Protein AF-A0A955SQ54-F1 (afdb_monomer)

Solvent-accessible surface area (backbone atoms only — not comparable to full-atom values): 40105 Å² total; per-residue (Å²): 136,94,88,86,85,86,85,84,84,86,86,87,79,88,87,87,84,85,76,65,75,77,61,56,76,76,70,68,73,84,78,74,77,77,73,83,74,51,79,52,93,62,84,81,74,81,68,43,78,51,55,84,71,37,69,51,77,53,60,45,44,98,84,47,48,31,39,69,84,64,20,27,38,50,52,34,41,27,83,41,86,48,40,40,40,33,41,37,41,40,44,97,66,48,59,57,26,47,38,38,24,51,84,86,40,81,74,52,76,45,72,83,86,50,90,58,39,66,52,74,47,74,69,39,69,60,42,62,33,38,39,34,55,31,32,72,50,81,49,60,39,56,36,36,43,36,32,43,42,85,76,75,79,63,86,58,83,62,39,73,79,73,83,85,58,75,46,75,66,24,55,47,57,56,65,69,51,81,82,61,89,78,86,83,76,48,89,78,77,79,87,58,75,76,92,79,73,88,80,75,77,48,70,61,60,59,48,53,52,52,52,48,46,41,54,50,34,42,51,47,57,55,48,46,62,33,66,79,56,44,55,65,51,69,84,57,89,44,70,75,55,43,66,75,37,44,58,76,67,32,59,64,49,54,57,48,35,74,53,33,74,69,27,45,67,54,55,51,58,64,54,73,51,88,81,53,68,84,42,30,67,38,49,32,54,49,27,46,36,48,37,75,45,62,57,63,84,52,30,66,55,51,44,56,35,41,69,60,44,74,44,48,68,38,95,46,47,63,49,29,48,44,31,43,51,41,37,44,66,74,62,90,84,72,66,84,85,76,59,77,71,55,72,65,56,52,51,49,52,44,50,56,53,31,73,84,70,64,89,78,85,88,69,89,53,81,76,31,55,58,35,61,25,30,38,37,41,28,26,32,35,91,87,69,46,80,48,74,48,76,43,67,32,34,34,44,65,65,38,59,67,54,50,42,68,68,45,83,50,68,69,61,27,51,52,49,51,50,51,54,48,48,36,49,49,52,44,38,73,60,29,62,88,54,73,44,41,70,43,90,86,55,57,64,28,67,23,33,23,24,28,15,49,30,48,42,54,30,51,40,50,48,24,59,75,72,70,45,80,54,46,69,67,64,12,30,46,54,31,38,59,50,54,53,49,18,44,46,34,38,36,78,51,59,68,63,68,54,34,50,50,22,41,39,33,33,25,33,78,89,71,44,32,85,41,32,29,25,31,77,42,55,56,86,54,34,32,38,32,39,39,35,56,63,40,19,43,45,20,40,30,76,47,58,28,85,50,70,68,81,73,78,49,44,60,66,41,47,68,66,57,68,45,82,88,61,83,84,56,62,57,41,83,45,38,24,29,44,38,68,89,28,54,76,48,72,43,66,44,41,82,78,35,81,77,53,66,79,45,95,73,33,36,54,40,44,78,64,31,63,80,63,55,62,39,76,57,49,66,43,67,36,30,32,41,37,73,46,65,76,24,55,42,32,39,37,23,49,71,82,49,75,44,82,44,64,27,57,88,20,30,37,67,51,75,50,76,56,57,60,40,81,33,46,35,37,40,38,37,54,35,58,54,43,42,42,20,27,40,74,49,67,36,33,20,72,33,75,88,73,87,82,84,83,85,86,82,83,84,85,86,124

Mean predicted aligned error: 16.6 Å

Nearest PDB structures (foldseek):
  2o8o-assembly1_A  TM=8.053E-01  e=1.380E-04  Hathewaya histolytica
  5iku-assembly1_A  TM=7.896E-01  e=4.447E-04  Hathewaya histolytica
  1t0p-assembly1_B  TM=7.487E-01  e=4.790E-02  Homo sapiens
  2yn3-assembly2_B  TM=4.108E-01  e=2.507E-03  Salmonella enterica subsp. enterica serovar Typhimurium str. LT2
  1ug9-assembly1_A  TM=1.542E-01  e=6.773E-05  Arthrobacter globiformis

pLDDT: mean 79.83, std 19.32, range [24.56, 98.38]

Sequence (702 aa):
MALSFFYDCLQRREASILPLLLLLSIIMGEAHSKSLPQALSAVPKEDFTIGVGECANDSLEPSDETLNDDTYFDRYRLDWPGGDLTVTLDSPVFDEYLIILIDEEQTDVDDSATEPESITLTNVRPGAVFLFANSYDIETGSYQICVEGANAGGQIKGDLNGDGIVNPKDLLALVEDQRKPNPSIDLTDDGNIDGMEPIRLSQDWYRESEIDIAGRSMEIVGTLKDVTVQQRLENENFPLLMRSAIREYYPEVDELISFGSPALDSILQQFQVPPEYLDDIPLLILAYALEEIGDQSAAPVLADWLEANMFAELDWSRDFVTHTLKVLTGQTDLNIETFQYDIEQKFDTIAQARVGIGSIAKAGTQEGEDCERRLLITGINSDGQQETVAVSYSVRGRDIDEIISAATDPAKKQKLEQIKQGWESGDEDVYGNSDYVPIAGAQVSRRSNCAGLVIEKIFQSLAARNGIPLTIPPGQSDATSLRSLALRFGSMVPIGEIDEFTVVSHDHDEGQSSHVEAPIQSTDSSAVIWSKDNYGKIRAHTVDKNAAASGQFTPAINQYNTRGWWPGSNVTTRFYRFDPNRIVDIKLDSSRCPCNPSAPDAIPVQITQPSNSETEERVISMSGTVGDNSVTSAVVSVNGVPQSIAVSGGMFSTKVVLSSGDNTIGVTVESPDGRRGCTEKTIRSNTLKTTISVTLTWNLNF

Radius of gyration: 33.21 Å; Cα contacts (8 Å, |Δi|>4): 1279; chains: 1; bounding box: 90×78×91 Å

Secondary structure (DSSP, 8-state):
--S--SSSSSS-------SSTTSSTTSS--------PPPP-SPPPPPEE--TT-EEEEEE-TTSEE-TTS-EEEEEEEEE-SEEEEEEEE-SSS-EEEEEEETTEEEEEE--S-SSEEEEEEEEPSEEEEEEEEESSS--EEEEEEEEETT-SS--TT-SSSSSS--HHHHHHHHH-TT-S-----TT-SS-----------HHHHHHHHHHHHHHHHHHHHHHT-HHHHTTTTT---HHHHHHHHHHH-HHHHHHHHT-GGGHHHHHGGGGS---GGGHHHHHHHHHHHHHH--GGGHHHHHHHHHHHTTSS-TTHHHHHHHHHHHHH-SSSS-TTT----HHHHHHHHHHHHHTT---PPP-----S-EEEEEEEEEE-TTS-EEEEEEEEEEPS--HHHHHHH---HHHHHHHHHHHHHHHHHHHHHHTTSS-EEPTTPPP-SS--HHHHHHHHHHHHHHHHHT------S-B--HHHHHHHHHHTEEE--GGG--TTEEEEEE-TTS-EEEEEEEEEE-SSEEEEEE--SSS--EEEEEETTS-STTTTHHHHHHHHT-TTS-SPPPEEEEEEE-GGGEEEEEEE-TTSPP-TTSTTPPPEEEEE--SSEES-SEEEEEEEES-TT--EEEEEETTEEEEEEEETTEEEEEEEPPSEEEEEEEEEE-TTS-EEEEEEEEEE----PPPP---------

Foldseek 3Di:
DPDDPDPPDPPDDDDDDPPPVVVVVVPPDPPPPPPDWDWDDDDADDAAEDEAQDKDKDKFDLPATATPQRWHKHKYKYQALWFKKKKKKADPWAQWKKWKDFPNHTDDIFNPSDPTTMDIDGGGHGGIMMMITTGPHNDMTMMMMGMYGPQPDDDQQQCCPPNSDNDVVSVVVVVVPPPDDDDQDDPPSPPDRPPDDPPCPPVVVVVVVLVVLCVLLLVLLVVQLDLVLLLLCLQPQDLLVCLVCLCVSRVSLVVLLVSAPSSLVSLLVLLVDADDQSCQRSLLSSLSSLLSSLDLVSLVSLLVSCLQDCQPLYSCSLSSLLSNLSSLPSDDDQPPPRSDDDPVRSVVSSVVSCVVPPDDDRDDHDRAQFAWWWKWFWFQFPVRDTDIDTFIKTAHQDWLVVVLVPDPDPVVNVSSVVVQVSQAVVVCVLPVPHQFAFDVPWGFTQRAAQVQVLCQQQVVVLCVVQVNLAHADRTYGALLRVLVVLVGQFNWDALQPDDQQKWWFFDWPVSGTPGIWGFNGDDNFKTWIWGDHNGGGTTIHMDTSPDHPPPSCVSVQVSVVPPPPPPDTRTDITMRGGDSVRTDHIATGSVRDDADQPRPQAWEKDWPPPPDQEDQDQKDKTKIFTNDQQWQWKWKDKQRRTDIFTDHRRMTMDIDGDDAAKIKIKIKTAGSHGHIYMDIGIHHHPHDPDDDDDDDDDDPPD

Structure (mmCIF, N/CA/C/O backbone):
data_AF-A0A955SQ54-F1
#
_entry.id   AF-A0A955SQ54-F1
#
loop_
_atom_site.group_PDB
_atom_site.id
_atom_site.type_symbol
_atom_site.label_atom_id
_atom_site.label_alt_id
_atom_site.label_comp_id
_atom_site.label_asym_id
_atom_site.label_entity_id
_atom_site.label_seq_id
_atom_site.pdbx_PDB_ins_code
_atom_site.Cartn_x
_atom_site.Cartn_y
_atom_site.Cartn_z
_atom_site.occupancy
_atom_site.B_iso_or_equiv
_atom_site.auth_seq_id
_atom_site.auth_comp_id
_atom_site.auth_asym_id
_atom_site.auth_atom_id
_atom_site.pdbx_PDB_model_num
ATOM 1 N N . MET A 1 1 ? 36.566 15.904 -43.772 1.00 42.34 1 MET A N 1
ATOM 2 C CA . MET A 1 1 ? 37.553 14.873 -44.163 1.00 42.34 1 MET A CA 1
ATOM 3 C C . MET A 1 1 ? 38.369 14.599 -42.906 1.00 42.34 1 MET A C 1
ATOM 5 O O . MET A 1 1 ? 38.913 15.557 -42.382 1.00 42.34 1 MET A O 1
ATOM 9 N N . ALA A 1 2 ? 38.328 13.359 -42.399 1.00 31.33 2 ALA A N 1
ATOM 10 C CA . ALA A 1 2 ? 38.717 12.918 -41.044 1.00 31.33 2 ALA A CA 1
ATOM 11 C C . ALA A 1 2 ? 37.743 13.294 -39.898 1.00 31.33 2 ALA A C 1
ATOM 13 O O . ALA A 1 2 ? 37.970 14.256 -39.181 1.00 31.33 2 ALA A O 1
ATOM 14 N N . LEU A 1 3 ? 36.640 12.535 -39.792 1.00 29.31 3 LEU A N 1
ATOM 15 C CA . LEU A 1 3 ? 36.006 11.980 -38.571 1.00 29.31 3 LEU A CA 1
ATOM 16 C C . LEU A 1 3 ? 34.629 11.406 -38.981 1.00 29.31 3 LEU A C 1
ATOM 18 O O . LEU A 1 3 ? 33.605 12.070 -38.887 1.00 29.31 3 LEU A O 1
ATOM 22 N N . SER A 1 4 ? 34.627 10.207 -39.574 1.00 29.72 4 SER A N 1
ATOM 23 C CA . SER A 1 4 ? 33.419 9.430 -39.928 1.00 29.72 4 SER A CA 1
ATOM 24 C C . SER A 1 4 ? 33.838 8.010 -40.343 1.00 29.72 4 SER A C 1
ATOM 26 O O . SER A 1 4 ? 33.649 7.603 -41.482 1.00 29.72 4 SER A O 1
ATOM 28 N N . PHE A 1 5 ? 34.550 7.284 -39.472 1.00 29.20 5 PHE A N 1
ATOM 29 C CA . PHE A 1 5 ? 35.101 5.969 -39.850 1.00 29.20 5 PHE A CA 1
ATOM 30 C C . PHE A 1 5 ? 35.154 4.918 -38.733 1.00 29.20 5 PHE A C 1
ATOM 32 O O . PHE A 1 5 ? 35.934 3.979 -38.830 1.00 29.20 5 PHE A O 1
ATOM 39 N N . PHE A 1 6 ? 34.324 5.029 -37.690 1.00 28.31 6 PHE A N 1
ATOM 40 C CA . PHE A 1 6 ? 34.313 4.024 -36.612 1.00 28.31 6 PHE A CA 1
ATOM 41 C C . PHE A 1 6 ? 32.938 3.476 -36.210 1.00 28.31 6 PHE A C 1
ATOM 43 O O . PHE A 1 6 ? 32.835 2.816 -35.186 1.00 28.31 6 PHE A O 1
ATOM 50 N N . TYR A 1 7 ? 31.902 3.665 -37.034 1.00 27.98 7 TYR A N 1
ATOM 51 C CA . TYR A 1 7 ? 30.561 3.122 -36.754 1.00 27.98 7 TYR A CA 1
ATOM 52 C C . TYR A 1 7 ? 30.023 2.139 -37.808 1.00 27.98 7 TYR A C 1
ATOM 54 O O . TYR A 1 7 ? 28.861 1.764 -37.752 1.00 27.98 7 TYR A O 1
ATOM 62 N N . ASP A 1 8 ? 30.864 1.679 -38.743 1.00 27.08 8 ASP A N 1
ATOM 63 C CA . ASP A 1 8 ? 30.408 0.918 -39.921 1.00 27.08 8 ASP A CA 1
ATOM 64 C C . ASP A 1 8 ? 31.145 -0.424 -40.128 1.00 27.08 8 ASP A C 1
ATOM 66 O O . ASP A 1 8 ? 31.387 -0.854 -41.253 1.00 27.08 8 ASP A O 1
ATOM 70 N N . CYS A 1 9 ? 31.547 -1.102 -39.039 1.00 24.56 9 CYS A N 1
ATOM 71 C CA . CYS A 1 9 ? 32.245 -2.400 -39.129 1.00 24.56 9 CYS A CA 1
ATOM 72 C C . CYS A 1 9 ? 31.699 -3.521 -38.220 1.00 24.56 9 CYS A C 1
ATOM 74 O O . CYS A 1 9 ? 32.341 -4.559 -38.087 1.00 24.56 9 CYS A O 1
ATOM 76 N N . LEU A 1 10 ? 30.509 -3.365 -37.626 1.00 27.73 10 LEU A N 1
ATOM 77 C CA . LEU A 1 10 ? 29.887 -4.414 -36.793 1.00 27.73 10 LEU A CA 1
ATOM 78 C C . LEU A 1 10 ? 28.419 -4.713 -37.145 1.00 27.73 10 LEU A C 1
ATOM 80 O O . LEU A 1 10 ? 27.672 -5.256 -36.341 1.00 27.73 10 LEU A O 1
ATOM 84 N N . GLN A 1 11 ? 28.018 -4.449 -38.391 1.00 33.84 11 GLN A N 1
ATOM 85 C CA . GLN A 1 11 ? 26.823 -5.049 -38.987 1.00 33.84 11 GLN A CA 1
ATOM 86 C C . GLN A 1 11 ? 27.132 -5.555 -40.395 1.00 33.84 11 GLN A C 1
ATOM 88 O O . GLN A 1 11 ? 26.978 -4.824 -41.369 1.00 33.84 11 GLN A O 1
ATOM 93 N N . ARG A 1 12 ? 27.589 -6.812 -40.484 1.00 31.56 12 ARG A N 1
ATOM 94 C CA . ARG A 1 12 ? 27.334 -7.786 -41.572 1.00 31.56 12 ARG A CA 1
ATOM 95 C C . ARG A 1 12 ? 28.382 -8.897 -41.537 1.00 31.56 12 ARG A C 1
ATOM 97 O O . ARG A 1 12 ? 29.429 -8.786 -42.169 1.00 31.56 12 ARG A O 1
ATOM 104 N N . ARG A 1 13 ? 28.045 -10.004 -40.875 1.00 28.05 13 ARG A N 1
ATOM 105 C CA . ARG A 1 13 ? 28.286 -11.369 -41.373 1.00 28.05 13 ARG A CA 1
ATOM 106 C C . ARG A 1 13 ? 27.528 -12.358 -40.496 1.00 28.05 13 ARG A C 1
ATOM 108 O O . ARG A 1 13 ? 27.951 -12.683 -39.395 1.00 28.05 13 ARG A O 1
ATOM 115 N N . GLU A 1 14 ? 26.400 -12.817 -41.019 1.00 36.84 14 GLU A N 1
ATOM 116 C CA . GLU A 1 14 ? 25.830 -14.098 -40.629 1.00 36.84 14 GLU A CA 1
ATOM 117 C C . GLU A 1 14 ? 26.763 -15.247 -41.038 1.00 36.84 14 GLU A C 1
ATOM 119 O O . GLU A 1 14 ? 27.507 -15.145 -42.019 1.00 36.84 14 GLU A O 1
ATOM 124 N N . ALA A 1 15 ? 26.585 -16.353 -40.312 1.00 34.59 15 ALA A N 1
ATOM 125 C CA . ALA A 1 15 ? 26.880 -17.743 -40.647 1.00 34.59 15 ALA A CA 1
ATOM 126 C C . ALA A 1 15 ? 28.056 -18.392 -39.893 1.00 34.59 15 ALA A C 1
ATOM 128 O O . ALA A 1 15 ? 29.226 -18.204 -40.216 1.00 34.59 15 ALA A O 1
ATOM 129 N N . SER A 1 16 ? 27.663 -19.331 -39.021 1.00 37.94 16 SER A N 1
ATOM 130 C CA . SER A 1 16 ? 28.401 -20.539 -38.610 1.00 37.94 16 SER A CA 1
ATOM 131 C C . SER A 1 16 ? 29.291 -20.464 -37.365 1.00 37.94 16 SER A C 1
ATOM 133 O O . SER A 1 16 ? 30.486 -20.705 -37.470 1.00 37.94 16 SER A O 1
ATOM 135 N N . ILE A 1 17 ? 28.701 -20.287 -36.174 1.00 34.66 17 ILE A N 1
ATOM 136 C CA . ILE A 1 17 ? 29.229 -20.861 -34.915 1.00 34.66 17 ILE A CA 1
ATOM 137 C C . ILE A 1 17 ? 28.039 -21.285 -34.034 1.00 34.66 17 ILE A C 1
ATOM 139 O O . ILE A 1 17 ? 27.651 -20.590 -33.105 1.00 34.66 17 ILE A O 1
ATOM 143 N N . LEU A 1 18 ? 27.412 -22.417 -34.367 1.00 34.53 18 LEU A N 1
ATOM 144 C CA . LEU A 1 18 ? 26.297 -22.998 -33.604 1.00 34.53 18 LEU A CA 1
ATOM 145 C C . LEU A 1 18 ? 26.521 -24.494 -33.273 1.00 34.53 18 LEU A C 1
ATOM 147 O O . LEU A 1 18 ? 25.625 -25.309 -33.481 1.00 34.53 18 LEU A O 1
ATOM 151 N N . PRO A 1 19 ? 27.738 -24.891 -32.835 1.00 31.91 19 PRO A N 1
ATOM 152 C CA . PRO A 1 19 ? 27.803 -25.981 -31.853 1.00 31.91 19 PRO A CA 1
ATOM 153 C C . PRO A 1 19 ? 28.849 -25.804 -30.730 1.00 31.91 19 PRO A C 1
ATOM 155 O O . PRO A 1 19 ? 29.086 -26.751 -29.991 1.00 31.91 19 PRO A O 1
ATOM 158 N N . LEU A 1 20 ? 29.476 -24.629 -30.561 1.00 30.56 20 LEU A N 1
ATOM 159 C CA . LEU A 1 20 ? 30.514 -24.425 -29.524 1.00 30.56 20 LEU A CA 1
ATOM 160 C C . LEU A 1 20 ? 30.027 -23.665 -28.273 1.00 30.56 20 LEU A C 1
ATOM 162 O O . LEU A 1 20 ? 30.657 -23.738 -27.225 1.00 30.56 20 LEU A O 1
ATOM 166 N N . LEU A 1 21 ? 28.878 -22.987 -28.355 1.00 33.66 21 LEU A N 1
ATOM 167 C CA . LEU A 1 21 ? 28.279 -22.234 -27.241 1.00 33.66 21 LEU A CA 1
ATOM 168 C C . LEU A 1 21 ? 27.372 -23.081 -26.331 1.00 33.66 21 LEU A C 1
ATOM 170 O O . LEU A 1 21 ? 27.006 -22.622 -25.256 1.00 33.66 21 LEU A O 1
ATOM 174 N N . LEU A 1 22 ? 27.076 -24.329 -26.718 1.00 33.78 22 LEU A N 1
ATOM 175 C CA . LEU A 1 22 ? 26.350 -25.296 -25.882 1.00 33.78 22 LEU A CA 1
ATOM 176 C C . LEU A 1 22 ? 27.281 -26.160 -25.003 1.00 33.78 22 LEU A C 1
ATOM 178 O O . LEU A 1 22 ? 26.798 -26.944 -24.197 1.00 33.78 22 LEU A O 1
ATOM 182 N N . LEU A 1 23 ? 28.608 -26.044 -25.174 1.00 29.89 23 LEU A N 1
ATOM 183 C CA . LEU A 1 23 ? 29.604 -26.765 -24.367 1.00 29.89 23 LEU A CA 1
ATOM 184 C C . LEU A 1 23 ? 30.256 -25.889 -23.283 1.00 29.89 23 LEU A C 1
ATOM 186 O O . LEU A 1 23 ? 30.837 -26.431 -22.350 1.00 29.89 23 LEU A O 1
ATOM 190 N N . LEU A 1 24 ? 30.151 -24.556 -23.378 1.00 28.84 24 LEU A N 1
ATOM 191 C CA . LEU A 1 24 ? 30.661 -23.641 -22.345 1.00 28.84 24 LEU A CA 1
ATOM 192 C C . LEU A 1 24 ? 29.667 -23.414 -21.193 1.00 28.84 24 LEU A C 1
ATOM 194 O O . LEU A 1 24 ? 30.083 -23.044 -20.104 1.00 28.84 24 LEU A O 1
ATOM 198 N N . SER A 1 25 ? 28.379 -23.697 -21.401 1.00 31.27 25 SER A N 1
ATOM 199 C CA . SER A 1 25 ? 27.330 -23.627 -20.369 1.00 31.27 25 SER A CA 1
ATOM 200 C C . SER A 1 25 ? 27.317 -24.841 -19.427 1.00 31.27 25 SER A C 1
ATOM 202 O O . SER A 1 25 ? 26.531 -24.873 -18.492 1.00 31.27 25 SER A O 1
ATOM 204 N N . ILE A 1 26 ? 28.180 -25.837 -19.666 1.00 32.47 26 ILE A N 1
ATOM 205 C CA . ILE A 1 26 ? 28.307 -27.057 -18.847 1.00 32.47 26 ILE A CA 1
ATOM 206 C C . ILE A 1 26 ? 29.597 -27.024 -17.988 1.00 32.47 26 ILE A C 1
ATOM 208 O O . ILE A 1 26 ? 29.830 -27.927 -17.196 1.00 32.47 26 ILE A O 1
ATOM 212 N N . ILE A 1 27 ? 30.448 -25.991 -18.114 1.00 35.69 27 ILE A N 1
ATOM 213 C CA . ILE A 1 27 ? 31.769 -25.922 -17.439 1.00 35.69 27 ILE A CA 1
ATOM 214 C C . ILE A 1 27 ? 31.954 -24.640 -16.592 1.00 35.69 27 ILE A C 1
ATOM 216 O O . ILE A 1 27 ? 33.012 -24.435 -16.007 1.00 35.69 27 ILE A O 1
ATOM 220 N N . MET A 1 28 ? 30.937 -23.785 -16.443 1.00 31.44 28 MET A N 1
ATOM 221 C CA . MET A 1 28 ? 30.993 -22.685 -15.466 1.00 31.44 28 MET A CA 1
ATOM 222 C C . MET A 1 28 ? 30.254 -23.070 -14.183 1.00 31.44 28 MET A C 1
ATOM 224 O O . MET A 1 28 ? 29.029 -23.091 -14.150 1.00 31.44 28 MET A O 1
ATOM 228 N N . GLY A 1 29 ? 31.083 -23.427 -13.196 1.00 31.27 29 GLY A N 1
ATOM 229 C CA . GLY A 1 29 ? 30.859 -23.668 -11.770 1.00 31.27 29 GLY A CA 1
ATOM 230 C C . GLY A 1 29 ? 29.450 -23.505 -11.214 1.00 31.27 29 GLY A C 1
ATOM 231 O O . GLY A 1 29 ? 28.951 -22.395 -11.061 1.00 31.27 29 GLY A O 1
ATOM 232 N N . GLU A 1 30 ? 28.891 -24.626 -10.765 1.00 32.81 30 GLU A N 1
ATOM 233 C CA . GLU A 1 30 ? 28.059 -24.634 -9.568 1.00 32.81 30 GLU A CA 1
ATOM 234 C C . GLU A 1 30 ? 28.937 -24.168 -8.394 1.00 32.81 30 GLU A C 1
ATOM 236 O O . GLU A 1 30 ? 29.681 -24.961 -7.823 1.00 32.81 30 GLU A O 1
ATOM 241 N N . ALA A 1 31 ? 28.874 -22.886 -8.033 1.00 33.47 31 ALA A N 1
ATOM 242 C CA . ALA A 1 31 ? 29.204 -22.488 -6.671 1.00 33.47 31 ALA A CA 1
ATOM 243 C C . ALA A 1 31 ? 28.126 -23.120 -5.778 1.00 33.47 31 ALA A C 1
ATOM 245 O O . ALA A 1 31 ? 27.004 -22.622 -5.685 1.00 33.47 31 ALA A O 1
ATOM 246 N N . HIS A 1 32 ? 28.418 -24.299 -5.229 1.00 35.12 32 HIS A N 1
ATOM 247 C CA . HIS A 1 32 ? 27.626 -24.871 -4.152 1.00 35.12 32 HIS A CA 1
ATOM 248 C C . HIS A 1 32 ? 27.759 -23.922 -2.961 1.00 35.12 32 HIS A C 1
ATOM 250 O O . HIS A 1 32 ? 28.744 -23.990 -2.236 1.00 35.12 32 HIS A O 1
ATOM 256 N N . SER A 1 33 ? 26.784 -23.037 -2.741 1.00 39.03 33 SER A N 1
ATOM 257 C CA . SER A 1 33 ? 26.632 -22.431 -1.420 1.00 39.03 33 SER A CA 1
ATOM 258 C C . SER A 1 33 ? 26.314 -23.581 -0.458 1.00 39.03 33 SER A C 1
ATOM 260 O O . SER A 1 33 ? 25.200 -24.121 -0.498 1.00 39.03 33 SER A O 1
ATOM 262 N N . LYS A 1 34 ? 27.294 -24.030 0.336 1.00 49.56 34 LYS A N 1
ATOM 263 C CA . LYS A 1 34 ? 27.052 -25.004 1.408 1.00 49.56 34 LYS A CA 1
ATOM 264 C C . LYS A 1 34 ? 25.940 -24.430 2.300 1.00 49.56 34 LYS A C 1
ATOM 266 O O . LYS A 1 34 ? 25.998 -23.282 2.730 1.00 49.56 34 LYS A O 1
ATOM 271 N N . SER A 1 35 ? 24.872 -25.198 2.503 1.00 46.59 35 SER A N 1
ATOM 272 C CA . SER A 1 35 ? 23.771 -24.814 3.392 1.00 46.59 35 SER A CA 1
ATOM 273 C C . SER A 1 35 ? 24.269 -24.683 4.833 1.00 46.59 35 SER A C 1
ATOM 275 O O . SER A 1 35 ? 25.090 -25.502 5.239 1.00 46.59 35 SER A O 1
ATOM 277 N N . LEU A 1 36 ? 23.715 -23.722 5.585 1.00 47.84 36 LEU A N 1
ATOM 278 C CA . LEU A 1 36 ? 23.996 -23.427 7.001 1.00 47.84 36 LEU A CA 1
ATOM 279 C C . LEU A 1 36 ? 24.456 -24.659 7.812 1.00 47.84 36 LEU A C 1
ATOM 281 O O . LEU A 1 36 ? 23.676 -25.613 7.967 1.00 47.84 36 LEU A O 1
ATOM 285 N N . PRO A 1 37 ? 25.687 -24.658 8.349 1.00 52.53 37 PRO A N 1
ATOM 286 C CA . PRO A 1 37 ? 26.140 -25.730 9.213 1.00 52.53 37 PRO A CA 1
ATOM 287 C C . PRO A 1 37 ? 25.398 -25.655 10.556 1.00 52.53 37 PRO A C 1
ATOM 289 O O . PRO A 1 37 ? 25.418 -24.648 11.253 1.00 52.53 37 PRO A O 1
ATOM 292 N N . GLN A 1 38 ? 24.710 -26.733 10.927 1.00 57.00 38 GLN A N 1
ATOM 293 C CA . GLN A 1 38 ? 24.229 -26.969 12.289 1.00 57.00 38 GLN A CA 1
ATOM 294 C C . GLN A 1 38 ? 25.216 -27.931 12.954 1.00 57.00 38 GLN A C 1
ATOM 296 O O . GLN A 1 38 ? 25.696 -28.860 12.309 1.00 57.00 38 GLN A O 1
ATOM 301 N N . ALA A 1 39 ? 25.537 -27.719 14.229 1.00 55.12 39 ALA A N 1
ATOM 302 C CA . ALA A 1 39 ? 26.410 -28.634 14.959 1.00 55.12 39 ALA A CA 1
ATOM 303 C C . ALA A 1 39 ? 25.720 -30.002 15.133 1.00 55.12 39 ALA A C 1
ATOM 305 O O . ALA A 1 39 ? 24.596 -30.079 15.646 1.00 55.12 39 ALA A O 1
ATOM 306 N N . LEU A 1 40 ? 26.382 -31.091 14.725 1.00 46.38 40 LEU A N 1
ATOM 307 C CA . LEU A 1 40 ? 25.901 -32.450 14.977 1.00 46.38 40 LEU A CA 1
ATOM 308 C C . LEU A 1 40 ? 26.361 -32.925 16.362 1.00 46.38 40 LEU A C 1
ATOM 310 O O . LEU A 1 40 ? 27.493 -32.727 16.784 1.00 46.38 40 LEU A O 1
ATOM 314 N N . SER A 1 41 ? 25.432 -33.549 17.088 1.00 45.66 41 SER A N 1
ATOM 315 C CA . SER A 1 41 ? 25.511 -33.884 18.516 1.00 45.66 41 SER A CA 1
ATOM 316 C C . SER A 1 41 ? 26.708 -34.778 18.903 1.00 45.66 41 SER A C 1
ATOM 318 O O . SER A 1 41 ? 26.582 -36.002 18.992 1.00 45.66 41 SER A O 1
ATOM 320 N N . ALA A 1 42 ? 27.839 -34.149 19.231 1.00 51.09 42 ALA A N 1
ATOM 321 C CA . ALA A 1 42 ? 28.869 -34.668 20.131 1.00 51.09 42 ALA A CA 1
ATOM 322 C C . ALA A 1 42 ? 28.698 -34.059 21.542 1.00 51.09 42 ALA A C 1
ATOM 324 O O . ALA A 1 42 ? 27.862 -33.182 21.761 1.00 51.09 42 ALA A O 1
ATOM 325 N N . VAL A 1 43 ? 29.422 -34.575 22.543 1.00 53.81 43 VAL A N 1
ATOM 326 C CA . VAL A 1 43 ? 29.474 -33.941 23.874 1.00 53.81 43 VAL A CA 1
ATOM 327 C C . VAL A 1 43 ? 30.227 -32.622 23.704 1.00 53.81 43 VAL A C 1
ATOM 329 O O . VAL A 1 43 ? 31.383 -32.703 23.295 1.00 53.81 43 VAL A O 1
ATOM 332 N N . PRO A 1 44 ? 29.621 -31.457 24.002 1.00 60.09 44 PRO A N 1
ATOM 333 C CA . PRO A 1 44 ? 30.262 -30.184 23.720 1.00 60.09 44 PRO A CA 1
ATOM 334 C C . PRO A 1 44 ? 31.571 -30.068 24.502 1.00 60.09 44 PRO A C 1
ATOM 336 O O . PRO A 1 44 ? 31.594 -30.282 25.723 1.00 60.09 44 PRO A O 1
ATOM 339 N N . LYS A 1 45 ? 32.657 -29.775 23.787 1.00 75.75 45 LYS A N 1
ATOM 340 C CA . LYS A 1 45 ? 33.933 -29.354 24.370 1.00 75.75 45 LYS A CA 1
ATOM 341 C C . LYS A 1 45 ? 33.684 -27.964 24.978 1.00 75.75 45 LYS A C 1
ATOM 343 O O . LYS A 1 45 ? 32.874 -27.197 24.465 1.00 75.75 45 LYS A O 1
ATOM 348 N N . GLU A 1 46 ? 34.269 -27.666 26.141 1.00 82.88 46 GLU A N 1
ATOM 349 C CA . GLU A 1 46 ? 34.106 -26.325 26.725 1.00 82.88 46 GLU A CA 1
ATOM 350 C C . GLU A 1 46 ? 34.691 -25.274 25.773 1.00 82.88 46 GLU A C 1
ATOM 352 O O . GLU A 1 46 ? 35.776 -25.485 25.232 1.00 82.88 46 GLU A O 1
ATOM 357 N N . ASP A 1 47 ? 33.982 -24.156 25.599 1.00 86.38 47 ASP A N 1
ATOM 358 C CA . ASP A 1 47 ? 34.424 -23.055 24.741 1.00 86.38 47 ASP A CA 1
ATOM 359 C C . ASP A 1 47 ? 35.782 -22.530 25.187 1.00 86.38 47 ASP A C 1
ATOM 361 O O . ASP A 1 47 ? 35.989 -22.196 26.362 1.00 86.38 47 ASP A O 1
ATOM 365 N N . PHE A 1 48 ? 36.689 -22.368 24.230 1.00 92.69 48 PHE A N 1
ATOM 366 C CA . PHE A 1 48 ? 37.905 -21.610 24.469 1.00 92.69 48 PHE A CA 1
ATOM 367 C C . PHE A 1 48 ? 37.545 -20.137 24.651 1.00 92.69 48 PHE A C 1
ATOM 369 O O . PHE A 1 48 ? 36.620 -19.636 24.026 1.00 92.69 48 PHE A O 1
ATOM 376 N N . THR A 1 49 ? 38.256 -19.411 25.509 1.00 93.56 49 THR A N 1
ATOM 377 C CA . THR A 1 49 ? 38.083 -17.954 25.635 1.00 93.56 49 THR A CA 1
ATOM 378 C C . THR A 1 49 ? 39.265 -17.256 24.979 1.00 93.56 49 THR A C 1
ATOM 380 O O . THR A 1 49 ? 40.404 -17.651 25.228 1.00 93.56 49 THR A O 1
ATOM 383 N N . ILE A 1 50 ? 39.001 -16.228 24.171 1.00 95.50 50 ILE A N 1
ATOM 384 C CA . ILE A 1 50 ? 40.024 -15.383 23.541 1.00 95.50 50 ILE A CA 1
ATOM 385 C C . ILE A 1 50 ? 39.704 -13.906 23.790 1.00 95.50 50 ILE A C 1
ATOM 387 O O . ILE A 1 50 ? 38.544 -13.499 23.725 1.00 95.50 50 ILE A O 1
ATOM 391 N N . GLY A 1 51 ? 40.714 -13.113 24.147 1.00 93.88 51 GLY A N 1
ATOM 392 C CA . GLY A 1 51 ? 40.594 -11.673 24.363 1.00 93.88 51 GLY A CA 1
ATOM 393 C C . GLY A 1 51 ? 40.885 -10.845 23.110 1.00 93.88 51 GLY A C 1
ATOM 394 O O . GLY A 1 51 ? 41.524 -11.302 22.164 1.00 93.88 51 GLY A O 1
ATOM 395 N N . VAL A 1 52 ? 40.452 -9.581 23.116 1.00 91.06 52 VAL A N 1
ATOM 396 C CA . VAL A 1 52 ? 40.800 -8.628 22.052 1.00 91.06 52 VAL A CA 1
ATOM 397 C C . VAL A 1 52 ? 42.308 -8.362 22.052 1.00 91.06 52 VAL A C 1
ATOM 399 O O . VAL A 1 52 ? 42.879 -8.036 23.093 1.00 91.06 52 VAL A O 1
ATOM 402 N N . GLY A 1 53 ? 42.944 -8.462 20.885 1.00 91.94 53 GLY A N 1
ATOM 403 C CA . GLY A 1 53 ? 44.392 -8.323 20.722 1.00 91.94 53 GLY A CA 1
ATOM 404 C C . GLY A 1 53 ? 45.184 -9.591 21.062 1.00 91.94 53 GLY A C 1
ATOM 405 O O . GLY A 1 53 ? 46.414 -9.539 21.101 1.00 91.94 53 GLY A O 1
ATOM 406 N N . GLU A 1 54 ? 44.513 -10.713 21.343 1.00 94.69 54 GLU A N 1
ATOM 407 C CA . GLU A 1 54 ? 45.156 -11.996 21.623 1.00 94.69 54 GLU A CA 1
ATOM 408 C C . GLU A 1 54 ? 45.198 -12.899 20.383 1.00 94.69 54 GLU A C 1
ATOM 410 O O . GLU A 1 54 ? 44.351 -12.819 19.493 1.00 94.69 54 GLU A O 1
ATOM 415 N N . CYS A 1 55 ? 46.185 -13.797 20.366 1.00 96.12 55 CYS A N 1
ATOM 416 C CA . CYS A 1 55 ? 46.244 -14.923 19.442 1.00 96.12 55 CYS A CA 1
ATOM 417 C C . CYS A 1 55 ? 46.295 -16.236 20.231 1.00 96.12 55 CYS A C 1
ATOM 419 O O . CYS A 1 55 ? 47.102 -16.370 21.160 1.00 96.12 55 CYS A O 1
ATOM 421 N N . ALA A 1 56 ? 45.494 -17.220 19.833 1.00 96.62 56 ALA A N 1
ATOM 422 C CA . ALA A 1 56 ? 45.548 -18.588 20.335 1.00 96.62 56 ALA A CA 1
ATOM 423 C C . ALA A 1 56 ? 46.242 -19.499 19.312 1.00 96.62 56 ALA A C 1
ATOM 425 O O . ALA A 1 56 ? 46.103 -19.308 18.109 1.00 96.62 56 ALA A O 1
ATOM 426 N N . ASN A 1 57 ? 47.021 -20.471 19.794 1.00 96.75 57 ASN A N 1
ATOM 427 C CA . ASN A 1 57 ? 47.632 -21.510 18.960 1.00 96.75 57 ASN A CA 1
ATOM 428 C C . ASN A 1 57 ? 47.060 -22.851 19.412 1.00 96.75 57 ASN A C 1
ATOM 430 O O . ASN A 1 57 ? 47.252 -23.210 20.578 1.00 96.75 57 ASN A O 1
ATOM 434 N N . ASP A 1 58 ? 46.400 -23.567 18.511 1.00 97.50 58 ASP A N 1
ATOM 435 C CA . ASP A 1 58 ? 45.715 -24.825 18.817 1.00 97.50 58 ASP A CA 1
ATOM 436 C C . ASP A 1 58 ? 45.821 -25.814 17.646 1.00 97.50 58 ASP A C 1
ATOM 438 O O . ASP A 1 58 ? 46.621 -25.605 16.727 1.00 97.50 58 ASP A O 1
ATOM 442 N N . SER A 1 59 ? 45.095 -26.930 17.698 1.00 96.88 59 SER A N 1
ATOM 443 C CA . SER A 1 59 ? 45.051 -27.916 16.620 1.00 96.88 59 SER A CA 1
ATOM 444 C C . SER A 1 59 ? 43.669 -28.525 16.473 1.00 96.88 59 SER A C 1
ATOM 446 O O . SER A 1 59 ? 43.136 -29.041 17.446 1.00 96.88 59 SER A O 1
ATOM 448 N N . LEU A 1 60 ? 43.187 -28.608 15.231 1.00 97.31 60 LEU A N 1
ATOM 449 C CA . LEU A 1 60 ? 42.054 -29.462 14.893 1.00 97.31 60 LEU A CA 1
ATOM 450 C C . LEU A 1 60 ? 42.483 -30.924 15.032 1.00 97.31 60 LEU A C 1
ATOM 452 O O . LEU A 1 60 ? 43.479 -31.349 14.437 1.00 97.31 60 LEU A O 1
ATOM 456 N N . GLU A 1 61 ? 41.748 -31.692 15.822 1.00 95.62 61 GLU A N 1
ATOM 457 C CA . GLU A 1 61 ? 41.945 -33.106 16.107 1.00 95.62 61 GLU A CA 1
ATOM 458 C C . GLU A 1 61 ? 40.699 -33.917 15.707 1.00 95.62 61 GLU A C 1
ATOM 460 O O . GLU A 1 61 ? 39.573 -33.436 15.808 1.00 95.62 61 GLU A O 1
ATOM 465 N N . PRO A 1 62 ? 40.834 -35.213 15.358 1.00 94.56 62 PRO A N 1
ATOM 466 C CA . PRO A 1 62 ? 39.677 -36.055 15.029 1.00 94.56 62 PRO A CA 1
ATOM 467 C C . PRO A 1 62 ? 38.647 -36.236 16.159 1.00 94.56 62 PRO A C 1
ATOM 469 O O . PRO A 1 62 ? 37.617 -36.879 15.951 1.00 94.56 62 PRO A O 1
ATOM 472 N N . SER A 1 63 ? 38.977 -35.798 17.377 1.00 92.38 63 SER A N 1
ATOM 473 C CA . SER A 1 63 ? 38.093 -35.816 18.545 1.00 92.38 63 SER A CA 1
ATOM 474 C C . SER A 1 63 ? 37.295 -34.531 18.743 1.00 92.38 63 SER A C 1
ATOM 476 O O . SER A 1 63 ? 36.481 -34.501 19.669 1.00 92.38 63 SER A O 1
ATOM 478 N N . ASP A 1 64 ? 37.532 -33.504 17.929 1.00 94.31 64 ASP A N 1
ATOM 479 C CA . ASP A 1 64 ? 36.808 -32.241 18.013 1.00 94.31 64 ASP A CA 1
ATOM 480 C C . ASP A 1 64 ? 35.383 -32.363 17.472 1.00 94.31 64 ASP A C 1
ATOM 482 O O . ASP A 1 64 ? 34.972 -33.387 16.910 1.00 94.31 64 ASP A O 1
ATOM 486 N N . GLU A 1 65 ? 34.593 -31.323 17.720 1.00 93.00 65 GLU A N 1
ATOM 487 C CA . GLU A 1 65 ? 33.224 -31.255 17.232 1.00 93.00 65 GLU A CA 1
ATOM 488 C C . GLU A 1 65 ? 33.206 -31.151 15.708 1.00 93.00 65 GLU A C 1
ATOM 490 O O . GLU A 1 65 ? 34.163 -30.694 15.086 1.00 93.00 65 GLU A O 1
ATOM 495 N N . THR A 1 66 ? 32.113 -31.616 15.101 1.00 94.00 66 THR A N 1
ATOM 496 C CA . THR A 1 66 ? 31.960 -31.616 13.643 1.00 94.00 66 THR A CA 1
ATOM 497 C C . THR A 1 66 ? 30.752 -30.801 13.210 1.00 94.00 66 THR A C 1
ATOM 499 O O . THR A 1 66 ? 29.704 -30.809 13.870 1.00 94.00 66 THR A O 1
ATOM 502 N N . LEU A 1 67 ? 30.902 -30.080 12.100 1.00 90.31 67 LEU A N 1
ATOM 503 C CA . LEU A 1 67 ? 29.785 -29.439 11.410 1.00 90.31 67 LEU A CA 1
ATOM 504 C C . LEU A 1 67 ? 28.948 -30.491 10.653 1.00 90.31 67 LEU A C 1
ATOM 506 O O . LEU A 1 67 ? 29.274 -31.677 10.611 1.00 90.31 67 LEU A O 1
ATOM 510 N N . ASN A 1 68 ? 27.838 -30.064 10.045 1.00 88.69 68 ASN A N 1
ATOM 511 C CA . ASN A 1 68 ? 26.949 -30.938 9.263 1.00 88.69 68 ASN A CA 1
ATOM 512 C C . ASN A 1 68 ? 27.624 -31.629 8.063 1.00 88.69 68 ASN A C 1
ATOM 514 O O . ASN A 1 68 ? 27.066 -32.586 7.525 1.00 88.69 68 ASN A O 1
ATOM 518 N N . ASP A 1 69 ? 28.760 -31.113 7.604 1.00 88.50 69 ASP A N 1
ATOM 519 C CA . ASP A 1 69 ? 29.570 -31.650 6.511 1.00 88.50 69 ASP A CA 1
ATOM 520 C C . ASP A 1 69 ? 30.781 -32.462 7.001 1.00 88.50 69 ASP A C 1
ATOM 522 O 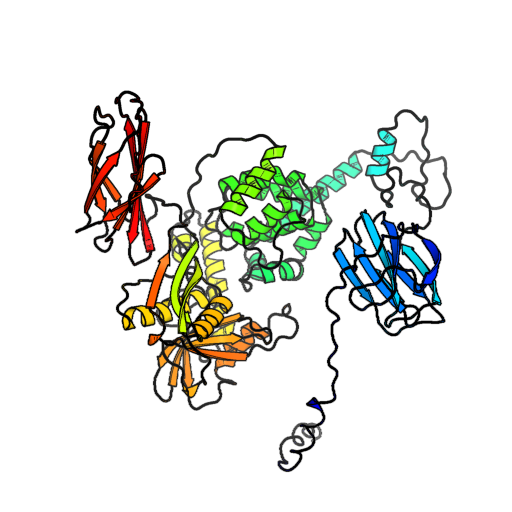O . ASP A 1 69 ? 31.676 -32.760 6.214 1.00 88.50 69 ASP A O 1
ATOM 526 N N . ASP A 1 70 ? 30.768 -32.876 8.273 1.00 94.00 70 ASP A N 1
ATOM 527 C CA . ASP A 1 70 ? 31.769 -33.719 8.935 1.00 94.00 70 ASP A CA 1
ATOM 528 C C . ASP A 1 70 ? 33.163 -33.070 9.120 1.00 94.00 70 ASP A C 1
ATOM 530 O O . ASP A 1 70 ? 34.092 -33.757 9.555 1.00 94.00 70 ASP A O 1
ATOM 534 N N . THR A 1 71 ? 33.339 -31.770 8.843 1.00 95.19 71 THR A N 1
ATOM 535 C CA . THR A 1 71 ? 34.606 -31.058 9.111 1.00 95.19 71 THR A CA 1
ATOM 536 C C . THR A 1 71 ? 34.773 -30.765 10.603 1.00 95.19 71 THR A C 1
ATOM 538 O O . THR A 1 71 ? 33.786 -30.521 11.301 1.00 95.19 71 THR A O 1
ATOM 541 N N . TYR A 1 72 ? 36.012 -30.801 11.102 1.00 95.00 72 TYR A N 1
ATOM 542 C CA . TYR A 1 72 ? 36.335 -30.581 12.517 1.00 95.00 72 TYR A CA 1
ATOM 543 C C . TYR A 1 72 ? 36.470 -29.094 12.837 1.00 95.00 72 TYR A C 1
ATOM 545 O O . TYR A 1 72 ? 37.168 -28.388 12.115 1.00 95.00 72 TYR A O 1
ATOM 553 N N . PHE A 1 73 ? 35.895 -28.639 13.952 1.00 96.56 73 PHE A N 1
ATOM 554 C CA . PHE A 1 73 ? 36.050 -27.257 14.401 1.00 96.56 73 PHE A CA 1
ATOM 555 C C . PHE A 1 73 ? 36.339 -27.137 15.901 1.00 96.56 73 PHE A C 1
ATOM 557 O O . PHE A 1 73 ? 35.854 -27.924 16.717 1.00 96.56 73 PHE A O 1
ATOM 564 N N . ASP A 1 74 ? 37.051 -26.072 16.261 1.00 97.19 74 ASP A N 1
ATOM 565 C CA . ASP A 1 74 ? 37.116 -25.552 17.627 1.00 97.19 74 ASP A CA 1
ATOM 566 C C . ASP A 1 74 ? 36.313 -24.250 17.731 1.00 97.19 74 ASP A C 1
ATOM 568 O O . ASP A 1 74 ? 36.289 -23.433 16.806 1.00 97.19 74 ASP A O 1
ATOM 572 N N . ARG A 1 75 ? 35.670 -24.035 18.885 1.00 96.25 75 ARG A N 1
ATOM 573 C CA . ARG A 1 75 ? 34.857 -22.845 19.162 1.00 96.25 75 ARG A CA 1
ATOM 574 C C . ARG A 1 75 ? 35.518 -21.941 20.199 1.00 96.25 75 ARG A C 1
ATOM 576 O O . ARG A 1 75 ? 35.751 -22.355 21.336 1.00 96.25 75 ARG A O 1
ATOM 583 N N . TYR A 1 76 ? 35.737 -20.684 19.828 1.00 97.12 76 TYR A N 1
ATOM 584 C CA . TYR A 1 76 ? 36.206 -19.623 20.714 1.00 97.12 76 TYR A CA 1
ATOM 585 C C . TYR A 1 76 ? 35.072 -18.662 21.044 1.00 97.12 76 TYR A C 1
ATOM 587 O O . TYR A 1 76 ? 34.350 -18.207 20.163 1.00 97.12 76 TYR A O 1
ATOM 595 N N . ARG A 1 77 ? 34.954 -18.303 22.317 1.00 95.81 77 ARG A N 1
ATOM 596 C CA . ARG A 1 77 ? 34.116 -17.221 22.807 1.00 95.81 77 ARG A CA 1
ATOM 597 C C . ARG A 1 77 ? 34.967 -15.978 23.051 1.00 95.81 77 ARG A C 1
ATOM 599 O O . ARG A 1 77 ? 35.961 -16.019 23.779 1.00 95.81 77 ARG A O 1
ATOM 606 N N . LEU A 1 78 ? 34.507 -14.867 22.497 1.00 95.62 78 LEU A N 1
ATOM 607 C CA . LEU A 1 78 ? 35.059 -13.531 22.650 1.00 95.62 78 LEU A CA 1
ATOM 608 C C . LEU A 1 78 ? 33.980 -12.629 23.259 1.00 95.62 78 LEU A C 1
ATOM 610 O O . LEU A 1 78 ? 32.924 -12.430 22.663 1.00 95.62 78 LEU A O 1
ATOM 614 N N . ASP A 1 79 ? 34.228 -12.072 24.444 1.00 93.12 79 ASP A N 1
ATOM 615 C CA . ASP A 1 79 ? 33.371 -11.014 24.992 1.00 93.12 79 ASP A CA 1
ATOM 616 C C . ASP A 1 79 ? 33.811 -9.672 24.365 1.00 93.12 79 ASP A C 1
ATOM 618 O O . ASP A 1 79 ? 34.801 -9.064 24.781 1.00 93.12 79 ASP A O 1
ATOM 622 N N . TRP A 1 80 ? 33.111 -9.239 23.313 1.00 93.75 80 TRP A N 1
ATOM 623 C CA . TRP A 1 80 ? 33.476 -8.088 22.487 1.00 93.75 80 TRP A CA 1
ATOM 624 C C . TRP A 1 80 ? 32.961 -6.761 23.075 1.00 93.75 80 TRP A C 1
ATOM 626 O O . TRP A 1 80 ? 31.779 -6.671 23.415 1.00 93.75 80 TRP A O 1
ATOM 636 N N . PRO A 1 81 ? 33.794 -5.705 23.175 1.00 86.50 81 PRO A N 1
ATOM 637 C CA . PRO A 1 81 ? 33.384 -4.405 23.715 1.00 86.50 81 PRO A CA 1
ATOM 638 C C . PRO A 1 81 ? 32.659 -3.499 22.707 1.00 86.50 81 PRO A C 1
ATOM 640 O O . PRO A 1 81 ? 32.155 -2.454 23.104 1.00 86.50 81 PRO A O 1
ATOM 643 N N . GLY A 1 82 ? 32.589 -3.884 21.431 1.00 85.25 82 GLY A N 1
ATOM 644 C CA . GLY A 1 82 ? 32.012 -3.090 20.346 1.00 85.25 82 GLY A CA 1
ATOM 645 C C . GLY A 1 82 ? 33.061 -2.439 19.430 1.00 85.25 82 GLY A C 1
ATOM 646 O O . GLY A 1 82 ? 34.223 -2.296 19.804 1.00 85.25 82 GLY A O 1
ATOM 647 N N . GLY A 1 83 ? 32.652 -2.050 18.219 1.00 90.56 83 GLY A N 1
ATOM 648 C CA . GLY A 1 83 ? 33.513 -1.449 17.189 1.00 90.56 83 GLY A CA 1
ATOM 649 C C . GLY A 1 83 ? 33.940 -2.432 16.096 1.00 90.56 83 GLY A C 1
ATOM 650 O O . GLY A 1 83 ? 33.330 -3.488 15.935 1.00 90.56 83 GLY A O 1
ATOM 651 N N . ASP A 1 84 ? 34.968 -2.074 15.328 1.00 91.81 84 ASP A N 1
ATOM 652 C CA . ASP A 1 84 ? 35.458 -2.896 14.215 1.00 91.81 84 ASP A CA 1
ATOM 653 C C . ASP A 1 84 ? 36.264 -4.098 14.726 1.00 91.81 84 ASP A C 1
ATOM 655 O O . ASP A 1 84 ? 37.206 -3.935 15.511 1.00 91.81 84 ASP A O 1
ATOM 659 N N . LEU A 1 85 ? 35.884 -5.287 14.263 1.00 93.44 85 LEU A N 1
ATOM 660 C CA . LEU A 1 85 ? 36.443 -6.587 14.622 1.00 93.44 85 LEU A CA 1
ATOM 661 C C . LEU A 1 85 ? 37.129 -7.191 13.396 1.00 93.44 85 LEU A C 1
ATOM 663 O O . LEU A 1 85 ? 36.477 -7.405 12.377 1.00 93.44 85 LEU A O 1
ATOM 667 N N . THR A 1 86 ? 38.405 -7.538 13.522 1.00 95.31 86 THR A N 1
ATOM 668 C CA . THR A 1 86 ? 39.135 -8.336 12.533 1.00 95.31 86 THR A CA 1
ATOM 669 C C . THR A 1 86 ? 39.562 -9.646 13.178 1.00 95.31 86 THR A C 1
ATOM 671 O O . THR A 1 86 ? 40.156 -9.649 14.255 1.00 95.31 86 THR A O 1
ATOM 674 N N . VAL A 1 87 ? 39.255 -10.769 12.538 1.00 96.19 87 VAL A N 1
ATOM 675 C CA . VAL A 1 87 ? 39.666 -12.099 12.996 1.00 96.19 87 VAL A CA 1
ATOM 676 C C . VAL A 1 87 ? 40.435 -12.772 11.877 1.00 96.19 87 VAL A C 1
ATOM 678 O O . VAL A 1 87 ? 39.970 -12.786 10.741 1.00 96.19 87 VAL A O 1
ATOM 681 N N . THR A 1 88 ? 41.595 -13.328 12.209 1.00 96.25 88 THR A N 1
ATOM 682 C CA . THR A 1 88 ? 42.480 -14.000 11.253 1.00 96.25 88 THR A CA 1
ATOM 683 C C . THR A 1 88 ? 42.731 -15.430 11.702 1.00 96.25 88 THR A C 1
ATOM 685 O O . THR A 1 88 ? 43.023 -15.652 12.880 1.00 96.25 88 THR A O 1
ATOM 688 N N . LEU A 1 89 ? 42.643 -16.381 10.774 1.00 96.69 89 LEU A N 1
ATOM 689 C CA . LEU A 1 89 ? 42.936 -17.798 10.975 1.00 96.69 89 LEU A CA 1
ATOM 690 C C . LEU A 1 89 ? 44.055 -18.222 10.016 1.00 96.69 89 LEU A C 1
ATOM 692 O O . LEU A 1 89 ? 43.937 -18.031 8.813 1.00 96.69 89 LEU A O 1
ATOM 696 N N . ASP A 1 90 ? 45.140 -18.767 10.562 1.00 96.81 90 ASP A N 1
ATOM 697 C CA . ASP A 1 90 ? 46.347 -19.152 9.818 1.00 96.81 90 ASP A CA 1
ATOM 698 C C . ASP A 1 90 ? 46.733 -20.602 10.146 1.00 96.81 90 ASP A C 1
ATOM 700 O O . ASP A 1 90 ? 46.955 -20.951 11.313 1.00 96.81 90 ASP A O 1
ATOM 704 N N . SER A 1 91 ? 46.824 -21.458 9.133 1.00 96.12 91 SER A N 1
ATOM 705 C CA . SER A 1 91 ? 47.179 -22.869 9.245 1.00 96.12 91 SER A CA 1
ATOM 706 C C . SER A 1 91 ? 48.163 -23.279 8.148 1.00 96.12 91 SER A C 1
ATOM 708 O O . SER A 1 91 ? 47.845 -23.272 6.967 1.00 96.12 91 SER A O 1
ATOM 710 N N . PRO A 1 92 ? 49.360 -23.785 8.491 1.00 94.38 92 PRO A N 1
ATOM 711 C CA . PRO A 1 92 ? 50.307 -24.257 7.483 1.00 94.38 92 PRO A CA 1
ATOM 712 C C . PRO A 1 92 ? 49.995 -25.668 6.945 1.00 94.38 92 PRO A C 1
ATOM 714 O O . PRO A 1 92 ? 50.846 -26.260 6.270 1.00 94.38 92 PRO A O 1
ATOM 717 N N . VAL A 1 93 ? 48.876 -26.283 7.344 1.00 95.75 93 VAL A N 1
ATOM 718 C CA . VAL A 1 93 ? 48.642 -27.734 7.196 1.00 95.75 93 VAL A CA 1
ATOM 719 C C . VAL A 1 93 ? 47.275 -28.128 6.646 1.00 95.75 93 VAL A C 1
ATOM 721 O O . VAL A 1 93 ? 47.156 -29.270 6.204 1.00 95.75 93 VAL A O 1
ATOM 724 N N . PHE A 1 94 ? 46.287 -27.239 6.663 1.00 94.94 94 PHE A N 1
ATOM 725 C CA . PHE A 1 94 ? 44.961 -27.456 6.083 1.00 94.94 94 PHE A CA 1
ATOM 726 C C . PHE A 1 94 ? 44.458 -26.149 5.472 1.00 94.94 94 PHE A C 1
ATOM 728 O O . PHE A 1 94 ? 44.937 -25.090 5.863 1.00 94.94 94 PHE A O 1
ATOM 735 N N . ASP A 1 95 ? 43.498 -26.252 4.558 1.00 93.75 95 ASP A N 1
ATOM 736 C CA . ASP A 1 95 ? 42.812 -25.100 3.957 1.00 93.75 95 ASP A CA 1
ATOM 737 C C . ASP A 1 95 ? 41.841 -24.488 4.982 1.00 93.75 95 ASP A C 1
ATOM 739 O O . ASP A 1 95 ? 40.948 -25.189 5.483 1.00 93.75 95 ASP A O 1
ATOM 743 N N . GLU A 1 96 ? 42.077 -23.244 5.401 1.00 94.25 96 GLU A N 1
ATOM 744 C CA . GLU A 1 96 ? 41.356 -22.617 6.506 1.00 94.25 96 GLU A CA 1
ATOM 745 C C . GLU A 1 96 ? 39.902 -22.285 6.153 1.00 94.25 96 GLU A C 1
ATOM 747 O O . GLU A 1 96 ? 39.552 -21.944 5.028 1.00 94.25 96 GLU A O 1
ATOM 752 N N . TYR A 1 97 ? 39.023 -22.369 7.150 1.00 94.25 97 TYR A N 1
ATOM 753 C CA . TYR A 1 97 ? 37.634 -21.948 7.016 1.00 94.25 97 TYR A CA 1
ATOM 754 C C . TYR A 1 97 ? 37.190 -21.262 8.306 1.00 94.25 97 TYR A C 1
ATOM 756 O O . TYR A 1 97 ? 37.090 -21.901 9.359 1.00 94.25 97 TYR A O 1
ATOM 764 N N . LEU A 1 98 ? 36.948 -19.952 8.246 1.00 95.06 98 LEU A N 1
ATOM 765 C CA . LEU A 1 98 ? 36.615 -19.134 9.414 1.00 95.06 98 LEU A CA 1
ATOM 766 C C . LEU A 1 98 ? 35.128 -18.762 9.410 1.00 95.06 98 LEU A C 1
ATOM 768 O O . LEU A 1 98 ? 34.607 -18.244 8.425 1.00 95.06 98 LEU A O 1
ATOM 772 N N . ILE A 1 99 ? 34.446 -18.988 10.538 1.00 95.50 99 ILE A N 1
ATOM 773 C CA . ILE A 1 99 ? 33.033 -18.613 10.725 1.00 95.50 99 ILE A CA 1
ATOM 774 C C . ILE A 1 99 ? 32.904 -17.711 11.955 1.00 95.50 99 ILE A C 1
ATOM 776 O O . ILE A 1 99 ? 33.443 -18.032 13.020 1.00 95.50 99 ILE A O 1
ATOM 780 N N . ILE A 1 100 ? 32.148 -16.615 11.831 1.00 94.50 100 ILE A N 1
ATOM 781 C CA . ILE A 1 100 ? 31.828 -15.711 12.946 1.00 94.50 100 ILE A CA 1
ATOM 782 C C . ILE A 1 100 ? 30.321 -15.700 13.206 1.00 94.50 100 ILE A C 1
ATOM 784 O O . ILE A 1 100 ? 29.521 -15.434 12.305 1.00 94.50 100 ILE A O 1
ATOM 788 N N . LEU A 1 101 ? 29.937 -15.947 14.461 1.00 93.69 101 LEU A N 1
ATOM 789 C CA . LEU A 1 101 ? 28.566 -15.812 14.950 1.00 93.69 101 LEU A CA 1
ATOM 790 C C . LEU A 1 101 ? 28.468 -14.651 15.946 1.00 93.69 101 LEU A C 1
ATOM 792 O O . LEU A 1 101 ? 29.267 -14.559 16.882 1.00 93.69 101 LEU A O 1
ATOM 796 N N . ILE A 1 102 ? 27.448 -13.811 15.783 1.00 89.12 102 ILE A N 1
ATOM 797 C CA . ILE A 1 102 ? 27.072 -12.750 16.727 1.00 89.12 102 ILE A CA 1
ATOM 798 C C . ILE A 1 102 ? 25.656 -13.060 17.209 1.00 89.12 102 ILE A C 1
ATOM 800 O O . ILE A 1 102 ? 24.781 -13.335 16.397 1.00 89.12 102 ILE A O 1
ATOM 804 N N . ASP A 1 103 ? 25.436 -13.063 18.527 1.00 82.94 103 ASP A N 1
ATOM 805 C CA . ASP A 1 103 ? 24.136 -13.416 19.127 1.00 82.94 103 ASP A CA 1
ATOM 806 C C . ASP A 1 103 ? 23.597 -14.797 18.678 1.00 82.94 103 ASP A C 1
ATOM 808 O O . ASP A 1 103 ? 22.394 -15.008 18.569 1.00 82.94 103 ASP A O 1
ATOM 812 N N . GLU A 1 104 ? 24.507 -15.752 18.443 1.00 79.56 104 GLU A N 1
ATOM 813 C CA . GLU A 1 104 ? 24.231 -17.106 17.921 1.00 79.56 104 GLU A CA 1
ATOM 814 C C . GLU A 1 104 ? 23.733 -17.167 16.460 1.00 79.56 104 GLU A C 1
ATOM 816 O O . GLU A 1 104 ? 23.453 -18.257 15.958 1.00 79.56 104 GLU A O 1
ATOM 821 N N . GLU A 1 105 ? 23.699 -16.042 15.742 1.00 79.06 105 GLU A N 1
ATOM 822 C CA . GLU A 1 105 ? 23.429 -15.993 14.303 1.00 79.06 105 GLU A CA 1
ATOM 823 C C . GLU A 1 105 ? 24.736 -15.893 13.508 1.00 79.06 105 GLU A C 1
ATOM 825 O O . GLU A 1 105 ? 25.654 -15.160 13.876 1.00 79.06 105 GLU A O 1
ATOM 830 N N . GLN A 1 106 ? 24.845 -16.658 12.419 1.00 84.62 106 GLN A N 1
ATOM 831 C CA . GLN A 1 106 ? 26.012 -16.615 11.536 1.00 84.62 106 GLN A CA 1
ATOM 832 C C . GLN A 1 106 ? 26.027 -15.287 10.779 1.00 84.62 106 GLN A C 1
ATOM 834 O O . GLN A 1 106 ? 25.136 -15.025 9.971 1.00 84.62 106 GLN A O 1
ATOM 839 N N . THR A 1 107 ? 27.055 -14.479 11.022 1.00 77.81 107 THR A N 1
ATOM 840 C CA . THR A 1 107 ? 27.185 -13.150 10.416 1.00 77.81 107 THR A CA 1
ATOM 841 C C . THR A 1 107 ? 28.008 -13.195 9.139 1.00 77.81 107 THR A C 1
ATOM 843 O O . THR A 1 107 ? 27.669 -12.505 8.183 1.00 77.81 107 THR A O 1
ATOM 846 N N . ASP A 1 108 ? 29.082 -13.991 9.117 1.00 78.38 108 ASP A N 1
ATOM 847 C CA . ASP A 1 108 ? 30.014 -14.023 7.988 1.00 78.38 108 ASP A CA 1
ATOM 848 C C . ASP A 1 108 ? 30.800 -15.343 7.902 1.00 78.38 108 ASP A C 1
ATOM 850 O O . ASP A 1 108 ? 30.902 -16.082 8.891 1.00 78.38 108 ASP A O 1
ATOM 854 N N . VAL A 1 109 ? 31.324 -15.629 6.708 1.00 81.12 109 VAL A N 1
ATOM 855 C CA . VAL A 1 109 ? 32.146 -16.799 6.359 1.00 81.12 109 VAL A CA 1
ATOM 856 C C . VAL A 1 109 ? 33.181 -16.374 5.325 1.00 81.12 109 VAL A C 1
ATOM 858 O O . VAL A 1 109 ? 32.814 -15.757 4.328 1.00 81.12 109 VAL A O 1
ATOM 861 N N . ASP A 1 110 ? 34.435 -16.774 5.526 1.00 79.00 110 ASP A N 1
ATOM 862 C CA . ASP A 1 110 ? 35.517 -16.549 4.565 1.00 79.00 110 ASP A CA 1
ATOM 863 C C . ASP A 1 110 ? 36.189 -17.874 4.179 1.00 79.00 110 ASP A C 1
ATOM 865 O O . ASP A 1 110 ? 36.529 -18.687 5.045 1.00 79.00 110 ASP A O 1
ATOM 869 N N . ASP A 1 111 ? 36.289 -18.083 2.864 1.00 73.06 111 ASP A N 1
ATOM 870 C CA . ASP A 1 111 ? 36.942 -19.201 2.169 1.00 73.06 111 ASP A CA 1
ATOM 871 C C . ASP A 1 111 ? 37.775 -18.691 0.974 1.00 73.06 111 ASP A C 1
ATOM 873 O O . ASP A 1 111 ? 37.894 -19.350 -0.065 1.00 73.06 111 ASP A O 1
ATOM 877 N N . SER A 1 112 ? 38.284 -17.458 1.076 1.00 61.91 112 SER A N 1
ATOM 878 C CA . SER A 1 112 ? 38.764 -16.653 -0.052 1.00 61.91 112 SER A CA 1
ATOM 879 C C . SER A 1 112 ? 40.038 -17.161 -0.744 1.00 61.91 112 SER A C 1
ATOM 881 O O . SER A 1 112 ? 40.495 -16.540 -1.716 1.00 61.91 112 SER A O 1
ATOM 883 N N . ALA A 1 113 ? 40.587 -18.310 -0.334 1.00 62.12 113 ALA A N 1
ATOM 884 C CA . ALA A 1 113 ? 41.813 -18.922 -0.850 1.00 62.12 113 ALA A CA 1
ATOM 885 C C . ALA A 1 113 ? 43.032 -17.988 -0.733 1.00 62.12 113 ALA A C 1
ATOM 887 O O . ALA A 1 113 ? 44.019 -18.121 -1.475 1.00 62.12 113 ALA A O 1
ATOM 888 N N . THR A 1 114 ? 42.954 -17.005 0.169 1.00 69.81 114 THR A N 1
ATOM 889 C CA . THR A 1 114 ? 44.061 -16.123 0.523 1.00 69.81 114 THR A CA 1
ATOM 890 C C . THR A 1 114 ? 44.511 -16.437 1.937 1.00 69.81 114 THR A C 1
ATOM 892 O O . THR A 1 114 ? 43.901 -15.985 2.889 1.00 69.81 114 THR A O 1
ATOM 895 N N . GLU A 1 115 ? 45.614 -17.176 2.061 1.00 76.69 115 GLU A N 1
ATOM 896 C CA . GLU A 1 115 ? 46.234 -17.483 3.354 1.00 76.69 115 GLU A CA 1
ATOM 897 C C . GLU A 1 115 ? 46.943 -16.228 3.925 1.00 76.69 115 GLU A C 1
ATOM 899 O O . GLU A 1 115 ? 47.799 -15.640 3.234 1.00 76.69 115 GLU A O 1
ATOM 904 N N . PRO A 1 116 ? 46.658 -15.804 5.173 1.00 84.62 116 PRO A N 1
ATOM 905 C CA . PRO A 1 116 ? 45.670 -16.364 6.107 1.00 84.62 116 PRO A CA 1
ATOM 906 C C . PRO A 1 116 ? 44.242 -15.829 5.873 1.00 84.62 116 PRO A C 1
ATOM 908 O O . PRO A 1 116 ? 44.081 -14.650 5.544 1.00 84.62 116 PRO A O 1
ATOM 911 N N . GLU A 1 117 ? 43.223 -16.658 6.125 1.00 89.50 117 GLU A N 1
ATOM 912 C CA . GLU A 1 117 ? 41.806 -16.261 6.025 1.00 89.50 117 GLU A CA 1
ATOM 913 C C . GLU A 1 117 ? 41.479 -15.165 7.052 1.00 89.50 117 GLU A C 1
ATOM 915 O O . GLU A 1 117 ? 41.909 -15.231 8.213 1.00 89.50 117 GLU A O 1
ATOM 920 N N . SER A 1 118 ? 40.744 -14.123 6.640 1.00 93.25 118 SER A N 1
ATOM 921 C CA . SER A 1 118 ? 40.570 -12.920 7.461 1.00 93.25 118 SER A CA 1
ATOM 922 C C . SER A 1 118 ? 39.225 -12.230 7.246 1.00 93.25 118 SER A C 1
ATOM 924 O O . SER A 1 118 ? 38.997 -11.554 6.244 1.00 93.25 118 SER A O 1
ATOM 926 N N . ILE A 1 119 ? 38.370 -12.276 8.270 1.00 92.62 119 ILE A N 1
ATOM 927 C CA . ILE A 1 119 ? 37.089 -11.561 8.282 1.00 92.62 119 ILE A CA 1
ATOM 928 C C . ILE A 1 119 ? 37.251 -10.226 9.011 1.00 92.62 119 ILE A C 1
ATOM 930 O O . ILE A 1 119 ? 37.731 -10.180 10.144 1.00 92.62 119 ILE A O 1
ATOM 934 N N . THR A 1 120 ? 36.788 -9.136 8.390 1.00 92.06 120 THR A N 1
ATOM 935 C CA . THR A 1 120 ? 36.672 -7.814 9.028 1.00 92.06 120 THR A CA 1
ATOM 936 C C . THR A 1 120 ? 35.220 -7.345 9.049 1.00 92.06 120 THR A C 1
ATOM 938 O O . THR A 1 120 ? 34.642 -7.026 8.012 1.00 92.06 120 THR A O 1
ATOM 941 N N . LEU A 1 121 ? 34.652 -7.238 10.248 1.00 89.88 121 LEU A N 1
ATOM 942 C CA . LEU A 1 121 ? 33.317 -6.705 10.504 1.00 89.88 121 LEU A CA 1
ATOM 943 C C . LEU A 1 121 ? 33.425 -5.279 11.051 1.00 89.88 121 LEU A C 1
ATOM 945 O O . LEU A 1 121 ? 34.220 -5.011 11.950 1.00 89.88 121 LEU A O 1
ATOM 949 N N . THR A 1 122 ? 32.599 -4.362 10.546 1.00 89.50 122 THR A N 1
ATOM 950 C CA . THR A 1 122 ? 32.574 -2.966 11.016 1.00 89.50 122 THR A CA 1
ATOM 951 C C . THR A 1 122 ? 31.406 -2.718 11.962 1.00 89.50 122 THR A C 1
ATOM 953 O O . THR A 1 122 ? 30.332 -3.293 11.790 1.00 89.50 122 THR A O 1
ATOM 956 N N . ASN A 1 123 ? 31.599 -1.848 12.958 1.00 84.00 123 ASN A N 1
ATOM 957 C CA . ASN A 1 123 ? 30.566 -1.465 13.933 1.00 84.00 123 ASN A CA 1
ATOM 958 C C . ASN A 1 123 ? 29.874 -2.656 14.636 1.00 84.00 123 ASN A C 1
ATOM 960 O O . ASN A 1 123 ? 28.666 -2.619 14.896 1.00 84.00 123 ASN A O 1
ATOM 964 N N . VAL A 1 124 ? 30.625 -3.712 14.966 1.00 87.69 124 VAL A N 1
ATOM 965 C CA . VAL A 1 124 ? 30.102 -4.852 15.732 1.00 87.69 124 VAL A CA 1
ATOM 966 C C . VAL A 1 124 ? 29.637 -4.354 17.099 1.00 87.69 124 VAL A C 1
ATOM 968 O O . VAL A 1 124 ? 30.324 -3.567 17.749 1.00 87.69 124 VAL A O 1
ATOM 971 N N . ARG A 1 125 ? 28.451 -4.775 17.546 1.00 81.62 125 ARG A N 1
ATOM 972 C CA . ARG A 1 125 ? 27.894 -4.358 18.842 1.00 81.62 125 ARG A CA 1
ATOM 973 C C . ARG A 1 125 ? 28.644 -5.027 20.006 1.00 81.62 125 ARG A C 1
ATOM 975 O O . ARG A 1 125 ? 29.166 -6.126 19.825 1.00 81.62 125 ARG A O 1
ATOM 982 N N . PRO A 1 126 ? 28.684 -4.413 21.203 1.00 88.56 126 PRO A N 1
ATOM 983 C CA . PRO A 1 126 ? 29.193 -5.090 22.390 1.00 88.56 126 PRO A CA 1
ATOM 984 C C . PRO A 1 126 ? 28.360 -6.346 22.684 1.00 88.56 126 PRO A C 1
ATOM 986 O O . PRO A 1 126 ? 27.132 -6.266 22.714 1.00 88.56 126 PRO A O 1
ATOM 989 N N . GLY A 1 127 ? 29.000 -7.490 22.914 1.00 89.50 127 GLY A N 1
ATOM 990 C CA . GLY A 1 127 ? 28.294 -8.762 23.073 1.00 89.50 127 GLY A CA 1
ATOM 991 C C . GLY A 1 127 ? 29.202 -9.983 22.989 1.00 89.50 127 GLY A C 1
ATOM 992 O O . GLY A 1 127 ? 30.417 -9.863 22.845 1.00 89.50 127 GLY A O 1
ATOM 993 N N . ALA A 1 128 ? 28.611 -11.171 23.106 1.00 93.69 128 ALA A N 1
ATOM 994 C CA . ALA A 1 128 ? 29.342 -12.417 22.904 1.00 93.69 128 ALA A CA 1
ATOM 995 C C . ALA A 1 128 ? 29.472 -12.697 21.402 1.00 93.69 128 ALA A C 1
ATOM 997 O O . ALA A 1 128 ? 28.472 -12.785 20.690 1.00 93.69 128 ALA A O 1
ATOM 998 N N . VAL A 1 129 ? 30.708 -12.859 20.944 1.00 94.75 129 VAL A N 1
ATOM 999 C CA . VAL A 1 129 ? 31.050 -13.276 19.585 1.00 94.75 129 VAL A CA 1
ATOM 1000 C C . VAL A 1 129 ? 31.632 -14.682 19.660 1.00 94.75 129 VAL A C 1
ATOM 1002 O O . VAL A 1 129 ? 32.480 -14.960 20.513 1.00 94.75 129 VAL A O 1
ATOM 1005 N N . PHE A 1 130 ? 31.182 -15.576 18.783 1.00 95.81 130 PHE A N 1
ATOM 1006 C CA . PHE A 1 130 ? 31.717 -16.929 18.678 1.00 95.81 130 PHE A CA 1
ATOM 1007 C C . PHE A 1 130 ? 32.482 -17.091 17.370 1.00 95.81 130 PHE A C 1
ATOM 1009 O O . PHE A 1 130 ? 31.953 -16.810 16.297 1.00 95.81 130 PHE A O 1
ATOM 1016 N N . LEU A 1 131 ? 33.724 -17.551 17.473 1.00 96.19 131 LEU A N 1
ATOM 1017 C CA . LEU A 1 131 ? 34.625 -17.782 16.349 1.00 96.19 131 LEU A CA 1
ATOM 1018 C C . LEU A 1 131 ? 34.810 -19.286 16.190 1.00 96.19 131 LEU A C 1
ATOM 1020 O O . LEU A 1 131 ? 35.081 -19.977 17.174 1.00 96.19 131 LEU A O 1
ATOM 1024 N N . PHE A 1 132 ? 34.674 -19.787 14.971 1.00 96.62 132 PHE A N 1
ATOM 1025 C CA . PHE A 1 132 ? 34.878 -21.196 14.666 1.00 96.62 132 PHE A CA 1
ATOM 1026 C C . PHE A 1 132 ? 36.113 -21.311 13.785 1.00 96.62 132 PHE A C 1
ATOM 1028 O O . PHE A 1 132 ? 36.100 -20.851 12.643 1.00 96.62 132 PHE A O 1
ATOM 1035 N N . ALA A 1 133 ? 37.168 -21.911 14.331 1.00 97.12 133 ALA A N 1
ATOM 1036 C CA . ALA A 1 133 ? 38.318 -22.328 13.547 1.00 97.12 133 ALA A CA 1
ATOM 1037 C C . ALA A 1 133 ? 37.987 -23.694 12.941 1.00 97.12 133 ALA A C 1
ATOM 1039 O O . ALA A 1 133 ? 37.800 -24.653 13.686 1.00 97.12 133 ALA A O 1
ATOM 1040 N N . ASN A 1 134 ? 37.851 -23.766 11.619 1.00 96.44 134 ASN A N 1
ATOM 1041 C CA . ASN A 1 134 ? 37.480 -24.973 10.881 1.00 96.44 134 ASN A CA 1
ATOM 1042 C C . ASN A 1 134 ? 38.430 -25.169 9.684 1.00 96.44 134 ASN A C 1
ATOM 1044 O O . ASN A 1 134 ? 39.227 -24.289 9.353 1.00 96.44 134 ASN A O 1
ATOM 1048 N N . SER A 1 135 ? 38.345 -26.334 9.046 1.00 94.56 135 SER A N 1
ATOM 1049 C CA . SER A 1 135 ? 38.996 -26.627 7.763 1.00 94.56 135 SER A CA 1
ATOM 1050 C C . SER A 1 135 ? 37.957 -26.729 6.643 1.00 94.56 135 SER A C 1
ATOM 1052 O O . SER A 1 135 ? 36.795 -27.062 6.893 1.00 94.56 135 SER A O 1
ATOM 1054 N N . TYR A 1 136 ? 38.353 -26.414 5.408 1.00 90.50 136 TYR A N 1
ATOM 1055 C CA . TYR A 1 136 ? 37.459 -26.452 4.245 1.00 90.50 136 TYR A CA 1
ATOM 1056 C C . TYR A 1 136 ? 36.959 -27.876 3.927 1.00 90.50 136 TYR A C 1
ATOM 1058 O O . TYR A 1 136 ? 35.786 -28.088 3.585 1.00 90.50 136 TYR A O 1
ATOM 1066 N N . ASP A 1 137 ? 37.864 -28.848 4.064 1.00 93.00 137 ASP A N 1
ATOM 1067 C CA . ASP A 1 137 ? 37.637 -30.291 3.951 1.00 93.00 137 ASP A CA 1
ATOM 1068 C C . ASP A 1 137 ? 37.841 -30.979 5.317 1.00 93.00 137 ASP A C 1
ATOM 1070 O O . ASP A 1 137 ? 38.160 -30.341 6.312 1.00 93.00 137 ASP A O 1
ATOM 1074 N N . ILE A 1 138 ? 37.644 -32.300 5.404 1.00 95.75 138 ILE A N 1
ATOM 1075 C CA . ILE A 1 138 ? 37.835 -33.063 6.654 1.00 95.75 138 ILE A CA 1
ATOM 1076 C C . ILE A 1 138 ? 39.339 -33.226 6.948 1.00 95.75 138 ILE A C 1
ATOM 1078 O O . ILE A 1 138 ? 39.929 -34.288 6.711 1.00 95.75 138 ILE A O 1
ATOM 1082 N N . GLU A 1 139 ? 39.967 -32.165 7.453 1.00 96.31 139 GLU A N 1
ATOM 1083 C CA . GLU A 1 139 ? 41.403 -32.078 7.724 1.00 96.31 139 GLU A CA 1
ATOM 1084 C C . GLU A 1 139 ? 41.696 -31.767 9.202 1.00 96.31 139 GLU A C 1
ATOM 1086 O O . GLU A 1 139 ? 40.844 -31.329 9.968 1.00 96.31 139 GLU A O 1
ATOM 1091 N N . THR A 1 140 ? 42.918 -32.068 9.643 1.00 96.94 140 THR A N 1
ATOM 1092 C CA . THR A 1 140 ? 43.354 -31.892 11.039 1.00 96.94 140 THR A CA 1
ATOM 1093 C C . THR A 1 140 ? 44.763 -31.336 11.059 1.00 96.94 140 THR A C 1
ATOM 1095 O O . THR A 1 140 ? 45.596 -31.761 10.253 1.00 96.94 140 THR A O 1
ATOM 1098 N N . GLY A 1 141 ? 45.078 -30.473 12.016 1.00 96.81 141 GLY A N 1
ATOM 1099 C CA . GLY A 1 141 ? 46.408 -29.897 12.131 1.00 96.81 141 GLY A CA 1
ATOM 1100 C C . GLY A 1 141 ? 46.444 -28.647 12.997 1.00 96.81 141 GLY A C 1
ATOM 1101 O O . GLY A 1 141 ? 45.414 -28.186 13.474 1.00 96.81 141 GLY A O 1
ATOM 1102 N N . SER A 1 142 ? 47.647 -28.122 13.222 1.00 97.44 142 SER A N 1
ATOM 1103 C CA . SER A 1 142 ? 47.860 -26.926 14.038 1.00 97.44 142 SER A CA 1
ATOM 1104 C C . SER A 1 142 ? 47.470 -25.649 13.302 1.00 97.44 142 SER A C 1
ATOM 1106 O O . SER A 1 142 ? 47.862 -25.504 12.148 1.00 97.44 142 SER A O 1
ATOM 1108 N N . TYR A 1 143 ? 46.862 -24.698 14.003 1.00 97.88 143 TYR A N 1
ATOM 1109 C CA . TYR A 1 143 ? 46.529 -23.370 13.488 1.00 97.88 143 TYR A CA 1
ATOM 1110 C C . TYR A 1 143 ? 46.783 -22.272 14.536 1.00 97.88 143 TYR A C 1
ATOM 1112 O O . TYR A 1 143 ? 47.005 -22.546 15.722 1.00 97.88 143 TYR A O 1
ATOM 1120 N N . GLN A 1 144 ? 46.750 -21.018 14.092 1.00 97.88 144 GLN A N 1
ATOM 1121 C CA . GLN A 1 144 ? 46.727 -19.822 14.925 1.00 97.88 144 GLN A CA 1
ATOM 1122 C C . GLN A 1 144 ? 45.491 -18.984 14.587 1.00 97.88 144 GLN A C 1
ATOM 1124 O O . GLN A 1 144 ? 45.267 -18.664 13.426 1.00 97.88 144 GLN A O 1
ATOM 1129 N N . ILE A 1 145 ? 44.714 -18.602 15.602 1.00 97.81 145 ILE A N 1
ATOM 1130 C CA . ILE A 1 145 ? 43.603 -17.652 15.466 1.00 97.81 145 ILE A CA 1
ATOM 1131 C C . ILE A 1 145 ? 43.934 -16.371 16.232 1.00 97.81 145 ILE A C 1
ATOM 1133 O O . ILE A 1 145 ? 44.325 -16.434 17.398 1.00 97.81 145 ILE A O 1
ATOM 1137 N N . CYS A 1 146 ? 43.802 -15.217 15.587 1.00 96.62 146 CYS A N 1
ATOM 1138 C CA . CYS A 1 146 ? 44.090 -13.901 16.156 1.00 96.62 146 CYS A CA 1
ATOM 1139 C C . CYS A 1 146 ? 42.859 -13.000 16.091 1.00 96.62 146 CYS A C 1
ATOM 1141 O O . CYS A 1 146 ? 42.148 -12.990 15.088 1.00 96.62 146 CYS A O 1
ATOM 1143 N N . VAL A 1 147 ? 42.637 -12.216 17.147 1.00 95.81 147 VAL A N 1
ATOM 1144 C CA . VAL A 1 147 ? 41.567 -11.213 17.218 1.00 95.81 147 VAL A CA 1
ATOM 1145 C C . VAL A 1 147 ? 42.189 -9.828 17.296 1.00 95.81 147 VAL A C 1
ATOM 1147 O O . VAL A 1 147 ? 42.864 -9.493 18.268 1.00 95.81 147 VAL A O 1
ATOM 1150 N N . GLU A 1 148 ? 41.907 -8.991 16.310 1.00 94.00 148 GLU A N 1
ATOM 1151 C CA . GLU A 1 148 ? 42.286 -7.585 16.273 1.00 94.00 148 GLU A CA 1
ATOM 1152 C C . GLU A 1 148 ? 41.040 -6.699 16.392 1.00 94.00 148 GLU A C 1
ATOM 1154 O O . GLU A 1 148 ? 39.973 -6.993 15.856 1.00 94.00 148 GLU A O 1
ATOM 1159 N N . GLY A 1 149 ? 41.166 -5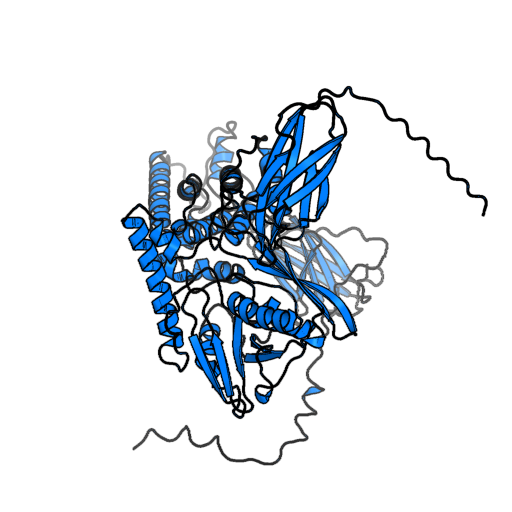.594 17.123 1.00 83.75 149 GLY A N 1
ATOM 1160 C CA . GLY A 1 149 ? 40.125 -4.578 17.218 1.00 83.75 149 GLY A CA 1
ATOM 1161 C C . GLY A 1 149 ? 40.702 -3.208 16.950 1.00 83.75 149 GLY A C 1
ATOM 1162 O O . GLY A 1 149 ? 41.739 -2.865 17.524 1.00 83.75 149 GLY A O 1
ATOM 1163 N N . ALA A 1 150 ? 40.018 -2.404 16.136 1.00 60.47 150 ALA A N 1
ATOM 1164 C CA . ALA A 1 150 ? 40.514 -1.090 15.721 1.00 60.47 150 ALA A CA 1
ATOM 1165 C C . ALA A 1 150 ? 40.702 -0.086 16.881 1.00 60.47 150 ALA A C 1
ATOM 1167 O O . ALA A 1 150 ? 41.275 0.976 16.668 1.00 60.47 150 ALA A O 1
ATOM 1168 N N . ASN A 1 151 ? 40.303 -0.427 18.116 1.00 55.97 151 ASN A N 1
ATOM 1169 C CA . ASN A 1 151 ? 40.419 0.437 19.298 1.00 55.97 151 ASN A CA 1
ATOM 1170 C C . ASN A 1 151 ? 41.014 -0.240 20.553 1.00 55.97 151 ASN A C 1
ATOM 1172 O O . ASN A 1 151 ? 40.951 0.322 21.644 1.00 55.97 151 ASN A O 1
ATOM 1176 N N . ALA A 1 152 ? 41.643 -1.416 20.450 1.00 46.38 152 ALA A N 1
ATOM 1177 C CA . ALA A 1 152 ? 42.157 -2.145 21.625 1.00 46.38 152 ALA A CA 1
ATOM 1178 C C . ALA A 1 152 ? 43.582 -1.743 22.069 1.00 46.38 152 ALA A C 1
ATOM 1180 O O . ALA A 1 152 ? 44.348 -2.548 22.601 1.00 46.38 152 ALA A O 1
ATOM 1181 N N . GLY A 1 153 ? 43.956 -0.479 21.863 1.00 42.81 153 GLY A N 1
ATOM 1182 C CA . GLY A 1 153 ? 45.275 0.067 22.180 1.00 42.81 153 GLY A CA 1
ATOM 1183 C C . GLY A 1 153 ? 45.331 0.835 23.501 1.00 42.81 153 GLY A C 1
ATOM 1184 O O . GLY A 1 153 ? 45.660 2.013 23.495 1.00 42.81 153 GLY A O 1
ATOM 1185 N N . GLY A 1 154 ? 45.072 0.171 24.631 1.00 45.88 154 GLY A N 1
ATOM 1186 C CA . GLY A 1 154 ? 45.285 0.726 25.974 1.00 45.88 154 GLY A CA 1
ATOM 1187 C C . GLY A 1 154 ? 44.151 1.618 26.481 1.00 45.88 154 GLY A C 1
ATOM 1188 O O . GLY A 1 154 ? 43.540 2.368 25.736 1.00 45.88 154 GLY A O 1
ATOM 1189 N N . GLN A 1 155 ? 43.877 1.522 27.785 1.00 49.94 155 GLN A N 1
ATOM 1190 C CA . GLN A 1 155 ? 42.933 2.377 28.503 1.00 49.94 155 GLN A CA 1
ATOM 1191 C C . GLN A 1 155 ? 43.148 3.844 28.093 1.00 49.94 155 GLN A C 1
ATOM 1193 O O . GLN A 1 155 ? 44.167 4.434 28.469 1.00 49.94 155 GLN A O 1
ATOM 1198 N N . ILE A 1 156 ? 42.226 4.414 27.306 1.00 52.91 156 ILE A N 1
ATOM 1199 C CA . ILE A 1 156 ? 42.322 5.814 26.893 1.00 52.91 156 ILE A CA 1
ATOM 1200 C C . ILE A 1 156 ? 42.284 6.634 28.176 1.00 52.91 156 ILE A C 1
ATOM 1202 O O . ILE A 1 156 ? 41.355 6.550 28.982 1.00 52.91 156 ILE A O 1
ATOM 1206 N N . LYS A 1 157 ? 43.362 7.366 28.440 1.00 48.47 157 LYS A N 1
ATOM 1207 C CA . LYS A 1 157 ? 43.566 8.052 29.711 1.00 48.47 157 LYS A CA 1
ATOM 1208 C C . LYS A 1 157 ? 42.631 9.265 29.776 1.00 48.47 157 LYS A C 1
ATOM 1210 O O . LYS A 1 157 ? 43.020 10.366 29.421 1.00 48.47 157 LYS A O 1
ATOM 1215 N N . GLY A 1 158 ? 41.403 9.053 30.241 1.00 59.41 158 GLY A N 1
ATOM 1216 C CA . GLY A 1 158 ? 40.332 10.055 30.218 1.00 59.41 158 GLY A CA 1
ATOM 1217 C C . GLY A 1 158 ? 38.953 9.467 29.925 1.00 59.41 158 GLY A C 1
ATOM 1218 O O . GLY A 1 158 ? 37.963 10.111 30.250 1.00 59.41 158 GLY A O 1
ATOM 1219 N N . ASP A 1 159 ? 38.902 8.244 29.393 1.00 66.06 159 ASP A N 1
ATOM 1220 C CA . ASP A 1 159 ? 37.687 7.445 29.263 1.00 66.06 159 ASP A CA 1
ATOM 1221 C C . ASP A 1 159 ? 37.371 6.835 30.637 1.00 66.06 159 ASP A C 1
ATOM 1223 O O . ASP A 1 159 ? 37.993 5.873 31.103 1.00 66.06 159 ASP A O 1
ATOM 1227 N N . LEU A 1 160 ? 36.495 7.517 31.366 1.00 69.00 160 LEU A N 1
ATOM 1228 C CA . LEU A 1 160 ? 36.151 7.199 32.747 1.00 69.00 160 LEU A CA 1
ATOM 1229 C C . LEU A 1 160 ? 34.987 6.215 32.822 1.00 69.00 160 LEU A C 1
ATOM 1231 O O . LEU A 1 160 ? 34.769 5.638 33.893 1.00 69.00 160 LEU A O 1
ATOM 1235 N N . ASN A 1 161 ? 34.257 6.027 31.723 1.00 65.06 161 ASN A N 1
ATOM 1236 C CA . ASN A 1 161 ? 33.112 5.130 31.644 1.00 65.06 161 ASN A CA 1
ATOM 1237 C C . ASN A 1 161 ? 33.412 3.816 30.877 1.00 65.06 161 ASN A C 1
ATOM 1239 O O . ASN A 1 161 ? 32.634 2.871 31.003 1.00 65.06 161 ASN A O 1
ATOM 1243 N N . GLY A 1 162 ? 34.558 3.722 30.196 1.00 57.66 162 GLY A N 1
ATOM 1244 C CA . GLY A 1 162 ? 35.026 2.546 29.465 1.00 57.66 162 GLY A CA 1
ATOM 1245 C C . GLY A 1 162 ? 34.374 2.351 28.093 1.00 57.66 162 GLY A C 1
ATOM 1246 O O . GLY A 1 162 ? 34.333 1.212 27.628 1.00 57.66 162 GLY A O 1
ATOM 1247 N N . ASP A 1 163 ? 33.826 3.407 27.484 1.00 65.31 163 ASP A N 1
ATOM 1248 C CA . ASP A 1 163 ? 33.129 3.365 26.190 1.00 65.31 163 ASP A CA 1
ATOM 1249 C C . ASP A 1 163 ? 34.058 3.538 24.974 1.00 65.31 163 ASP A C 1
ATOM 1251 O O . ASP A 1 163 ? 33.604 3.460 23.830 1.00 65.31 163 ASP A O 1
ATOM 1255 N N . GLY A 1 164 ? 35.359 3.726 25.204 1.00 52.94 164 GLY A N 1
ATOM 1256 C CA . GLY A 1 164 ? 36.372 3.847 24.162 1.00 52.94 164 GLY A CA 1
ATOM 1257 C C . GLY A 1 164 ? 36.480 5.239 23.534 1.00 52.94 164 GLY A C 1
ATOM 1258 O O . GLY A 1 164 ? 37.212 5.382 22.555 1.00 52.94 164 GLY A O 1
ATOM 1259 N N . ILE A 1 165 ? 35.805 6.268 24.066 1.00 54.28 165 ILE A N 1
ATOM 1260 C CA . ILE A 1 165 ? 35.866 7.649 23.556 1.00 54.28 165 ILE A CA 1
ATOM 1261 C C . ILE A 1 165 ? 35.798 8.691 24.686 1.00 54.28 165 ILE A C 1
ATOM 1263 O O . ILE A 1 165 ? 34.776 8.837 25.337 1.00 54.28 165 ILE A O 1
ATOM 1267 N N . VAL A 1 166 ? 36.826 9.541 24.844 1.00 60.03 166 VAL A N 1
ATOM 1268 C CA . VAL A 1 166 ? 36.783 10.655 25.822 1.00 60.03 166 VAL A CA 1
ATOM 1269 C C . VAL A 1 166 ? 35.749 11.698 25.395 1.00 60.03 166 VAL A C 1
ATOM 1271 O O . VAL A 1 166 ? 35.976 12.475 24.464 1.00 60.03 166 VAL A O 1
ATOM 1274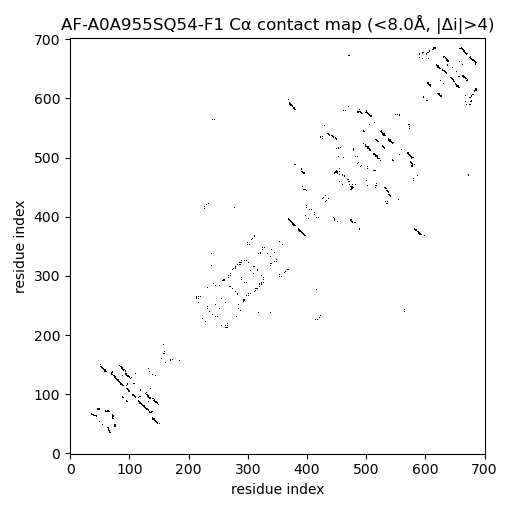 N N . ASN A 1 167 ? 34.613 11.742 26.083 1.00 67.38 167 ASN A N 1
ATOM 1275 C CA . ASN A 1 167 ? 33.476 12.583 25.730 1.00 67.38 167 ASN A CA 1
ATOM 1276 C C . ASN A 1 167 ? 32.862 13.282 26.971 1.00 67.38 167 ASN A C 1
ATOM 1278 O O . ASN A 1 167 ? 33.285 13.066 28.111 1.00 67.38 167 ASN A O 1
ATOM 1282 N N . PRO A 1 168 ? 31.869 14.181 26.808 1.00 67.19 168 PRO A N 1
ATOM 1283 C CA . PRO A 1 168 ? 31.269 14.895 27.940 1.00 67.19 168 PRO A CA 1
ATOM 1284 C C . PRO A 1 168 ? 30.649 13.994 29.026 1.00 67.19 168 PRO A C 1
ATOM 1286 O O . PRO A 1 168 ? 30.495 14.443 30.165 1.00 67.19 168 PRO A O 1
ATOM 1289 N N . LYS A 1 169 ? 30.315 12.732 28.718 1.00 61.72 169 LYS A N 1
ATOM 1290 C CA . LYS A 1 169 ? 29.815 11.749 29.693 1.00 61.72 169 LYS A CA 1
ATOM 1291 C C . LYS A 1 169 ? 30.910 11.289 30.655 1.00 61.72 169 LYS A C 1
ATOM 1293 O O . LYS A 1 169 ? 30.608 11.090 31.829 1.00 61.72 169 LYS A O 1
ATOM 1298 N N . ASP A 1 170 ? 32.169 11.222 30.224 1.00 66.44 170 ASP A N 1
ATOM 1299 C CA . ASP A 1 170 ? 33.308 10.982 31.123 1.00 66.44 170 ASP A CA 1
ATOM 1300 C C . ASP A 1 170 ? 33.492 12.135 32.100 1.00 66.44 170 ASP A C 1
ATOM 1302 O O . ASP A 1 170 ? 33.736 11.943 33.294 1.00 66.44 170 ASP A O 1
ATOM 1306 N N . LEU A 1 171 ? 33.279 13.359 31.614 1.00 61.78 171 LEU A N 1
ATOM 1307 C CA . LEU A 1 171 ? 33.279 14.549 32.453 1.00 61.78 171 LEU A CA 1
ATOM 1308 C C . LEU A 1 171 ? 32.155 14.495 33.501 1.00 61.78 171 LEU A C 1
ATOM 1310 O O . LEU A 1 171 ? 32.365 14.893 34.647 1.00 61.78 171 LEU A O 1
ATOM 1314 N N . LEU A 1 172 ? 30.979 13.971 33.137 1.00 60.66 172 LEU A N 1
ATOM 1315 C CA . LEU A 1 172 ? 29.874 13.743 34.072 1.00 60.66 172 LEU A CA 1
ATOM 1316 C C . LEU A 1 172 ? 30.216 12.667 35.111 1.00 60.66 172 LEU A C 1
ATOM 1318 O O . LEU A 1 172 ? 30.008 12.897 36.302 1.00 60.66 172 LEU A O 1
ATOM 1322 N N . ALA A 1 173 ? 30.807 11.546 34.687 1.00 64.94 173 ALA A N 1
ATOM 1323 C CA . ALA A 1 173 ? 31.257 10.476 35.579 1.00 64.94 173 ALA A CA 1
ATOM 1324 C C . ALA A 1 173 ? 32.297 10.980 36.601 1.00 64.94 173 ALA A C 1
ATOM 1326 O O . ALA A 1 173 ? 32.265 10.607 37.777 1.00 64.94 173 ALA A O 1
ATOM 1327 N N . LEU A 1 174 ? 33.174 11.904 36.189 1.00 57.72 174 LEU A N 1
ATOM 1328 C CA . LEU A 1 174 ? 34.125 12.584 37.072 1.00 57.72 174 LEU A CA 1
ATOM 1329 C C . LEU A 1 174 ? 33.443 13.525 38.081 1.00 57.72 174 LEU A C 1
ATOM 1331 O O . LEU A 1 174 ? 33.879 13.632 39.227 1.00 57.72 174 LEU A O 1
ATOM 1335 N N . VAL A 1 175 ? 32.397 14.237 37.656 1.00 57.12 175 VAL A N 1
ATOM 1336 C CA . VAL A 1 175 ? 31.645 15.186 38.496 1.00 57.12 175 VAL A CA 1
ATOM 1337 C C . VAL A 1 175 ? 30.760 14.459 39.515 1.00 57.12 175 VAL A C 1
ATOM 1339 O O . VAL A 1 175 ? 30.564 14.961 40.628 1.00 57.12 175 VAL A O 1
ATOM 1342 N N . GLU A 1 176 ? 30.260 13.271 39.174 1.00 61.06 176 GLU A N 1
ATOM 1343 C CA . GLU A 1 176 ? 29.477 12.423 40.076 1.00 61.06 176 GLU A CA 1
ATOM 1344 C C . GLU A 1 176 ? 30.347 11.706 41.128 1.00 61.06 176 GLU A C 1
ATOM 1346 O O . GLU A 1 176 ? 29.904 11.533 42.270 1.00 61.06 176 GLU A O 1
ATOM 1351 N N . ASP A 1 177 ? 31.619 11.399 40.832 1.00 55.34 177 ASP A N 1
ATOM 1352 C CA . ASP A 1 177 ? 32.597 10.914 41.822 1.00 55.34 177 ASP A CA 1
ATOM 1353 C C . ASP A 1 177 ? 33.161 12.064 42.689 1.00 55.34 177 ASP A C 1
ATOM 1355 O O . ASP A 1 177 ? 34.351 12.389 42.682 1.00 55.34 177 ASP A O 1
ATOM 1359 N N . GLN A 1 178 ? 32.308 12.684 43.515 1.00 48.53 178 GLN A N 1
ATOM 1360 C CA . GLN A 1 178 ? 32.672 13.790 44.424 1.00 48.53 178 GLN A CA 1
ATOM 1361 C C . GLN A 1 178 ? 33.688 13.427 45.536 1.00 48.53 178 GLN A C 1
ATOM 1363 O O . GLN A 1 178 ? 33.872 14.189 46.490 1.00 48.53 178 GLN A O 1
ATOM 1368 N N . ARG A 1 179 ? 34.353 12.266 45.480 1.00 49.91 179 ARG A N 1
ATOM 1369 C CA . ARG A 1 179 ? 35.270 11.792 46.532 1.00 49.91 179 ARG A CA 1
ATOM 1370 C C . ARG A 1 179 ? 36.750 12.052 46.262 1.00 49.91 179 ARG A C 1
ATOM 1372 O O . ARG A 1 179 ? 37.559 11.763 47.146 1.00 49.91 179 ARG A O 1
ATOM 1379 N N . LYS A 1 180 ? 37.134 12.627 45.116 1.00 46.69 180 LYS A N 1
ATOM 1380 C CA . LYS A 1 180 ? 38.545 12.928 44.813 1.00 46.69 180 LYS A CA 1
ATOM 1381 C C . LYS A 1 180 ? 38.820 14.438 44.776 1.00 46.69 180 LYS A C 1
ATOM 1383 O O . LYS A 1 180 ? 38.301 15.134 43.909 1.00 46.69 180 LYS A O 1
ATOM 1388 N N . PRO A 1 181 ? 39.650 14.979 45.688 1.00 40.97 181 PRO A N 1
ATOM 1389 C CA . PRO A 1 181 ? 40.098 16.362 45.589 1.00 40.97 181 PRO A CA 1
ATOM 1390 C C . PRO A 1 181 ? 41.132 16.495 44.455 1.00 40.97 181 PRO A C 1
ATOM 1392 O O . PRO A 1 181 ? 42.181 15.859 44.513 1.00 40.97 181 PRO A O 1
ATOM 1395 N N . ASN A 1 182 ? 40.835 17.348 43.467 1.00 52.03 182 ASN A N 1
ATOM 1396 C CA . ASN A 1 182 ? 41.646 17.669 42.278 1.00 52.03 182 ASN A CA 1
ATOM 1397 C C . ASN A 1 182 ? 41.921 16.498 41.313 1.00 52.03 182 ASN A C 1
ATOM 1399 O O . ASN A 1 182 ? 43.052 16.010 41.259 1.00 52.03 182 ASN A O 1
ATOM 1403 N N . PRO A 1 183 ? 40.944 16.081 40.487 1.00 52.41 183 PRO A N 1
ATOM 1404 C CA . PRO A 1 183 ? 41.268 15.316 39.294 1.00 52.41 183 PRO A CA 1
ATOM 1405 C C . PRO A 1 183 ? 41.973 16.232 38.287 1.00 52.41 183 PRO A C 1
ATOM 1407 O O . PRO A 1 183 ? 41.505 17.325 37.976 1.00 52.41 183 PRO A O 1
ATOM 1410 N N . SER A 1 184 ? 43.132 15.801 37.812 1.00 51.94 184 SER A N 1
ATOM 1411 C CA . SER A 1 184 ? 43.867 16.460 36.741 1.00 51.94 184 SER A CA 1
ATOM 1412 C C . SER A 1 184 ? 43.720 15.632 35.466 1.00 51.94 184 SER A C 1
ATOM 1414 O O . SER A 1 184 ? 44.081 14.455 35.482 1.00 51.94 184 SER A O 1
ATOM 1416 N N . ILE A 1 185 ? 43.175 16.235 34.408 1.00 54.09 185 ILE A N 1
ATOM 1417 C CA . ILE A 1 185 ? 42.966 15.621 33.088 1.00 54.09 185 ILE A CA 1
ATOM 1418 C C . ILE A 1 185 ? 43.888 16.314 32.083 1.00 54.09 185 ILE A C 1
ATOM 1420 O O . ILE A 1 185 ? 44.025 17.536 32.108 1.00 54.09 185 ILE A O 1
ATOM 1424 N N . ASP A 1 186 ? 44.523 15.511 31.238 1.00 53.78 186 ASP A N 1
ATOM 1425 C CA . ASP A 1 186 ? 45.292 15.935 30.070 1.00 53.78 186 ASP A CA 1
ATOM 1426 C C . ASP A 1 186 ? 44.315 16.037 28.890 1.00 53.78 186 ASP A C 1
ATOM 1428 O O . ASP A 1 186 ? 43.935 15.033 28.298 1.00 53.78 186 ASP A O 1
ATOM 1432 N N . LEU A 1 187 ? 43.804 17.244 28.641 1.00 52.94 187 LEU A N 1
ATOM 1433 C CA . LEU A 1 187 ? 42.789 17.495 27.608 1.00 52.94 187 LEU A CA 1
ATOM 1434 C C . LEU A 1 187 ? 43.389 17.631 26.201 1.00 52.94 187 LEU A C 1
ATOM 1436 O O . LEU A 1 187 ? 42.636 17.817 25.246 1.00 52.94 187 LEU A O 1
ATOM 1440 N N . THR A 1 188 ? 44.718 17.603 26.073 1.00 53.69 188 THR A N 1
ATOM 1441 C CA . THR A 1 188 ? 45.432 17.762 24.798 1.00 53.69 188 THR A CA 1
ATOM 1442 C C . THR A 1 188 ? 45.993 16.450 24.259 1.00 53.69 188 THR A C 1
ATOM 1444 O O . THR A 1 188 ? 46.473 16.445 23.128 1.00 53.69 188 THR A O 1
ATOM 1447 N N . ASP A 1 189 ? 45.886 15.360 25.027 1.00 46.34 189 ASP A N 1
ATOM 1448 C CA . ASP A 1 189 ? 46.345 14.011 24.667 1.00 46.34 189 ASP A CA 1
ATOM 1449 C C . ASP A 1 189 ? 47.833 13.974 24.264 1.00 46.34 189 ASP A C 1
ATOM 1451 O O . ASP A 1 189 ? 48.266 13.242 23.375 1.00 46.34 189 ASP A O 1
ATOM 1455 N N . ASP A 1 190 ? 48.644 14.814 24.914 1.00 61.16 190 ASP A N 1
ATOM 1456 C CA . ASP A 1 190 ? 50.090 14.894 24.673 1.00 61.16 190 ASP A CA 1
ATOM 1457 C C . ASP A 1 190 ? 50.923 14.131 25.719 1.00 61.16 190 ASP A C 1
ATOM 1459 O O . ASP A 1 190 ? 52.150 14.017 25.605 1.00 61.16 190 ASP A O 1
ATOM 1463 N N . GLY A 1 191 ? 50.256 13.562 26.725 1.00 47.28 191 GLY A N 1
ATOM 1464 C CA . GLY A 1 191 ? 50.841 12.765 27.789 1.00 47.28 191 GLY A CA 1
ATOM 1465 C C . GLY A 1 191 ? 51.284 13.568 29.015 1.00 47.28 191 GLY A C 1
ATOM 1466 O O . GLY A 1 191 ? 51.729 12.941 29.988 1.00 47.28 191 GLY A O 1
ATOM 1467 N N . ASN A 1 192 ? 51.168 14.904 29.021 1.00 51.22 192 ASN A N 1
ATOM 1468 C CA . ASN A 1 192 ? 51.536 15.759 30.148 1.00 51.22 192 ASN A CA 1
ATOM 1469 C C . ASN A 1 192 ? 50.331 16.452 30.801 1.00 51.22 192 ASN A C 1
ATOM 1471 O O . ASN A 1 192 ? 49.398 16.934 30.176 1.00 51.22 192 ASN A O 1
ATOM 1475 N N . ILE A 1 193 ? 50.382 16.546 32.132 1.00 51.84 193 ILE A N 1
ATOM 1476 C CA . ILE A 1 193 ? 49.424 17.332 32.912 1.00 51.84 193 ILE A CA 1
ATOM 1477 C C . ILE A 1 193 ? 50.089 18.663 33.247 1.00 51.84 193 ILE A C 1
ATOM 1479 O O . ILE A 1 193 ? 50.741 18.819 34.289 1.00 51.84 193 ILE A O 1
ATOM 1483 N N . ASP A 1 194 ? 49.927 19.625 32.350 1.00 61.91 194 ASP A N 1
ATOM 1484 C CA . ASP A 1 194 ? 50.495 20.958 32.490 1.00 61.91 194 ASP A CA 1
ATOM 1485 C C . ASP A 1 194 ? 49.624 21.767 33.450 1.00 61.91 194 ASP A C 1
ATOM 1487 O O . ASP A 1 194 ? 48.590 22.336 33.104 1.00 61.91 194 ASP A O 1
ATOM 1491 N N . GLY A 1 195 ? 50.019 21.783 34.721 1.00 51.75 195 GLY A N 1
ATOM 1492 C CA . GLY A 1 195 ? 49.314 22.514 35.765 1.00 51.75 195 GLY A CA 1
ATOM 1493 C C . GLY A 1 195 ? 49.436 24.027 35.602 1.00 51.75 195 GLY A C 1
ATOM 1494 O O . GLY A 1 195 ? 50.210 24.630 36.338 1.00 51.75 195 GLY A O 1
ATOM 1495 N N . MET A 1 196 ? 48.682 24.636 34.682 1.00 46.56 196 MET A N 1
ATOM 1496 C CA . MET A 1 196 ? 48.223 26.031 34.732 1.00 46.56 196 MET A CA 1
ATOM 1497 C C . MET A 1 196 ? 47.393 26.392 33.491 1.00 46.56 196 MET A C 1
ATOM 1499 O O . MET A 1 196 ? 47.904 26.991 32.560 1.00 46.56 196 MET A O 1
ATOM 1503 N N . GLU A 1 197 ? 46.088 26.130 33.539 1.00 34.78 197 GLU A N 1
ATOM 1504 C CA . GLU A 1 197 ? 45.056 27.083 33.112 1.00 34.78 197 GLU A CA 1
ATOM 1505 C C . GLU A 1 197 ? 43.706 26.618 33.684 1.00 34.78 197 GLU A C 1
ATOM 1507 O O . GLU A 1 197 ? 43.280 25.494 33.425 1.00 34.78 197 GLU A O 1
ATOM 1512 N N . PRO A 1 198 ? 43.014 27.412 34.525 1.00 39.78 198 PRO A N 1
ATOM 1513 C CA . PRO A 1 198 ? 41.647 27.086 34.884 1.00 39.78 198 PRO A CA 1
ATOM 1514 C C . PRO A 1 198 ? 40.811 27.288 33.625 1.00 39.78 198 PRO A C 1
ATOM 1516 O O . PRO A 1 198 ? 40.469 28.425 33.290 1.00 39.78 198 PRO A O 1
ATOM 1519 N N . ILE A 1 199 ? 40.491 26.200 32.926 1.00 42.31 199 ILE A N 1
ATOM 1520 C CA . ILE A 1 199 ? 39.515 26.241 31.847 1.00 42.31 199 ILE A CA 1
ATOM 1521 C C . ILE A 1 199 ? 38.188 26.637 32.492 1.00 42.31 199 ILE A C 1
ATOM 1523 O O . ILE A 1 199 ? 37.462 25.828 33.068 1.00 42.31 199 ILE A O 1
ATOM 1527 N N . ARG A 1 200 ? 37.871 27.930 32.427 1.00 42.59 200 ARG A N 1
ATOM 1528 C CA . ARG A 1 200 ? 36.489 28.379 32.481 1.00 42.59 200 ARG A CA 1
ATOM 1529 C C . ARG A 1 200 ? 35.867 27.925 31.166 1.00 42.59 200 ARG A C 1
ATOM 1531 O O . ARG A 1 200 ? 35.751 28.722 30.244 1.00 42.59 200 ARG A O 1
ATOM 1538 N N . LEU A 1 201 ? 35.449 26.662 31.096 1.00 44.31 201 LEU A N 1
ATOM 1539 C CA . LEU A 1 201 ? 34.280 26.325 30.295 1.00 44.31 201 LEU A CA 1
ATOM 1540 C C . LEU A 1 201 ? 33.144 27.069 30.995 1.00 44.31 201 LEU A C 1
ATOM 1542 O O . LEU A 1 201 ? 32.558 26.579 31.960 1.00 44.31 201 LEU A O 1
ATOM 1546 N N . SER A 1 202 ? 32.941 28.339 30.637 1.00 44.66 202 SER A N 1
ATOM 1547 C CA . SER A 1 202 ? 31.733 29.019 31.063 1.00 44.66 202 SER A CA 1
ATOM 1548 C C . SER A 1 202 ? 30.579 28.198 30.499 1.00 44.66 202 SER A C 1
ATOM 1550 O O . SER A 1 202 ? 30.605 27.789 29.339 1.00 44.66 202 SER A O 1
ATOM 1552 N N . GLN A 1 203 ? 29.553 27.962 31.316 1.00 50.50 203 GLN A N 1
ATOM 1553 C CA . GLN A 1 203 ? 28.266 27.443 30.841 1.00 50.50 203 GLN A CA 1
ATOM 1554 C C . GLN A 1 203 ? 27.749 28.210 29.610 1.00 50.50 203 GLN A C 1
ATOM 1556 O O . GLN A 1 203 ? 26.925 27.688 28.870 1.00 50.50 203 GLN A O 1
ATOM 1561 N N . ASP A 1 204 ? 28.251 29.426 29.383 1.00 51.31 204 ASP A N 1
ATOM 1562 C CA . ASP A 1 204 ? 27.957 30.262 28.229 1.00 51.31 204 ASP A CA 1
ATOM 1563 C C . ASP A 1 204 ? 28.384 29.625 26.892 1.00 51.31 204 ASP A C 1
ATOM 1565 O O . ASP A 1 204 ? 27.615 29.717 25.950 1.00 51.31 204 ASP A O 1
ATOM 1569 N N . TRP A 1 205 ? 29.514 28.907 26.789 1.00 50.25 205 TRP A N 1
ATOM 1570 C CA . TRP A 1 205 ? 29.938 28.314 25.501 1.00 50.25 205 TRP A CA 1
ATOM 1571 C C . TRP A 1 205 ? 29.119 27.068 25.115 1.00 50.25 205 TRP A C 1
ATOM 1573 O O . TRP A 1 205 ? 28.748 26.884 23.956 1.00 50.25 205 TRP A O 1
ATOM 1583 N N . TYR A 1 206 ? 28.760 26.244 26.105 1.00 52.28 206 TYR A N 1
ATOM 1584 C CA . TYR A 1 206 ? 27.821 25.130 25.912 1.00 52.28 206 TYR A CA 1
ATOM 1585 C C . TYR A 1 206 ? 26.413 25.633 25.574 1.00 52.28 206 TYR A C 1
ATOM 1587 O O . TYR A 1 206 ? 25.772 25.114 24.670 1.00 52.28 206 TYR A O 1
ATOM 1595 N N . ARG A 1 207 ? 25.948 26.703 26.232 1.00 57.97 207 ARG A N 1
ATOM 1596 C CA . ARG A 1 207 ? 24.661 27.321 25.890 1.00 57.97 207 ARG A CA 1
ATOM 1597 C C . ARG A 1 207 ? 24.666 27.971 24.513 1.00 57.97 207 ARG A C 1
ATOM 1599 O O . ARG A 1 207 ? 23.662 27.884 23.823 1.00 57.97 207 ARG A O 1
ATOM 1606 N N . GLU A 1 208 ? 25.749 28.630 24.111 1.00 57.81 208 GLU A N 1
ATOM 1607 C CA . GLU A 1 208 ? 25.843 29.263 22.790 1.00 57.81 208 GLU A CA 1
ATOM 1608 C C . GLU A 1 208 ? 25.831 28.225 21.659 1.00 57.81 208 GLU A C 1
ATOM 1610 O O . GLU A 1 208 ? 25.140 28.442 20.669 1.00 57.81 208 GLU A O 1
ATOM 1615 N N . SER A 1 209 ? 26.500 27.078 21.830 1.00 61.62 209 SER A N 1
ATOM 1616 C CA . SER A 1 209 ? 26.472 25.980 20.849 1.00 61.62 209 SER A CA 1
ATOM 1617 C C . SER A 1 209 ? 25.132 25.234 20.807 1.00 61.62 209 SER A C 1
ATOM 1619 O O . SER A 1 209 ? 24.630 24.971 19.718 1.00 61.62 209 SER A O 1
ATOM 1621 N N . GLU A 1 210 ? 24.485 24.965 21.948 1.00 66.00 210 GLU A N 1
ATOM 1622 C CA . GLU A 1 210 ? 23.128 24.385 21.970 1.00 66.00 210 GLU A CA 1
ATOM 1623 C C . GLU A 1 210 ? 22.078 25.321 21.349 1.00 66.00 210 GLU A C 1
ATOM 1625 O O . GLU A 1 210 ? 21.195 24.871 20.619 1.00 66.00 210 GLU A O 1
ATOM 1630 N N . ILE A 1 211 ? 22.176 26.633 21.606 1.00 70.50 211 ILE A N 1
ATOM 1631 C CA . ILE A 1 211 ? 21.277 27.636 21.015 1.00 70.50 211 ILE A CA 1
ATOM 1632 C C . ILE A 1 211 ? 21.468 27.709 19.493 1.00 70.50 211 ILE A C 1
ATOM 1634 O O . ILE A 1 211 ? 20.478 27.858 18.772 1.00 70.50 211 ILE A O 1
ATOM 1638 N N . ASP A 1 212 ? 22.702 27.578 19.001 1.00 85.06 212 ASP A N 1
ATOM 1639 C CA . ASP A 1 212 ? 22.995 27.571 17.564 1.00 85.06 212 ASP A CA 1
ATOM 1640 C C . ASP A 1 212 ? 22.473 26.291 16.888 1.00 85.06 212 ASP A C 1
ATOM 1642 O O . ASP A 1 212 ? 21.802 26.368 15.859 1.00 85.06 212 ASP A O 1
ATOM 1646 N N . ILE A 1 213 ? 22.650 25.121 17.517 1.00 87.00 213 ILE A N 1
ATOM 1647 C CA . ILE A 1 213 ? 22.138 23.839 17.000 1.00 87.00 213 ILE A CA 1
ATOM 1648 C C . ILE A 1 213 ? 20.608 23.814 16.980 1.00 87.00 213 ILE A C 1
ATOM 1650 O O . ILE A 1 213 ? 20.017 23.406 15.979 1.00 87.00 213 ILE A O 1
ATOM 1654 N N . ALA A 1 214 ? 19.939 24.278 18.038 1.00 85.69 214 ALA A N 1
ATOM 1655 C CA . ALA A 1 214 ? 18.479 24.359 18.061 1.00 85.69 214 ALA A CA 1
ATOM 1656 C C . ALA A 1 214 ? 17.958 25.332 16.988 1.00 85.69 214 ALA A C 1
ATOM 1658 O O . ALA A 1 214 ? 16.999 25.029 16.275 1.00 85.69 214 ALA A O 1
ATOM 1659 N N . GLY A 1 215 ? 18.619 26.485 16.831 1.00 91.00 215 GLY A N 1
ATOM 1660 C CA . GLY A 1 215 ? 18.324 27.454 15.776 1.00 91.00 215 GLY A CA 1
ATOM 1661 C C . GLY A 1 215 ? 18.450 26.851 14.377 1.00 91.00 215 GLY A C 1
ATOM 1662 O O . GLY A 1 215 ? 17.526 26.961 13.568 1.00 91.00 215 GLY A O 1
ATOM 1663 N N . ARG A 1 216 ? 19.564 26.162 14.117 1.00 94.56 216 ARG A N 1
ATOM 1664 C CA . ARG A 1 216 ? 19.848 25.510 12.837 1.00 94.56 216 ARG A CA 1
ATOM 1665 C C . ARG A 1 216 ? 18.908 24.338 12.556 1.00 94.56 216 ARG A C 1
ATOM 1667 O O . ARG A 1 216 ? 18.402 24.220 11.444 1.00 94.56 216 ARG A O 1
ATOM 1674 N N . SER A 1 217 ? 18.594 23.528 13.566 1.00 92.75 217 SER A N 1
ATOM 1675 C CA . SER A 1 217 ? 17.632 22.423 13.457 1.00 92.75 217 SER A CA 1
ATOM 1676 C C . SER A 1 217 ? 16.247 22.929 13.046 1.00 92.75 217 SER A C 1
ATOM 1678 O O . SER A 1 217 ? 15.627 22.368 12.145 1.00 92.75 217 SER A O 1
ATOM 1680 N N . MET A 1 218 ? 15.775 24.037 13.631 1.00 92.88 218 MET A N 1
ATOM 1681 C CA . MET A 1 218 ? 14.509 24.665 13.226 1.00 92.88 218 MET A CA 1
ATOM 1682 C C . MET A 1 218 ? 14.537 25.189 11.783 1.00 92.88 218 MET A C 1
ATOM 1684 O O . MET A 1 218 ? 13.531 25.089 11.079 1.00 92.88 218 MET A O 1
ATOM 1688 N N . GLU A 1 219 ? 15.664 25.740 11.328 1.00 94.19 219 GLU A N 1
ATOM 1689 C CA . GLU A 1 219 ? 15.829 26.195 9.941 1.00 94.19 219 GLU A CA 1
ATOM 1690 C C . GLU A 1 219 ? 15.760 25.023 8.949 1.00 94.19 219 GLU A C 1
ATOM 1692 O O . GLU A 1 219 ? 15.055 25.108 7.938 1.00 94.19 219 GLU A O 1
ATOM 1697 N N . ILE A 1 220 ? 16.431 23.909 9.261 1.00 93.50 220 ILE A N 1
ATOM 1698 C CA . ILE A 1 220 ? 16.389 22.687 8.449 1.00 93.50 220 ILE A CA 1
ATOM 1699 C C . ILE A 1 220 ? 14.964 22.128 8.401 1.00 93.50 220 ILE A C 1
ATOM 1701 O O . ILE A 1 220 ? 14.434 21.905 7.314 1.00 93.50 220 ILE A O 1
ATOM 1705 N N . VAL A 1 221 ? 14.297 21.987 9.552 1.00 92.69 221 VAL A N 1
ATOM 1706 C CA . VAL A 1 221 ? 12.892 21.544 9.620 1.00 92.69 221 VAL A CA 1
ATOM 1707 C C . VAL A 1 221 ? 11.985 22.453 8.779 1.00 92.69 221 VAL A C 1
ATOM 1709 O O . VAL A 1 221 ? 11.107 21.967 8.067 1.00 92.69 221 VAL A O 1
ATOM 1712 N N . GLY A 1 222 ? 12.210 23.771 8.807 1.00 91.50 222 GLY A N 1
ATOM 1713 C CA . GLY A 1 222 ? 11.498 24.727 7.958 1.00 91.50 222 GLY A CA 1
ATOM 1714 C C . GLY A 1 222 ? 11.759 24.525 6.462 1.00 91.50 222 GLY A C 1
ATOM 1715 O O . GLY A 1 222 ? 10.825 24.609 5.665 1.00 91.50 222 GLY A O 1
ATOM 1716 N N . THR A 1 223 ? 12.999 24.206 6.088 1.00 92.31 223 THR A N 1
ATOM 1717 C CA . THR A 1 223 ? 13.407 23.912 4.704 1.00 92.31 223 THR A CA 1
ATOM 1718 C C . THR A 1 223 ? 12.733 22.648 4.175 1.00 92.31 223 THR A C 1
ATOM 1720 O O . THR A 1 223 ? 12.223 22.651 3.058 1.00 92.31 223 THR A O 1
ATOM 1723 N N . LEU A 1 224 ? 12.635 21.595 4.993 1.00 89.50 224 LEU A N 1
ATOM 1724 C CA . LEU A 1 224 ? 11.960 20.343 4.623 1.00 89.50 224 LEU A CA 1
ATOM 1725 C C . LEU A 1 224 ? 10.450 20.525 4.363 1.00 89.50 224 LEU A C 1
ATOM 1727 O O . LEU A 1 224 ? 9.838 19.720 3.665 1.00 89.50 224 LEU A O 1
ATOM 1731 N N . LYS A 1 225 ? 9.838 21.605 4.872 1.00 86.94 225 LYS A N 1
ATOM 1732 C CA . LYS A 1 225 ? 8.438 21.979 4.592 1.00 86.94 225 LYS A CA 1
ATOM 1733 C C . LYS A 1 225 ? 8.239 22.796 3.311 1.00 86.94 225 LYS A C 1
ATOM 1735 O O . LYS A 1 225 ? 7.098 23.147 2.986 1.00 86.94 225 LYS A O 1
ATOM 1740 N N . ASP A 1 226 ? 9.310 23.156 2.610 1.00 86.44 226 ASP A N 1
ATOM 1741 C CA . ASP A 1 226 ? 9.204 23.845 1.329 1.00 86.44 226 ASP A CA 1
ATOM 1742 C C . ASP A 1 226 ? 8.769 22.868 0.229 1.00 86.44 226 ASP A C 1
ATOM 1744 O O . ASP A 1 226 ? 9.345 21.794 0.075 1.00 86.44 226 ASP A O 1
ATOM 1748 N N . VAL A 1 227 ? 7.765 23.250 -0.564 1.00 80.19 227 VAL A N 1
ATOM 1749 C CA . VAL A 1 227 ? 7.205 22.387 -1.620 1.00 80.19 227 VAL A CA 1
ATOM 1750 C C . VAL A 1 227 ? 8.263 22.036 -2.671 1.00 80.19 227 VAL A C 1
ATOM 1752 O O . VAL A 1 227 ? 8.308 20.910 -3.146 1.00 80.19 227 VAL A O 1
ATOM 1755 N N . THR A 1 228 ? 9.176 22.955 -2.988 1.00 81.44 228 THR A N 1
ATOM 1756 C CA . THR A 1 228 ? 10.266 22.709 -3.950 1.00 81.44 228 THR A CA 1
ATOM 1757 C C . THR A 1 228 ? 11.255 21.670 -3.427 1.00 81.44 228 THR A C 1
ATOM 1759 O O . THR A 1 228 ? 11.862 20.927 -4.194 1.00 81.44 228 THR A O 1
ATOM 1762 N N . VAL A 1 229 ? 11.444 21.625 -2.106 1.00 80.38 229 VAL A N 1
ATOM 1763 C CA . VAL A 1 229 ? 12.283 20.625 -1.441 1.00 80.38 229 VAL A CA 1
ATOM 1764 C C . VAL A 1 229 ? 11.542 19.287 -1.392 1.00 80.38 229 VAL A C 1
ATOM 1766 O O . VAL A 1 229 ? 12.125 18.259 -1.720 1.00 80.38 229 VAL A O 1
ATOM 1769 N N . GLN A 1 230 ? 10.240 19.281 -1.099 1.00 78.94 230 GLN A N 1
ATOM 1770 C CA . GLN A 1 230 ? 9.399 18.074 -1.132 1.00 78.94 230 GLN A CA 1
ATOM 1771 C C . GLN A 1 230 ? 9.333 17.427 -2.525 1.00 78.94 230 GLN A C 1
ATOM 1773 O O . GLN A 1 230 ? 9.394 16.204 -2.624 1.00 78.94 230 GLN A O 1
ATOM 1778 N N . GLN A 1 231 ? 9.345 18.230 -3.594 1.00 74.94 231 GLN A N 1
ATOM 1779 C CA . GLN A 1 231 ? 9.378 17.766 -4.988 1.00 74.94 231 GLN A CA 1
ATOM 1780 C C . GLN A 1 231 ? 10.555 16.841 -5.324 1.00 74.94 231 GLN A C 1
ATOM 1782 O O . GLN A 1 231 ? 10.481 16.099 -6.301 1.00 74.94 231 GLN A O 1
ATOM 1787 N N . ARG A 1 232 ? 11.630 16.834 -4.520 1.00 79.19 232 ARG A N 1
ATOM 1788 C CA . ARG A 1 232 ? 12.764 15.921 -4.730 1.00 79.19 232 ARG A CA 1
ATOM 1789 C C . ARG A 1 232 ? 12.365 14.444 -4.553 1.00 79.19 232 ARG A C 1
ATOM 1791 O O . ARG A 1 232 ? 12.857 13.620 -5.314 1.00 79.19 232 ARG A O 1
ATOM 1798 N N . LEU A 1 233 ? 11.444 14.125 -3.633 1.00 68.44 233 LEU A N 1
ATOM 1799 C CA . LEU A 1 233 ? 10.909 12.767 -3.409 1.00 68.44 233 LEU A CA 1
ATOM 1800 C C . LEU A 1 233 ? 9.592 12.482 -4.132 1.00 68.44 233 LEU A C 1
ATOM 1802 O O . LEU A 1 233 ? 9.174 11.332 -4.146 1.00 68.44 233 LEU A O 1
ATOM 1806 N N . GLU A 1 234 ? 8.929 13.470 -4.741 1.00 64.31 234 GLU A N 1
ATOM 1807 C CA . GLU A 1 234 ? 7.605 13.266 -5.363 1.00 64.31 234 GLU A CA 1
ATOM 1808 C C . GLU A 1 234 ? 7.606 12.238 -6.511 1.00 64.31 234 GLU A C 1
ATOM 1810 O O . GLU A 1 234 ? 6.555 11.699 -6.854 1.00 64.31 234 GLU A O 1
ATOM 1815 N N . ASN A 1 235 ? 8.774 11.932 -7.086 1.00 57.91 235 ASN A N 1
ATOM 1816 C CA . ASN A 1 235 ? 8.925 10.875 -8.089 1.00 57.91 235 ASN A CA 1
ATOM 1817 C C . ASN A 1 235 ? 8.983 9.464 -7.480 1.00 57.91 235 ASN A C 1
ATOM 1819 O O . ASN A 1 235 ? 8.785 8.472 -8.195 1.00 57.91 235 ASN A O 1
ATOM 1823 N N . GLU A 1 236 ? 9.269 9.353 -6.185 1.00 59.88 236 GLU A N 1
ATOM 1824 C CA . GLU A 1 236 ? 9.377 8.097 -5.458 1.00 59.88 236 GLU A CA 1
ATOM 1825 C C . GLU A 1 236 ? 8.050 7.787 -4.768 1.00 59.88 236 GLU A C 1
ATOM 1827 O O . GLU A 1 236 ? 7.499 8.599 -4.038 1.00 59.88 236 GLU A O 1
ATOM 1832 N N . ASN A 1 237 ? 7.520 6.594 -5.030 1.00 53.12 237 ASN A N 1
ATOM 1833 C CA . ASN A 1 237 ? 6.204 6.146 -4.553 1.00 53.12 237 ASN A CA 1
ATOM 1834 C C . ASN A 1 237 ? 6.276 4.881 -3.704 1.00 53.12 237 ASN A C 1
ATOM 1836 O O . ASN A 1 237 ? 5.249 4.301 -3.355 1.00 53.12 237 ASN A O 1
ATOM 1840 N N . PHE A 1 238 ? 7.496 4.434 -3.423 1.00 57.62 238 PHE A N 1
ATOM 1841 C CA . PHE A 1 238 ? 7.734 3.174 -2.760 1.00 57.62 238 PHE A CA 1
ATOM 1842 C C . PHE A 1 238 ? 8.444 3.415 -1.432 1.00 57.62 238 PHE A C 1
ATOM 1844 O O . PHE A 1 238 ? 9.584 3.880 -1.456 1.00 57.62 238 PHE A O 1
ATOM 1851 N N . PRO A 1 239 ? 7.816 3.026 -0.312 1.00 54.25 239 PRO A N 1
ATOM 1852 C CA . PRO A 1 239 ? 8.410 3.022 1.022 1.00 54.25 239 PRO A CA 1
ATOM 1853 C C . PRO A 1 239 ? 9.889 2.639 1.081 1.00 54.25 239 PRO A C 1
ATOM 1855 O O . PRO A 1 239 ? 10.742 3.357 1.602 1.00 54.25 239 PRO A O 1
ATOM 1858 N N . LEU A 1 240 ? 10.181 1.490 0.469 1.00 58.06 240 LEU A N 1
ATOM 1859 C CA . LEU A 1 240 ? 11.496 0.873 0.411 1.00 58.06 240 LEU A CA 1
ATOM 1860 C C . LEU A 1 240 ? 12.520 1.776 -0.274 1.00 58.06 240 LEU A C 1
ATOM 1862 O O . LEU A 1 240 ? 13.659 1.869 0.172 1.00 58.06 240 LEU A O 1
ATOM 1866 N N . LEU A 1 241 ? 12.094 2.462 -1.334 1.00 61.31 241 LEU A N 1
ATOM 1867 C CA . LEU A 1 241 ? 12.962 3.301 -2.154 1.00 61.31 241 LEU A CA 1
ATOM 1868 C C . LEU A 1 241 ? 13.180 4.667 -1.532 1.00 61.31 241 LEU A C 1
ATOM 1870 O O . LEU A 1 241 ? 14.282 5.204 -1.616 1.00 61.31 241 LEU A O 1
ATOM 1874 N N . MET A 1 242 ? 12.160 5.209 -0.865 1.00 66.06 242 MET A N 1
ATOM 1875 C CA . MET A 1 242 ? 12.297 6.482 -0.170 1.00 66.06 242 MET A CA 1
ATOM 1876 C C . MET A 1 242 ? 13.415 6.404 0.857 1.00 66.06 242 MET A C 1
ATOM 1878 O O . MET A 1 242 ? 14.231 7.309 0.924 1.00 66.06 242 MET A O 1
ATOM 1882 N N . ARG A 1 243 ? 13.528 5.305 1.604 1.00 69.06 243 ARG A N 1
ATOM 1883 C CA . ARG A 1 243 ? 14.531 5.200 2.662 1.00 69.06 243 ARG A CA 1
ATOM 1884 C C . ARG A 1 243 ? 15.969 5.225 2.149 1.00 69.06 243 ARG A C 1
ATOM 1886 O O . ARG A 1 243 ? 16.787 5.967 2.686 1.00 69.06 243 ARG A O 1
ATOM 1893 N N . SER A 1 244 ? 16.258 4.469 1.089 1.00 69.50 244 SER A N 1
ATOM 1894 C CA . SER A 1 244 ? 17.563 4.521 0.417 1.00 69.50 244 SER A CA 1
ATOM 1895 C C . SER A 1 244 ? 17.832 5.879 -0.234 1.00 69.50 244 SER A C 1
ATOM 1897 O O . SER A 1 244 ? 18.986 6.269 -0.368 1.00 69.50 244 SER A O 1
ATOM 1899 N N . ALA A 1 245 ? 16.779 6.607 -0.614 1.00 75.12 245 ALA A N 1
ATOM 1900 C CA . ALA A 1 245 ? 16.889 7.853 -1.361 1.00 75.12 245 ALA A CA 1
ATOM 1901 C C . ALA A 1 245 ? 16.815 9.126 -0.491 1.00 75.12 245 ALA A C 1
ATOM 1903 O O . ALA A 1 245 ? 17.231 10.184 -0.955 1.00 75.12 245 ALA A O 1
ATOM 1904 N N . ILE A 1 246 ? 16.319 9.069 0.758 1.00 84.25 246 ILE A N 1
ATOM 1905 C CA . ILE A 1 246 ? 16.127 10.256 1.617 1.00 84.25 246 ILE A CA 1
ATOM 1906 C C . ILE A 1 246 ? 17.442 11.017 1.781 1.00 84.25 246 ILE A C 1
ATOM 1908 O O . ILE A 1 246 ? 17.468 12.221 1.548 1.00 84.25 246 ILE A O 1
ATOM 1912 N N . ARG A 1 247 ? 18.539 10.337 2.130 1.00 85.38 247 ARG A N 1
ATOM 1913 C CA . ARG A 1 247 ? 19.840 11.001 2.320 1.00 85.38 247 ARG A CA 1
ATOM 1914 C C . ARG A 1 247 ? 20.415 11.551 1.010 1.00 85.38 247 ARG A C 1
ATOM 1916 O O . ARG A 1 247 ? 21.000 12.627 1.002 1.00 85.38 247 ARG A O 1
ATOM 1923 N N . GLU A 1 248 ? 20.187 10.867 -0.113 1.00 82.69 248 GLU A N 1
ATOM 1924 C CA . GLU A 1 248 ? 20.637 11.337 -1.430 1.00 82.69 248 GLU A CA 1
ATOM 1925 C C . GLU A 1 248 ? 19.881 12.594 -1.888 1.00 82.69 248 GLU A C 1
ATOM 1927 O O . GLU A 1 248 ? 20.480 13.544 -2.396 1.00 82.69 248 GLU A O 1
ATOM 1932 N N . TYR A 1 249 ? 18.565 12.630 -1.680 1.00 81.69 249 TYR A N 1
ATOM 1933 C CA . TYR A 1 249 ? 17.718 13.744 -2.101 1.00 81.69 249 TYR A CA 1
ATOM 1934 C C . TYR A 1 249 ? 17.674 14.911 -1.109 1.00 81.69 249 TYR A C 1
ATOM 1936 O O . TYR A 1 249 ? 17.429 16.055 -1.511 1.00 81.69 249 TYR A O 1
ATOM 1944 N N . TYR A 1 250 ? 17.900 14.644 0.174 1.00 87.56 250 TYR A N 1
ATOM 1945 C CA . TYR A 1 250 ? 17.823 15.622 1.254 1.00 87.56 250 TYR A CA 1
ATOM 1946 C C . TYR A 1 250 ? 19.120 15.596 2.058 1.00 87.56 250 TYR A C 1
ATOM 1948 O O . TYR A 1 250 ? 19.132 15.111 3.190 1.00 87.56 250 TYR A O 1
ATOM 1956 N N . PRO A 1 251 ? 20.218 16.153 1.520 1.00 89.19 251 PRO A N 1
ATOM 1957 C CA . PRO A 1 251 ? 21.457 16.296 2.283 1.00 89.19 251 PRO A CA 1
ATOM 1958 C C . PRO A 1 251 ? 21.262 17.102 3.580 1.00 89.19 251 PRO A C 1
ATOM 1960 O O . PRO A 1 251 ? 22.031 16.959 4.526 1.00 89.19 251 PRO A O 1
ATOM 1963 N N . GLU A 1 252 ? 20.210 17.926 3.664 1.00 92.81 252 GLU A N 1
ATOM 1964 C CA . GLU A 1 252 ? 19.820 18.634 4.886 1.00 92.81 252 GLU A CA 1
ATOM 1965 C C . GLU A 1 252 ? 19.439 17.671 6.034 1.00 92.81 252 GLU A C 1
ATOM 1967 O O . GLU A 1 252 ? 19.542 18.026 7.207 1.00 92.81 252 GLU A O 1
ATOM 1972 N N . VAL A 1 253 ? 19.023 16.442 5.716 1.00 92.19 253 VAL A N 1
ATOM 1973 C CA . VAL A 1 253 ? 18.679 15.402 6.698 1.00 92.19 253 VAL A CA 1
ATOM 1974 C C . VAL A 1 253 ? 19.926 14.806 7.332 1.00 92.19 253 VAL A C 1
ATOM 1976 O O . VAL A 1 253 ? 19.916 14.562 8.533 1.00 92.19 253 VAL A O 1
ATOM 1979 N N . ASP A 1 254 ? 21.014 14.630 6.577 1.00 91.38 254 ASP A N 1
ATOM 1980 C CA . ASP A 1 254 ? 22.293 14.186 7.145 1.00 91.38 254 ASP A CA 1
ATOM 1981 C C . ASP A 1 254 ? 22.828 15.205 8.159 1.00 91.38 254 ASP A C 1
ATOM 1983 O O . ASP A 1 254 ? 23.301 14.825 9.231 1.00 91.38 254 ASP A O 1
ATOM 1987 N N . GLU A 1 255 ? 22.689 16.502 7.859 1.00 93.56 255 GLU A N 1
ATOM 1988 C CA . GLU A 1 255 ? 23.017 17.576 8.803 1.00 93.56 255 GLU A CA 1
ATOM 1989 C C . GLU A 1 255 ? 22.154 17.460 10.073 1.00 93.56 255 GLU A C 1
ATOM 1991 O O . GLU A 1 255 ? 22.692 17.445 11.181 1.00 93.56 255 GLU A O 1
ATOM 1996 N N . LEU A 1 256 ? 20.837 17.283 9.924 1.00 94.06 256 LEU A N 1
ATOM 1997 C CA . LEU A 1 256 ? 19.911 17.126 11.050 1.00 94.06 256 LEU A CA 1
ATOM 1998 C C . LEU A 1 256 ? 20.225 15.894 11.917 1.00 94.06 256 LEU A C 1
ATOM 2000 O O . LEU A 1 256 ? 20.207 15.993 13.142 1.00 94.06 256 LEU A O 1
ATOM 2004 N N . ILE A 1 257 ? 20.541 14.752 11.297 1.00 93.88 257 ILE A N 1
ATOM 2005 C CA . ILE A 1 257 ? 20.931 13.514 11.990 1.00 93.88 257 ILE A CA 1
ATOM 2006 C C . ILE A 1 257 ? 22.250 13.717 12.741 1.00 93.88 257 ILE A C 1
ATOM 2008 O O . ILE A 1 257 ? 22.376 13.290 13.888 1.00 93.88 257 ILE A O 1
ATOM 2012 N N . SER A 1 258 ? 23.218 14.414 12.135 1.00 93.25 258 SER A N 1
ATOM 2013 C CA . SER A 1 258 ? 24.529 14.665 12.749 1.00 93.25 258 SER A CA 1
ATOM 2014 C C . SER A 1 258 ? 24.460 15.484 14.043 1.00 93.25 258 SER A C 1
ATOM 2016 O O . SER A 1 258 ? 25.373 15.411 14.864 1.00 93.25 258 SER A O 1
ATOM 2018 N N . PHE A 1 259 ? 23.371 16.230 14.258 1.00 93.81 259 PHE A N 1
ATOM 2019 C CA . PHE A 1 259 ? 23.143 16.955 15.506 1.00 93.81 259 PHE A CA 1
ATOM 2020 C C . PHE A 1 259 ? 22.723 16.053 16.671 1.00 93.81 259 PHE A C 1
ATOM 2022 O O . PHE A 1 259 ? 22.885 16.475 17.813 1.00 93.81 259 PHE A O 1
ATOM 2029 N N . GLY A 1 260 ? 22.214 14.840 16.427 1.00 92.56 260 GLY A N 1
ATOM 2030 C CA . GLY A 1 260 ? 21.796 13.900 17.473 1.00 92.56 260 GLY A CA 1
ATOM 2031 C C . GLY A 1 260 ? 20.660 14.422 18.368 1.00 92.56 260 GLY A C 1
ATOM 2032 O O . GLY A 1 260 ? 19.767 15.142 17.917 1.00 92.56 260 GLY A O 1
ATOM 2033 N N . SER A 1 261 ? 20.691 14.078 19.662 1.00 92.62 261 SER A N 1
ATOM 2034 C CA . SER A 1 261 ? 19.678 14.477 20.659 1.00 92.62 261 SER A CA 1
ATOM 2035 C C . SER A 1 261 ? 19.371 15.989 20.714 1.00 92.62 261 SER A C 1
ATOM 2037 O O . SER A 1 261 ? 18.204 16.342 20.870 1.00 92.62 261 SER A O 1
ATOM 2039 N N . PRO A 1 262 ? 20.336 16.916 20.551 1.00 93.19 262 PRO A N 1
ATOM 2040 C CA . PRO A 1 262 ? 20.048 18.350 20.423 1.00 93.19 262 PRO A CA 1
ATOM 2041 C C . PRO A 1 262 ? 19.001 18.753 19.366 1.00 93.19 262 PRO A C 1
ATOM 2043 O O . PRO A 1 262 ? 18.342 19.781 19.531 1.00 93.19 262 PRO A O 1
ATOM 2046 N N . ALA A 1 263 ? 18.813 17.976 18.294 1.00 94.44 263 ALA A N 1
ATOM 2047 C CA . ALA A 1 263 ? 17.807 18.272 17.269 1.00 94.44 263 ALA A CA 1
ATOM 2048 C C . ALA A 1 263 ? 16.383 17.829 17.655 1.00 94.44 263 ALA A C 1
ATOM 2050 O O . ALA A 1 263 ? 15.411 18.298 17.050 1.00 94.44 263 ALA A O 1
ATOM 2051 N N . LEU A 1 264 ? 16.236 16.956 18.661 1.00 93.56 264 LEU A N 1
ATOM 2052 C CA . LEU A 1 264 ? 14.992 16.238 18.949 1.00 93.56 264 LEU A CA 1
ATOM 2053 C C . LEU A 1 264 ? 13.817 17.181 19.214 1.00 93.56 264 LEU A C 1
ATOM 2055 O O . LEU A 1 264 ? 12.756 17.006 18.626 1.00 93.56 264 LEU A O 1
ATOM 2059 N N . ASP A 1 265 ? 14.011 18.229 20.018 1.00 93.56 265 ASP A N 1
ATOM 2060 C CA . ASP A 1 265 ? 12.949 19.189 20.344 1.00 93.56 265 ASP A CA 1
ATOM 2061 C C . ASP A 1 265 ? 12.393 19.894 19.098 1.00 93.56 265 ASP A C 1
ATOM 2063 O O . ASP A 1 265 ? 11.183 20.104 18.980 1.00 93.56 265 ASP A O 1
ATOM 2067 N N . SER A 1 266 ? 13.264 20.240 18.144 1.00 94.06 266 SER A N 1
ATOM 2068 C CA . SER A 1 266 ? 12.858 20.905 16.897 1.00 94.06 266 SER A CA 1
ATOM 2069 C C . SER A 1 266 ? 12.056 19.965 15.999 1.00 94.06 266 SER A C 1
ATOM 2071 O O . SER A 1 266 ? 11.094 20.389 15.350 1.00 94.06 266 SER A O 1
ATOM 2073 N N . ILE A 1 267 ? 12.429 18.682 15.991 1.00 94.50 267 ILE A N 1
ATOM 2074 C CA . ILE A 1 267 ? 11.742 17.644 15.228 1.00 94.50 267 ILE A CA 1
ATOM 2075 C C . ILE A 1 267 ? 10.393 17.306 15.878 1.00 94.50 267 ILE A C 1
ATOM 2077 O O . ILE A 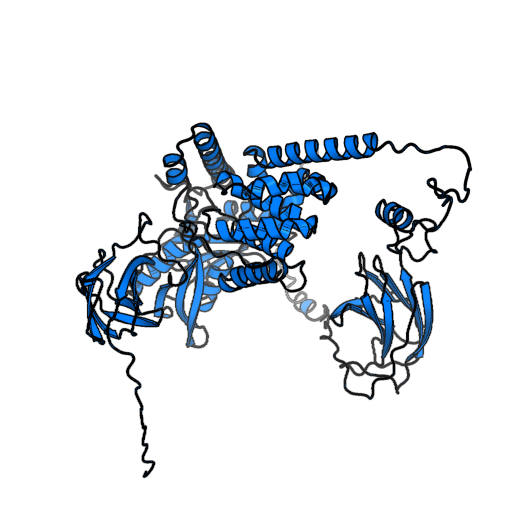1 267 ? 9.355 17.388 15.222 1.00 94.50 267 ILE A O 1
ATOM 2081 N N . LEU A 1 268 ? 10.381 17.000 17.178 1.00 94.12 268 LEU A N 1
ATOM 2082 C CA . LEU A 1 268 ? 9.200 16.568 17.932 1.00 94.12 268 LEU A CA 1
ATOM 2083 C C . LEU A 1 268 ? 8.097 17.629 17.987 1.00 94.12 268 LEU A C 1
ATOM 2085 O O . LEU A 1 268 ? 6.924 17.271 18.054 1.00 94.12 268 LEU A O 1
ATOM 2089 N N . GLN A 1 269 ? 8.425 18.921 17.887 1.00 93.19 269 GLN A N 1
ATOM 2090 C CA . GLN A 1 269 ? 7.417 19.980 17.737 1.00 93.19 269 GLN A CA 1
ATOM 2091 C C . GLN A 1 269 ? 6.503 19.767 16.521 1.00 93.19 269 GLN A C 1
ATOM 2093 O O . GLN A 1 269 ? 5.328 20.132 16.569 1.00 93.19 269 GLN A O 1
ATOM 2098 N N . GLN A 1 270 ? 6.997 19.142 15.448 1.00 92.44 270 GLN A N 1
ATOM 2099 C CA . GLN A 1 270 ? 6.177 18.842 14.269 1.00 92.44 270 GLN A CA 1
ATOM 2100 C C . GLN A 1 270 ? 5.151 17.732 14.539 1.00 92.44 270 GLN A C 1
ATOM 2102 O O . GLN A 1 270 ? 4.082 17.726 13.938 1.00 92.44 270 GLN A O 1
ATOM 2107 N N . PHE A 1 271 ? 5.429 16.861 15.510 1.00 90.44 271 PHE A N 1
ATOM 2108 C CA . PHE A 1 271 ? 4.570 15.761 15.957 1.00 90.44 271 PHE A CA 1
ATOM 2109 C C . PHE A 1 271 ? 3.649 16.174 17.117 1.00 90.44 271 PHE A C 1
ATOM 2111 O O . PHE A 1 271 ? 3.047 15.335 17.776 1.00 90.44 271 PHE A O 1
ATOM 2118 N N . GLN A 1 272 ? 3.522 17.468 17.410 1.00 88.06 272 GLN A N 1
ATOM 2119 C CA . GLN A 1 272 ? 2.558 17.977 18.398 1.00 88.06 272 GLN A CA 1
ATOM 2120 C C . GLN A 1 272 ? 1.323 18.603 17.742 1.00 88.06 272 GLN A C 1
ATOM 2122 O O . GLN A 1 272 ? 0.372 18.982 18.427 1.00 88.06 272 GLN A O 1
ATOM 2127 N N . VAL A 1 273 ? 1.329 18.716 16.414 1.00 85.50 273 VAL A N 1
ATOM 2128 C CA . VAL A 1 273 ? 0.243 19.299 15.628 1.00 85.50 273 VAL A CA 1
ATOM 2129 C C . VAL A 1 273 ? -0.457 18.175 14.852 1.00 85.50 273 VAL A C 1
ATOM 2131 O O . VAL A 1 273 ? 0.226 17.273 14.359 1.00 85.50 273 VAL A O 1
ATOM 2134 N N . PRO A 1 274 ? -1.802 18.187 14.742 1.00 81.81 274 PRO A N 1
ATOM 2135 C CA . PRO A 1 274 ? -2.506 17.280 13.842 1.00 81.81 274 PRO A CA 1
ATOM 2136 C C . PRO A 1 274 ? -1.962 17.444 12.418 1.00 81.81 274 PRO A C 1
ATOM 2138 O O . PRO A 1 274 ? -1.916 18.578 11.932 1.00 81.81 274 PRO A O 1
ATOM 2141 N N . PRO A 1 275 ? -1.533 16.359 11.759 1.00 84.50 275 PRO A N 1
ATOM 2142 C CA . PRO A 1 275 ? -0.922 16.459 10.452 1.00 84.50 275 PRO A CA 1
ATOM 2143 C C . PRO A 1 275 ? -1.945 16.851 9.399 1.00 84.50 275 PRO A C 1
ATOM 2145 O O . PRO A 1 275 ? -3.102 16.421 9.419 1.00 84.50 275 PRO A O 1
ATOM 2148 N N . GLU A 1 276 ? -1.491 17.637 8.436 1.00 81.62 276 GLU A N 1
ATOM 2149 C CA . GLU A 1 276 ? -2.230 17.903 7.217 1.00 81.62 276 GLU A CA 1
ATOM 2150 C C . GLU A 1 276 ? -1.558 17.218 6.028 1.00 81.62 276 GLU A C 1
ATOM 2152 O O . GLU A 1 276 ? -0.423 16.762 6.104 1.00 81.62 276 GLU A O 1
ATOM 2157 N N . TYR A 1 277 ? -2.237 17.207 4.881 1.00 75.56 277 TYR A N 1
ATOM 2158 C CA . TYR A 1 277 ? -1.694 16.594 3.669 1.00 75.56 277 TYR A CA 1
ATOM 2159 C C . TYR A 1 277 ? -0.296 17.113 3.272 1.00 75.56 277 TYR A C 1
ATOM 2161 O O . TYR A 1 277 ? 0.532 16.356 2.785 1.00 75.56 277 TYR A O 1
ATOM 2169 N N . LEU A 1 278 ? -0.013 18.398 3.506 1.00 82.56 278 LEU A N 1
ATOM 2170 C CA . LEU A 1 278 ? 1.285 19.008 3.183 1.00 82.56 278 LEU A CA 1
ATOM 2171 C C . LEU A 1 278 ? 2.410 18.626 4.158 1.00 82.56 278 LEU A C 1
ATOM 2173 O O . LEU A 1 278 ? 3.572 18.934 3.892 1.00 82.56 278 LEU A O 1
ATOM 2177 N N . ASP A 1 279 ? 2.074 18.015 5.294 1.00 85.50 279 ASP A N 1
ATOM 2178 C CA . ASP A 1 279 ? 3.047 17.576 6.292 1.00 85.50 279 ASP A CA 1
ATOM 2179 C C . ASP A 1 279 ? 3.522 16.140 6.040 1.00 85.50 279 ASP A C 1
ATOM 2181 O O . ASP A 1 279 ? 4.446 15.697 6.705 1.00 85.50 279 ASP A O 1
ATOM 2185 N N . ASP A 1 280 ? 2.954 15.429 5.068 1.00 81.00 280 ASP A N 1
ATOM 2186 C CA . ASP A 1 280 ? 3.193 14.004 4.841 1.00 81.00 280 ASP A CA 1
ATOM 2187 C C . ASP A 1 280 ? 4.666 13.655 4.539 1.00 81.00 280 ASP A C 1
ATOM 2189 O O . ASP A 1 280 ? 5.320 12.964 5.321 1.00 81.00 280 ASP A O 1
ATOM 2193 N N . ILE A 1 281 ? 5.237 14.221 3.466 1.00 83.12 281 ILE A N 1
ATOM 2194 C CA . ILE A 1 281 ? 6.664 14.054 3.128 1.00 83.12 281 ILE A CA 1
ATOM 2195 C C . ILE A 1 281 ? 7.579 14.598 4.245 1.00 83.12 281 ILE A C 1
ATOM 2197 O O . ILE A 1 281 ? 8.491 13.880 4.659 1.00 83.12 281 ILE A O 1
ATOM 2201 N N . PRO A 1 282 ? 7.369 15.818 4.789 1.00 89.00 282 PRO A N 1
ATOM 2202 C CA . PRO A 1 282 ? 8.168 16.309 5.911 1.00 89.00 282 PRO A CA 1
ATOM 2203 C C . PRO A 1 282 ? 8.160 15.380 7.121 1.00 89.00 282 PRO A C 1
ATOM 2205 O O . PRO A 1 282 ? 9.218 15.096 7.669 1.00 89.00 282 PRO A O 1
ATOM 2208 N N . LEU A 1 283 ? 6.992 14.902 7.550 1.00 88.50 283 LEU A N 1
ATOM 2209 C CA . LEU A 1 283 ? 6.872 14.040 8.722 1.00 88.50 283 LEU A CA 1
ATOM 2210 C C . LEU A 1 283 ? 7.535 12.690 8.489 1.00 88.50 283 LEU A C 1
ATOM 2212 O O . LEU A 1 283 ? 8.172 12.187 9.409 1.00 88.50 283 LEU A O 1
ATOM 2216 N N . LEU A 1 284 ? 7.449 12.133 7.279 1.00 86.38 284 LEU A N 1
ATOM 2217 C CA . LEU A 1 284 ? 8.195 10.934 6.909 1.00 86.38 284 LEU A CA 1
ATOM 2218 C C . LEU A 1 284 ? 9.707 11.146 7.060 1.00 86.38 284 LEU A C 1
ATOM 2220 O O . LEU A 1 284 ? 10.374 10.366 7.738 1.00 86.38 284 LEU A O 1
ATOM 2224 N N . ILE A 1 285 ? 10.242 12.212 6.459 1.00 88.38 285 ILE A N 1
ATOM 2225 C CA . ILE A 1 285 ? 11.674 12.532 6.510 1.00 88.38 285 ILE A CA 1
ATOM 2226 C C . ILE A 1 285 ? 12.130 12.761 7.958 1.00 88.38 285 ILE A C 1
ATOM 2228 O O . ILE A 1 285 ? 13.194 12.301 8.369 1.00 88.38 285 ILE A O 1
ATOM 2232 N N . LEU A 1 286 ? 11.315 13.456 8.750 1.00 92.06 286 LEU A N 1
ATOM 2233 C CA . LEU A 1 286 ? 11.598 13.722 10.155 1.00 92.06 286 LEU A CA 1
ATOM 2234 C C . LEU A 1 286 ? 11.502 12.460 11.020 1.00 92.06 286 LEU A C 1
ATOM 2236 O O . LEU A 1 286 ? 12.313 12.295 11.926 1.00 92.06 286 LEU A O 1
ATOM 2240 N N . ALA A 1 287 ? 10.562 11.554 10.740 1.00 89.19 287 ALA A N 1
ATOM 2241 C CA . ALA A 1 287 ? 10.477 10.258 11.410 1.00 89.19 287 ALA A CA 1
ATOM 2242 C C . ALA A 1 287 ? 11.697 9.386 11.085 1.00 89.19 287 ALA A C 1
ATOM 2244 O O . ALA A 1 287 ? 12.244 8.754 11.986 1.00 89.19 287 ALA A O 1
ATOM 2245 N N . TYR A 1 288 ? 12.170 9.412 9.834 1.00 88.25 288 TYR A N 1
ATOM 2246 C CA . TYR A 1 288 ? 13.437 8.793 9.449 1.00 88.25 288 TYR A CA 1
ATOM 2247 C C . TYR A 1 288 ? 14.615 9.399 10.225 1.00 88.25 288 TYR A C 1
ATOM 2249 O O . TYR A 1 288 ? 15.398 8.661 10.811 1.00 88.25 288 TYR A O 1
ATOM 2257 N N . ALA A 1 289 ? 14.708 10.729 10.323 1.00 91.62 289 ALA A N 1
ATOM 2258 C CA . ALA A 1 289 ? 15.760 11.374 11.109 1.00 91.62 289 ALA A CA 1
ATOM 2259 C C . ALA A 1 289 ? 15.722 10.960 12.594 1.00 91.62 289 ALA A C 1
ATOM 2261 O O . ALA A 1 289 ? 16.768 10.671 13.167 1.00 91.62 289 ALA A O 1
ATOM 2262 N N . LEU A 1 290 ? 14.535 10.877 13.213 1.00 91.25 290 LEU A N 1
ATOM 2263 C CA . LEU A 1 290 ? 14.384 10.386 14.592 1.00 91.25 290 LEU A CA 1
ATOM 2264 C C . LEU A 1 290 ? 14.834 8.928 14.746 1.00 91.25 290 LEU A C 1
ATOM 2266 O O . LEU A 1 290 ? 15.463 8.599 15.751 1.00 91.25 290 LEU A O 1
ATOM 2270 N N . GLU A 1 291 ? 14.527 8.069 13.770 1.00 87.75 291 GLU A N 1
ATOM 2271 C CA . GLU A 1 291 ? 15.000 6.681 13.756 1.00 87.75 291 GLU A CA 1
ATOM 2272 C C . GLU A 1 291 ? 16.528 6.620 13.752 1.00 87.75 291 GLU A C 1
ATOM 2274 O O . GLU A 1 291 ? 17.108 5.919 14.576 1.00 87.75 291 GLU A O 1
ATOM 2279 N N . GLU A 1 292 ? 17.171 7.370 12.859 1.00 88.81 292 GLU A N 1
ATOM 2280 C CA . GLU A 1 292 ? 18.628 7.357 12.705 1.00 88.81 292 GLU A CA 1
ATOM 2281 C C . GLU A 1 292 ? 19.349 8.022 13.890 1.00 88.81 292 GLU A C 1
ATOM 2283 O O . GLU A 1 292 ? 20.463 7.628 14.228 1.00 88.81 292 GLU A O 1
ATOM 2288 N N . ILE A 1 293 ? 18.716 8.995 14.560 1.00 92.00 293 ILE A N 1
ATOM 2289 C CA . ILE A 1 293 ? 19.217 9.571 15.820 1.00 92.00 293 ILE A CA 1
ATOM 2290 C C . ILE A 1 293 ? 19.162 8.536 16.958 1.00 92.00 293 ILE A C 1
ATOM 2292 O O . ILE A 1 293 ? 20.032 8.533 17.828 1.00 92.00 293 ILE A O 1
ATOM 2296 N N . GLY A 1 294 ? 18.149 7.663 16.978 1.00 85.69 294 GLY A N 1
ATOM 2297 C CA . GLY A 1 294 ? 18.050 6.551 17.932 1.00 85.69 294 GLY A CA 1
ATOM 2298 C C . GLY A 1 294 ? 17.761 6.947 19.389 1.00 85.69 294 GLY A C 1
ATOM 2299 O O . GLY A 1 294 ? 17.913 6.121 20.291 1.00 85.69 294 GLY A O 1
ATOM 2300 N N . ASP A 1 295 ? 17.337 8.189 19.652 1.00 86.62 295 ASP A N 1
ATOM 2301 C CA . ASP A 1 295 ? 17.058 8.678 21.008 1.00 86.62 295 ASP A CA 1
ATOM 2302 C C . ASP A 1 295 ? 15.656 8.263 21.492 1.00 86.62 295 ASP A C 1
ATOM 2304 O O . ASP A 1 295 ? 14.622 8.722 20.998 1.00 86.62 295 ASP A O 1
ATOM 2308 N N . GLN A 1 296 ? 15.619 7.416 22.523 1.00 84.56 296 GLN A N 1
ATOM 2309 C CA . GLN A 1 296 ? 14.388 6.870 23.103 1.00 84.56 296 GLN A CA 1
ATOM 2310 C C . GLN A 1 296 ? 13.478 7.917 23.766 1.00 84.56 296 GLN A C 1
ATOM 2312 O O . GLN A 1 296 ? 12.301 7.645 24.007 1.00 84.56 296 GLN A O 1
ATOM 2317 N N . SER A 1 297 ? 13.964 9.132 24.036 1.00 88.50 297 SER A N 1
ATOM 2318 C CA . SER A 1 297 ? 13.120 10.212 24.561 1.00 88.50 297 SER A CA 1
ATOM 2319 C C . SER A 1 297 ? 12.074 10.718 23.556 1.00 88.50 297 SER A C 1
ATOM 2321 O O . SER A 1 297 ? 11.090 11.334 23.968 1.00 88.50 297 SER A O 1
ATOM 2323 N N . ALA A 1 298 ? 12.208 10.387 22.265 1.00 89.06 298 ALA A N 1
ATOM 2324 C CA . ALA A 1 298 ? 11.185 10.643 21.252 1.00 89.06 298 ALA A CA 1
ATOM 2325 C C . ALA A 1 298 ? 9.948 9.735 21.394 1.00 89.06 298 ALA A C 1
ATOM 2327 O O . ALA A 1 298 ? 8.842 10.130 21.014 1.00 89.06 298 ALA A O 1
ATOM 2328 N N . ALA A 1 299 ? 10.104 8.536 21.967 1.00 85.62 299 ALA A N 1
ATOM 2329 C CA . ALA A 1 299 ? 9.076 7.498 21.960 1.00 85.62 299 ALA A CA 1
ATOM 2330 C C . ALA A 1 299 ? 7.710 7.923 22.551 1.00 85.62 299 ALA A C 1
ATOM 2332 O O . ALA A 1 299 ? 6.684 7.638 21.933 1.00 85.62 299 ALA A O 1
ATOM 2333 N N . PRO A 1 300 ? 7.624 8.646 23.687 1.00 85.44 300 PRO A N 1
ATOM 2334 C CA . PRO A 1 300 ? 6.332 9.046 24.246 1.00 85.44 300 PRO A CA 1
ATOM 2335 C C . PRO A 1 300 ? 5.526 9.962 23.314 1.00 85.44 300 PRO A C 1
ATOM 2337 O O . PRO A 1 300 ? 4.334 9.735 23.118 1.00 85.44 300 PRO A O 1
ATOM 2340 N N . VAL A 1 301 ? 6.184 10.961 22.710 1.00 89.25 301 VAL A N 1
ATOM 2341 C CA . VAL A 1 301 ? 5.548 11.929 21.796 1.00 89.25 301 VAL A CA 1
ATOM 2342 C C . VAL A 1 301 ? 5.076 11.228 20.527 1.00 89.25 301 VAL A C 1
ATOM 2344 O O . VAL A 1 301 ? 3.972 11.466 20.046 1.00 89.25 301 VAL A O 1
ATOM 2347 N N . LEU A 1 302 ? 5.898 10.321 20.012 1.00 87.50 302 LEU A N 1
ATOM 2348 C CA . LEU A 1 302 ? 5.592 9.514 18.843 1.00 87.50 302 LEU A CA 1
ATOM 2349 C C . LEU A 1 302 ? 4.415 8.556 19.077 1.00 87.50 302 LEU A C 1
ATOM 2351 O O . LEU A 1 302 ? 3.540 8.444 18.220 1.00 87.50 302 LEU A O 1
ATOM 2355 N N . ALA A 1 303 ? 4.339 7.920 20.249 1.00 83.38 303 ALA A N 1
ATOM 2356 C CA . ALA A 1 303 ? 3.201 7.087 20.631 1.00 83.38 303 ALA A CA 1
ATOM 2357 C C . ALA A 1 303 ? 1.909 7.911 20.779 1.00 83.38 303 ALA A C 1
ATOM 2359 O O . ALA A 1 303 ? 0.874 7.510 20.247 1.00 83.38 303 ALA A O 1
ATOM 2360 N N . ASP A 1 304 ? 1.971 9.077 21.442 1.00 84.44 304 ASP A N 1
ATOM 2361 C CA . ASP A 1 304 ? 0.842 10.019 21.549 1.00 84.44 304 ASP A CA 1
ATOM 2362 C C . ASP A 1 304 ? 0.333 10.431 20.163 1.00 84.44 304 ASP A C 1
ATOM 2364 O O . ASP A 1 304 ? -0.870 10.405 19.884 1.00 84.44 304 ASP A O 1
ATOM 2368 N N . TRP A 1 305 ? 1.257 10.799 19.276 1.00 86.50 305 TRP A N 1
ATOM 2369 C CA . TRP A 1 305 ? 0.917 11.238 17.935 1.00 86.50 305 TRP A CA 1
ATOM 2370 C C . TRP A 1 305 ? 0.327 10.102 17.098 1.00 86.50 305 TRP A C 1
ATOM 2372 O O . TRP A 1 305 ? -0.671 10.326 16.415 1.00 86.50 305 TRP A O 1
ATOM 2382 N N . LEU A 1 306 ? 0.887 8.887 17.158 1.00 81.94 306 LEU A N 1
ATOM 2383 C CA . LEU A 1 306 ? 0.359 7.727 16.435 1.00 81.94 306 LEU A CA 1
ATOM 2384 C C . LEU A 1 306 ? -1.052 7.379 16.899 1.00 81.94 306 LEU A C 1
ATOM 2386 O O . LEU A 1 306 ? -1.938 7.203 16.071 1.00 81.94 306 LEU A O 1
ATOM 2390 N N . GLU A 1 307 ? -1.309 7.339 18.204 1.00 78.31 307 GLU A N 1
ATOM 2391 C CA . GLU A 1 307 ? -2.662 7.090 18.716 1.00 78.31 307 GLU A CA 1
ATOM 2392 C C . GLU A 1 307 ? -3.676 8.107 18.179 1.00 78.31 307 GLU A C 1
ATOM 2394 O O . GLU A 1 307 ? -4.810 7.742 17.860 1.00 78.31 307 GLU A O 1
ATOM 2399 N N . ALA A 1 308 ? -3.265 9.370 18.042 1.00 77.44 308 ALA A N 1
ATOM 2400 C CA . ALA A 1 308 ? -4.119 10.418 17.511 1.00 77.44 308 ALA A CA 1
ATOM 2401 C C . ALA A 1 308 ? -4.274 10.357 15.978 1.00 77.44 308 ALA A C 1
ATOM 2403 O O . ALA A 1 308 ? -5.356 10.641 15.463 1.00 77.44 308 ALA A O 1
ATOM 2404 N N . ASN A 1 309 ? -3.226 9.975 15.244 1.00 75.12 309 ASN A N 1
ATOM 2405 C CA . ASN A 1 309 ? -3.118 10.235 13.805 1.00 75.12 309 ASN A CA 1
ATOM 2406 C C . ASN A 1 309 ? -2.825 8.996 12.944 1.00 75.12 309 ASN A C 1
ATOM 2408 O O . ASN A 1 309 ? -2.616 9.138 11.743 1.00 75.12 309 ASN A O 1
ATOM 2412 N N . MET A 1 310 ? -2.845 7.780 13.501 1.00 71.81 310 MET A N 1
ATOM 2413 C CA . MET A 1 310 ? -2.550 6.538 12.761 1.00 71.81 310 MET A CA 1
ATOM 2414 C C . MET A 1 310 ? -3.450 6.321 11.536 1.00 71.81 310 MET A C 1
ATOM 2416 O O . MET A 1 310 ? -3.064 5.619 10.605 1.00 71.81 310 MET A O 1
ATOM 2420 N N . PHE A 1 311 ? -4.635 6.929 11.532 1.00 65.56 311 PHE A N 1
ATOM 2421 C CA . PHE A 1 311 ? -5.585 6.876 10.425 1.00 65.56 311 PHE A CA 1
ATOM 2422 C C . PHE A 1 311 ? -5.729 8.216 9.698 1.00 65.56 311 PHE A C 1
ATOM 2424 O O . PHE A 1 311 ? -6.737 8.418 9.039 1.00 65.56 311 PHE A O 1
ATOM 2431 N N . ALA A 1 312 ? -4.796 9.160 9.839 1.00 66.00 312 ALA A N 1
ATOM 2432 C CA . ALA A 1 312 ? -4.847 10.414 9.089 1.00 66.00 312 ALA A CA 1
ATOM 2433 C C . ALA A 1 312 ? -4.706 10.167 7.570 1.00 66.00 312 ALA A C 1
ATOM 2435 O O . ALA A 1 312 ? -4.058 9.212 7.148 1.00 66.00 312 ALA A O 1
ATOM 2436 N N . GLU A 1 313 ? -5.293 11.043 6.744 1.00 63.09 313 GLU A N 1
ATOM 2437 C CA . GLU A 1 313 ? -5.262 10.978 5.266 1.00 63.09 313 GLU A CA 1
ATOM 2438 C C . GLU A 1 313 ? -3.897 11.397 4.676 1.00 63.09 313 GLU A C 1
ATOM 2440 O O . GLU A 1 313 ? -3.783 12.369 3.918 1.00 63.09 313 GLU A O 1
ATOM 2445 N N . LEU A 1 314 ? -2.847 10.678 5.061 1.00 69.62 314 LEU A N 1
ATOM 2446 C CA . LEU A 1 314 ? -1.471 10.888 4.622 1.00 69.62 314 LEU A CA 1
ATOM 2447 C C . LEU A 1 314 ? -1.052 9.745 3.679 1.00 69.62 314 LEU A C 1
ATOM 2449 O O . LEU A 1 314 ? -1.226 8.569 4.019 1.00 69.62 314 LEU A O 1
ATOM 2453 N N . ASP A 1 315 ? -0.490 10.090 2.515 1.00 62.66 315 ASP A N 1
ATOM 2454 C CA . ASP A 1 315 ? 0.001 9.158 1.487 1.00 62.66 315 ASP A CA 1
ATOM 2455 C C . ASP A 1 315 ? 1.059 8.207 2.039 1.00 62.66 315 ASP A C 1
ATOM 2457 O O . ASP A 1 315 ? 1.057 7.029 1.674 1.00 62.66 315 ASP A O 1
ATOM 2461 N N . TRP A 1 316 ? 1.902 8.698 2.948 1.00 61.53 316 TRP A N 1
ATOM 2462 C CA . TRP A 1 316 ? 3.055 7.982 3.496 1.00 61.53 316 TRP A CA 1
ATOM 2463 C C . TRP A 1 316 ? 2.875 7.539 4.944 1.00 61.53 316 TRP A C 1
ATOM 2465 O O . TRP A 1 316 ? 3.830 7.115 5.599 1.00 61.53 316 TRP A O 1
ATOM 2475 N N . SER A 1 317 ? 1.635 7.567 5.447 1.00 59.50 317 SER A N 1
ATOM 2476 C CA . SER A 1 317 ? 1.296 7.142 6.812 1.00 59.50 317 SER A CA 1
ATOM 2477 C C . SER A 1 317 ? 1.868 5.768 7.170 1.00 59.50 317 SER A C 1
ATOM 2479 O O . SER A 1 317 ? 2.275 5.563 8.307 1.00 59.50 317 SER A O 1
ATOM 2481 N N . ARG A 1 318 ? 1.948 4.819 6.228 1.00 58.16 318 ARG A N 1
ATOM 2482 C CA . ARG A 1 318 ? 2.480 3.469 6.495 1.00 58.16 318 ARG A CA 1
ATOM 2483 C C . ARG A 1 318 ? 3.974 3.464 6.822 1.00 58.16 318 ARG A C 1
ATOM 2485 O O . ARG A 1 318 ? 4.380 2.744 7.735 1.00 58.16 318 ARG A O 1
ATOM 2492 N N . ASP A 1 319 ? 4.759 4.286 6.142 1.00 62.81 319 ASP A N 1
ATOM 2493 C CA . ASP A 1 319 ? 6.221 4.308 6.285 1.00 62.81 319 ASP A CA 1
ATOM 2494 C C . ASP A 1 319 ? 6.616 5.151 7.466 1.00 62.81 319 ASP A C 1
ATOM 2496 O O . ASP A 1 319 ? 7.404 4.730 8.306 1.00 62.81 319 ASP A O 1
ATOM 2500 N N . PHE A 1 320 ? 5.946 6.292 7.598 1.00 69.19 320 PHE A N 1
ATOM 2501 C CA . PHE A 1 320 ? 5.971 7.093 8.799 1.00 69.19 320 PHE A CA 1
ATOM 2502 C C . PHE A 1 320 ? 5.683 6.239 10.043 1.00 69.19 320 PHE A C 1
ATOM 2504 O O . PHE A 1 320 ? 6.459 6.260 11.000 1.00 69.19 320 PHE A O 1
ATOM 2511 N N . VAL A 1 321 ? 4.586 5.464 10.034 1.00 66.56 321 VAL A N 1
ATOM 2512 C CA . VAL A 1 321 ? 4.215 4.590 11.157 1.00 66.56 321 VAL A CA 1
ATOM 2513 C C . VAL A 1 321 ? 5.343 3.602 11.401 1.00 66.56 321 VAL A C 1
ATOM 2515 O O . VAL A 1 321 ? 5.745 3.420 12.538 1.00 66.56 321 VAL A O 1
ATOM 2518 N N . THR A 1 322 ? 5.922 3.038 10.350 1.00 66.31 322 THR A N 1
ATOM 2519 C CA . THR A 1 322 ? 7.036 2.100 10.460 1.00 66.31 322 THR A CA 1
ATOM 2520 C C . THR A 1 322 ? 8.284 2.709 11.106 1.00 66.31 322 THR A C 1
ATOM 2522 O O . THR A 1 322 ? 8.777 2.145 12.081 1.00 66.31 322 THR A O 1
ATOM 2525 N N . HIS A 1 323 ? 8.767 3.863 10.636 1.00 69.19 323 HIS A N 1
ATOM 2526 C CA . HIS A 1 323 ? 9.895 4.589 11.244 1.00 69.19 323 HIS A CA 1
ATOM 2527 C C . HIS A 1 323 ? 9.613 4.954 12.702 1.00 69.19 323 HIS A C 1
ATOM 2529 O O . HIS A 1 323 ? 10.467 4.842 13.578 1.00 69.19 323 HIS A O 1
ATOM 2535 N N . THR A 1 324 ? 8.371 5.325 12.983 1.00 69.12 324 THR A N 1
ATOM 2536 C CA . THR A 1 324 ? 7.941 5.680 14.327 1.00 69.12 324 THR A CA 1
ATOM 2537 C C . THR A 1 324 ? 7.930 4.459 15.250 1.00 69.12 324 THR A C 1
ATOM 2539 O O . THR A 1 324 ? 8.500 4.512 16.333 1.00 69.12 324 THR A O 1
ATOM 2542 N N . LEU A 1 325 ? 7.364 3.328 14.813 1.00 66.38 325 LEU A N 1
ATOM 2543 C CA . LEU A 1 325 ? 7.363 2.052 15.545 1.00 66.38 325 LEU A CA 1
ATOM 2544 C C . LEU A 1 325 ? 8.784 1.569 15.849 1.00 66.38 325 LEU A C 1
ATOM 2546 O O . LEU A 1 325 ? 9.060 1.059 16.927 1.00 66.38 325 LEU A O 1
ATOM 2550 N N . LYS A 1 326 ? 9.691 1.790 14.907 1.00 69.56 326 LYS A N 1
ATOM 2551 C CA . LYS A 1 326 ? 11.121 1.531 15.025 1.00 69.56 326 LYS A CA 1
ATOM 2552 C C . LYS A 1 326 ? 11.785 2.364 16.125 1.00 69.56 326 LYS A C 1
ATOM 2554 O O . LYS A 1 326 ? 12.522 1.815 16.940 1.00 69.56 326 LYS A O 1
ATOM 2559 N N . VAL A 1 327 ? 11.469 3.656 16.221 1.00 72.56 327 VAL A N 1
ATOM 2560 C CA . VAL A 1 327 ? 11.887 4.473 17.374 1.00 72.56 327 VAL A CA 1
ATOM 2561 C C . VAL A 1 327 ? 11.298 3.912 18.676 1.00 72.56 327 VAL A C 1
ATOM 2563 O O . VAL A 1 327 ? 12.015 3.819 19.669 1.00 72.56 327 VAL A O 1
ATOM 2566 N N . LEU A 1 328 ? 10.027 3.482 18.666 1.00 65.88 328 LEU A N 1
ATOM 2567 C CA . LEU A 1 328 ? 9.321 2.966 19.849 1.00 65.88 328 LEU A CA 1
ATOM 2568 C C . LEU A 1 328 ? 9.882 1.647 20.406 1.00 65.88 328 LEU A C 1
ATOM 2570 O O . LEU A 1 328 ? 9.803 1.439 21.616 1.00 65.88 328 LEU A O 1
ATOM 2574 N N . THR A 1 329 ? 10.393 0.746 19.563 1.00 65.12 329 THR A N 1
ATOM 2575 C CA . THR A 1 329 ? 10.876 -0.576 20.009 1.00 65.12 329 THR A CA 1
ATOM 2576 C C . THR A 1 329 ? 12.378 -0.634 20.271 1.00 65.12 329 THR A C 1
ATOM 2578 O O . THR A 1 329 ? 12.853 -1.637 20.796 1.00 65.12 329 THR A O 1
ATOM 2581 N N . GLY A 1 330 ? 13.153 0.388 19.887 1.00 63.31 330 GLY A N 1
ATOM 2582 C CA . GLY A 1 330 ? 14.623 0.328 19.942 1.00 63.31 330 GLY A CA 1
ATOM 2583 C C . GLY A 1 330 ? 15.255 -0.718 19.000 1.00 63.31 330 GLY A C 1
ATOM 2584 O O . GLY A 1 330 ? 16.464 -0.909 19.044 1.00 63.31 330 GLY A O 1
ATOM 2585 N N . GLN A 1 331 ? 14.432 -1.354 18.152 1.00 58.50 331 GLN A N 1
ATOM 2586 C CA . GLN A 1 331 ? 14.702 -2.304 17.059 1.00 58.50 331 GLN A CA 1
ATOM 2587 C C . GLN A 1 331 ? 15.653 -3.492 17.290 1.00 58.50 331 GLN A C 1
ATOM 2589 O O . GLN A 1 331 ? 16.869 -3.362 17.141 1.00 58.50 331 GLN A O 1
ATOM 2594 N N . THR A 1 332 ? 15.068 -4.696 17.371 1.00 48.09 332 THR A N 1
ATOM 2595 C CA . THR A 1 332 ? 15.679 -5.937 16.832 1.00 48.09 332 THR A CA 1
ATOM 2596 C C . THR A 1 332 ? 14.697 -6.895 16.132 1.00 48.09 332 THR A C 1
ATOM 2598 O O . THR A 1 332 ? 15.145 -7.809 15.456 1.00 48.09 332 THR A O 1
ATOM 2601 N N . ASP A 1 333 ? 13.378 -6.706 16.225 1.00 54.22 333 ASP A N 1
ATOM 2602 C CA . ASP A 1 333 ? 12.373 -7.718 15.839 1.00 54.22 333 ASP A CA 1
ATOM 2603 C C . ASP A 1 333 ? 11.381 -7.278 14.742 1.00 54.22 333 ASP A C 1
ATOM 2605 O O . ASP A 1 333 ? 10.452 -8.009 14.388 1.00 54.22 333 ASP A O 1
ATOM 2609 N N . LEU A 1 334 ? 11.556 -6.081 14.184 1.00 55.19 334 LEU A N 1
ATOM 2610 C CA . LEU A 1 334 ? 10.665 -5.518 13.171 1.00 55.19 334 LEU A CA 1
ATOM 2611 C C . LEU A 1 334 ? 11.038 -5.996 11.756 1.00 55.19 334 LEU A C 1
ATOM 2613 O O . LEU A 1 334 ? 12.210 -6.034 11.393 1.00 55.19 334 LEU A O 1
ATOM 2617 N N . ASN A 1 335 ? 10.038 -6.331 10.929 1.00 56.78 335 ASN A N 1
ATOM 2618 C CA . ASN A 1 335 ? 10.252 -6.783 9.549 1.00 56.78 335 ASN A CA 1
ATOM 2619 C C . ASN A 1 335 ? 10.808 -5.634 8.686 1.00 56.78 335 ASN A C 1
ATOM 2621 O O . ASN A 1 335 ? 10.070 -4.743 8.255 1.00 56.78 335 ASN A O 1
ATOM 2625 N N . ILE A 1 336 ? 12.117 -5.682 8.436 1.00 54.25 336 ILE A N 1
ATOM 2626 C CA . ILE A 1 336 ? 12.867 -4.706 7.635 1.00 54.25 336 ILE A CA 1
ATOM 2627 C C . ILE A 1 336 ? 12.842 -4.984 6.127 1.00 54.25 336 ILE A C 1
ATOM 2629 O O . ILE A 1 336 ? 13.479 -4.258 5.376 1.00 54.25 336 ILE A O 1
ATOM 2633 N N . GLU A 1 337 ? 12.163 -6.033 5.667 1.00 52.34 337 GLU A N 1
ATOM 2634 C CA . GLU A 1 337 ? 12.113 -6.370 4.238 1.00 52.34 337 GLU A CA 1
ATOM 2635 C C . GLU A 1 337 ? 10.833 -5.855 3.584 1.00 52.34 337 GLU A C 1
ATOM 2637 O O . GLU A 1 337 ? 10.848 -5.325 2.477 1.00 52.34 337 GLU A O 1
ATOM 2642 N N . THR A 1 338 ? 9.704 -6.003 4.274 1.00 55.44 338 THR A N 1
ATOM 2643 C CA . THR A 1 338 ? 8.385 -5.649 3.735 1.00 55.44 338 THR A CA 1
ATOM 2644 C C . THR A 1 338 ? 7.836 -4.366 4.335 1.00 55.44 338 THR A C 1
ATOM 2646 O O . THR A 1 338 ? 7.002 -3.729 3.696 1.00 55.44 338 THR A O 1
ATOM 2649 N N . PHE A 1 339 ? 8.279 -3.988 5.545 1.00 56.78 339 PHE A N 1
ATOM 2650 C CA . PHE A 1 339 ? 7.793 -2.820 6.297 1.00 56.78 339 PHE A CA 1
ATOM 2651 C C . PHE A 1 339 ? 6.255 -2.757 6.408 1.00 56.78 339 PHE A C 1
ATOM 2653 O O . PHE A 1 339 ? 5.657 -1.696 6.581 1.00 56.78 339 PHE A O 1
ATOM 2660 N N . GLN A 1 340 ? 5.589 -3.909 6.299 1.00 58.19 340 GLN A N 1
ATOM 2661 C CA . GLN A 1 340 ? 4.139 -4.020 6.362 1.00 58.19 340 GLN A CA 1
ATOM 2662 C C . GLN A 1 340 ? 3.727 -4.532 7.736 1.00 58.19 340 GLN A C 1
ATOM 2664 O O . GLN A 1 340 ? 3.956 -5.691 8.071 1.00 58.19 340 GLN A O 1
ATOM 2669 N N . TYR A 1 341 ? 3.069 -3.659 8.497 1.00 61.12 341 TYR A N 1
ATOM 2670 C CA . TYR A 1 341 ? 2.424 -4.004 9.761 1.00 61.12 341 TYR A CA 1
ATOM 2671 C C . TYR A 1 341 ? 0.914 -3.944 9.591 1.00 61.12 341 TYR A C 1
ATOM 2673 O O . TYR A 1 341 ? 0.380 -2.952 9.069 1.00 61.12 341 TYR A O 1
ATOM 2681 N N . ASP A 1 342 ? 0.222 -4.983 10.046 1.00 60.88 342 ASP A N 1
ATOM 2682 C CA . ASP A 1 342 ? -1.226 -4.915 10.180 1.00 60.88 342 ASP A CA 1
ATOM 2683 C C . ASP A 1 342 ? -1.638 -3.965 11.321 1.00 60.88 342 ASP A C 1
ATOM 2685 O O . ASP A 1 342 ? -0.817 -3.394 12.046 1.00 60.88 342 ASP A O 1
ATOM 2689 N N . ILE A 1 343 ? -2.938 -3.684 11.403 1.00 62.84 343 ILE A N 1
ATOM 2690 C CA . ILE A 1 343 ? -3.478 -2.706 12.353 1.00 62.84 343 ILE A CA 1
ATOM 2691 C C . ILE A 1 343 ? -3.269 -3.196 13.790 1.00 62.84 343 ILE A C 1
ATOM 2693 O O . ILE A 1 343 ? -2.965 -2.401 14.678 1.00 62.84 343 ILE A O 1
ATOM 2697 N N . GLU A 1 344 ? -3.419 -4.498 14.011 1.00 64.00 344 GLU A N 1
ATOM 2698 C CA . GLU A 1 344 ? -3.223 -5.157 15.292 1.00 64.00 344 GLU A CA 1
ATOM 2699 C C . GLU A 1 344 ? -1.774 -5.017 15.774 1.00 64.00 344 GLU A C 1
ATOM 2701 O O . GLU A 1 344 ? -1.559 -4.519 16.875 1.00 64.00 344 GLU A O 1
ATOM 2706 N N . GLN A 1 345 ? -0.792 -5.328 14.925 1.00 63.25 345 GLN A N 1
ATOM 2707 C CA . GLN A 1 345 ? 0.634 -5.148 15.202 1.00 63.25 345 GLN A CA 1
ATOM 2708 C C . GLN A 1 345 ? 0.960 -3.696 15.559 1.00 63.25 345 GLN A C 1
ATOM 2710 O O . GLN A 1 345 ? 1.640 -3.449 16.552 1.00 63.25 345 GLN A O 1
ATOM 2715 N N . LYS A 1 346 ? 0.423 -2.722 14.812 1.00 70.06 346 LYS A N 1
ATOM 2716 C CA . LYS A 1 346 ? 0.614 -1.292 15.117 1.00 70.06 346 LYS A CA 1
ATOM 2717 C C . LYS A 1 346 ? 0.088 -0.936 16.507 1.00 70.06 346 LYS A C 1
ATOM 2719 O O . LYS A 1 346 ? 0.786 -0.284 17.283 1.00 70.06 346 LYS A O 1
ATOM 2724 N N . PHE A 1 347 ? -1.132 -1.362 16.837 1.00 71.75 347 PHE A N 1
ATOM 2725 C CA . PHE A 1 347 ? -1.712 -1.114 18.158 1.00 71.75 347 PHE A CA 1
ATOM 2726 C C . PHE A 1 347 ? -0.945 -1.821 19.276 1.00 71.75 347 PHE A C 1
ATOM 2728 O O . PHE A 1 347 ? -0.778 -1.232 20.344 1.00 71.75 347 PHE A O 1
ATOM 2735 N N . ASP A 1 348 ? -0.477 -3.045 19.042 1.00 68.75 348 ASP A N 1
ATOM 2736 C CA . ASP A 1 348 ? 0.290 -3.813 20.018 1.00 68.75 348 ASP A CA 1
ATOM 2737 C C . ASP A 1 348 ? 1.641 -3.155 20.300 1.00 68.75 348 ASP A C 1
ATOM 2739 O O . ASP A 1 348 ? 1.997 -2.989 21.465 1.00 68.75 348 ASP A O 1
ATOM 2743 N N . THR A 1 349 ? 2.362 -2.689 19.279 1.00 68.75 349 THR A N 1
ATOM 2744 C CA . THR A 1 349 ? 3.624 -1.959 19.469 1.00 68.75 349 THR A CA 1
ATOM 2745 C C . THR A 1 349 ? 3.416 -0.635 20.204 1.00 68.75 349 THR A C 1
ATOM 2747 O O . THR A 1 349 ? 4.167 -0.323 21.129 1.00 68.75 349 THR A O 1
ATOM 2750 N N . ILE A 1 350 ? 2.371 0.129 19.862 1.00 74.38 350 ILE A N 1
ATOM 2751 C CA . ILE A 1 350 ? 2.004 1.343 20.608 1.00 74.38 350 ILE A CA 1
ATOM 2752 C C . ILE A 1 350 ? 1.728 0.985 22.074 1.00 74.38 350 ILE A C 1
ATOM 2754 O O . ILE A 1 350 ? 2.256 1.621 22.985 1.00 74.38 350 ILE A O 1
ATOM 2758 N N . ALA A 1 351 ? 0.941 -0.065 22.324 1.00 72.56 351 ALA A N 1
ATOM 2759 C CA . ALA A 1 351 ? 0.633 -0.512 23.676 1.00 72.56 351 ALA A CA 1
ATOM 2760 C C . ALA A 1 351 ? 1.896 -0.945 24.439 1.00 72.56 351 ALA A C 1
ATOM 2762 O O . ALA A 1 351 ? 2.048 -0.577 25.602 1.00 72.56 351 ALA A O 1
ATOM 2763 N N . GLN A 1 352 ? 2.819 -1.666 23.800 1.00 68.94 352 GLN A N 1
ATOM 2764 C CA . GLN A 1 352 ? 4.099 -2.071 24.388 1.00 68.94 352 GLN A CA 1
ATOM 2765 C C . GLN A 1 352 ? 4.962 -0.861 24.761 1.00 68.94 352 GLN A C 1
ATOM 2767 O O . GLN A 1 352 ? 5.436 -0.794 25.897 1.00 68.94 352 GLN A O 1
ATOM 2772 N N . ALA A 1 353 ? 5.069 0.141 23.883 1.00 70.00 353 ALA A N 1
ATOM 2773 C CA . ALA A 1 353 ? 5.771 1.392 24.177 1.00 70.00 353 ALA A CA 1
ATOM 2774 C C . ALA A 1 353 ? 5.188 2.109 25.413 1.00 70.00 353 ALA A C 1
ATOM 2776 O O . ALA A 1 353 ? 5.906 2.732 26.196 1.00 70.00 353 ALA A O 1
ATOM 2777 N N . ARG A 1 354 ? 3.876 1.967 25.653 1.00 70.94 354 ARG A N 1
ATOM 2778 C CA . ARG A 1 354 ? 3.179 2.530 26.822 1.00 70.94 354 ARG A CA 1
ATOM 2779 C C . ARG A 1 354 ? 3.322 1.719 28.102 1.00 70.94 354 ARG A C 1
ATOM 2781 O O . ARG A 1 354 ? 3.139 2.290 29.180 1.00 70.94 354 ARG A O 1
ATOM 2788 N N . VAL A 1 355 ? 3.625 0.421 28.039 1.00 68.50 355 VAL A N 1
ATOM 2789 C CA . VAL A 1 355 ? 3.770 -0.422 29.243 1.00 68.50 355 VAL A CA 1
ATOM 2790 C C . VAL A 1 355 ? 4.914 0.081 30.144 1.00 68.50 355 VAL A C 1
ATOM 2792 O O . VAL A 1 355 ? 4.857 -0.122 31.356 1.00 68.50 355 VAL A O 1
ATOM 2795 N N . GLY A 1 356 ? 5.867 0.854 29.609 1.00 58.69 356 GLY A N 1
ATOM 2796 C CA . GLY A 1 356 ? 6.864 1.601 30.391 1.00 58.69 356 GLY A CA 1
ATOM 2797 C C . GLY A 1 356 ? 6.421 2.975 30.936 1.00 58.69 356 GLY A C 1
ATOM 2798 O O . GLY A 1 356 ? 7.117 3.536 31.778 1.00 58.69 356 GLY A O 1
ATOM 2799 N N . ILE A 1 357 ? 5.286 3.531 30.489 1.00 50.53 357 ILE A N 1
ATOM 2800 C CA . ILE A 1 357 ? 4.925 4.961 30.645 1.00 50.53 357 ILE A CA 1
ATOM 2801 C C . ILE A 1 357 ? 3.581 5.172 31.388 1.00 50.53 357 ILE A C 1
ATOM 2803 O O . ILE A 1 357 ? 3.315 6.252 31.912 1.00 50.53 357 ILE A O 1
ATOM 2807 N N . GLY A 1 358 ? 2.762 4.127 31.548 1.00 38.97 358 GLY A N 1
ATOM 2808 C CA . GLY A 1 358 ? 1.467 4.192 32.237 1.00 38.97 358 GLY A CA 1
ATOM 2809 C C . GLY A 1 358 ? 0.322 4.555 31.284 1.00 38.97 358 GLY A C 1
ATOM 2810 O O . GLY A 1 358 ? 0.407 5.496 30.503 1.00 38.97 358 GLY A O 1
ATOM 2811 N N . SER A 1 359 ? -0.764 3.777 31.314 1.00 33.19 359 SER A N 1
ATOM 2812 C CA . SER A 1 359 ? -1.839 3.873 30.316 1.00 33.19 359 SER A CA 1
ATOM 2813 C C . SER A 1 359 ? -2.708 5.127 30.486 1.00 33.19 35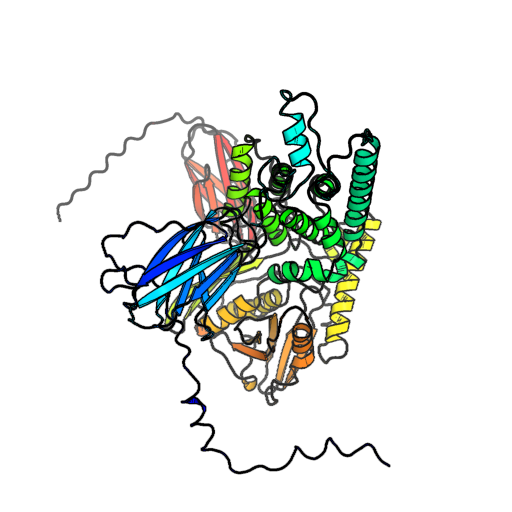9 SER A C 1
ATOM 2815 O O . SER A 1 359 ? -3.276 5.334 31.563 1.00 33.19 359 SER A O 1
ATOM 2817 N N . ILE A 1 360 ? -2.932 5.876 29.405 1.00 35.78 360 ILE A N 1
ATOM 2818 C CA . ILE A 1 360 ? -4.010 6.869 29.288 1.00 35.78 360 ILE A CA 1
ATOM 2819 C C . ILE A 1 360 ? -5.052 6.330 28.293 1.00 35.78 360 ILE A C 1
ATOM 2821 O O . ILE A 1 360 ? -4.724 5.627 27.343 1.00 35.78 360 ILE A O 1
ATOM 2825 N N . ALA A 1 361 ? -6.334 6.571 28.571 1.00 36.56 361 ALA A N 1
ATOM 2826 C CA . ALA A 1 361 ? -7.454 6.012 27.819 1.00 36.56 361 ALA A CA 1
ATOM 2827 C C . ALA A 1 361 ? -7.663 6.679 26.444 1.00 36.56 361 ALA A C 1
ATOM 2829 O O . ALA A 1 361 ? -7.570 7.899 26.319 1.00 36.56 361 ALA A O 1
ATOM 2830 N N . LYS A 1 362 ? -8.052 5.854 25.457 1.00 37.97 362 LYS A N 1
ATOM 2831 C CA . LYS A 1 362 ? -8.388 6.207 24.065 1.00 37.97 362 LYS A CA 1
ATOM 2832 C C . LYS A 1 362 ? -9.439 7.323 23.967 1.00 37.97 362 LYS A C 1
ATOM 2834 O O . LYS A 1 362 ? -10.596 7.118 24.338 1.00 37.97 362 LYS A O 1
ATOM 2839 N N . ALA A 1 363 ? -9.064 8.452 23.371 1.00 33.16 363 ALA A N 1
ATOM 2840 C CA . ALA A 1 363 ? -10.003 9.366 22.729 1.00 33.16 363 ALA A CA 1
ATOM 2841 C C . ALA A 1 363 ? -10.110 8.964 21.251 1.00 33.16 363 ALA A C 1
ATOM 2843 O O . ALA A 1 363 ? -9.097 8.888 20.565 1.00 33.16 363 ALA A O 1
ATOM 2844 N N . GLY A 1 364 ? -11.320 8.651 20.780 1.00 37.50 364 GLY A N 1
ATOM 2845 C CA . GLY A 1 364 ? -11.557 8.299 19.380 1.00 37.50 364 GLY A CA 1
ATOM 2846 C C . GLY A 1 364 ? -11.237 9.484 18.478 1.00 37.50 364 GLY A C 1
ATOM 2847 O O . GLY A 1 364 ? -11.911 10.514 18.552 1.00 37.50 364 GLY A O 1
ATOM 2848 N N . THR A 1 365 ? -10.196 9.356 17.666 1.00 37.31 365 THR A N 1
ATOM 2849 C CA . THR A 1 365 ? -9.869 10.334 16.637 1.00 37.31 365 THR A CA 1
ATOM 2850 C C . THR A 1 365 ? -10.707 10.101 15.389 1.00 37.31 365 THR A C 1
ATOM 2852 O O . THR A 1 365 ? -11.242 9.015 15.165 1.00 37.31 365 THR A O 1
ATOM 2855 N N . GLN A 1 366 ? -10.914 11.178 14.629 1.00 42.84 366 GLN A N 1
ATOM 2856 C CA . GLN A 1 366 ? -11.620 11.123 13.356 1.00 42.84 366 GLN A CA 1
ATOM 2857 C C . GLN A 1 366 ? -10.850 10.196 12.418 1.00 42.84 366 GLN A C 1
ATOM 2859 O O . GLN A 1 366 ? -9.732 10.500 12.016 1.00 42.84 366 GLN A O 1
ATOM 2864 N N . GLU A 1 367 ? -11.466 9.056 12.126 1.00 44.03 367 GLU A N 1
ATOM 2865 C CA . GLU A 1 367 ? -11.006 8.065 11.161 1.00 44.03 367 GLU A CA 1
ATOM 2866 C C . GLU A 1 367 ? -10.844 8.743 9.801 1.00 44.03 367 GLU A C 1
ATOM 2868 O O . GLU A 1 367 ? -11.834 9.189 9.212 1.00 44.03 367 GLU A O 1
ATOM 2873 N N . GLY A 1 368 ? -9.602 8.867 9.332 1.00 50.09 368 GLY A N 1
ATOM 2874 C CA . GLY A 1 368 ? -9.340 9.336 7.982 1.00 50.09 368 GLY A CA 1
ATOM 2875 C C . GLY A 1 368 ? -9.782 8.296 6.966 1.00 50.09 368 GLY A C 1
ATOM 2876 O O . GLY A 1 368 ? -9.871 7.094 7.225 1.00 50.09 368 GLY A O 1
ATOM 2877 N N . GLU A 1 369 ? -10.136 8.811 5.802 1.00 57.53 369 GLU A N 1
ATOM 2878 C CA . GLU A 1 369 ? -10.866 8.098 4.765 1.00 57.53 369 GLU A CA 1
ATOM 2879 C C . GLU A 1 369 ? -10.005 7.080 3.976 1.00 57.53 369 GLU A C 1
ATOM 2881 O O . GLU A 1 369 ? -10.523 6.375 3.110 1.00 57.53 369 GLU A O 1
ATOM 2886 N N . ASP A 1 370 ? -8.710 6.960 4.293 1.00 61.69 370 ASP A N 1
ATOM 2887 C CA . ASP A 1 370 ? -7.766 6.021 3.676 1.00 61.69 370 ASP A CA 1
ATOM 2888 C C . ASP A 1 370 ? -7.818 4.659 4.380 1.00 61.69 370 ASP A C 1
ATOM 2890 O O . ASP A 1 370 ? -6.948 4.266 5.160 1.00 61.69 370 ASP A O 1
ATOM 2894 N N . CYS A 1 371 ? -8.882 3.910 4.104 1.00 70.06 371 CYS A N 1
ATOM 2895 C CA . CYS A 1 371 ? -8.973 2.530 4.548 1.00 70.06 371 CYS A CA 1
ATOM 2896 C C . CYS A 1 371 ? -8.312 1.565 3.551 1.00 70.06 371 CYS A C 1
ATOM 2898 O O . CYS A 1 371 ? -8.671 1.505 2.370 1.00 70.06 371 CYS A O 1
ATOM 2900 N N . GLU A 1 372 ? -7.443 0.692 4.067 1.00 75.44 372 GLU A N 1
ATOM 2901 C CA . GLU A 1 372 ? -7.001 -0.492 3.338 1.00 75.44 372 GLU A CA 1
ATOM 2902 C C . GLU A 1 372 ? -8.156 -1.480 3.129 1.00 75.44 372 GLU A C 1
ATOM 2904 O O . GLU A 1 372 ? -8.620 -2.150 4.056 1.00 75.44 372 GLU A O 1
ATOM 2909 N N . ARG A 1 373 ? -8.588 -1.614 1.876 1.00 85.25 373 ARG A N 1
ATOM 2910 C CA . ARG A 1 373 ? -9.441 -2.715 1.433 1.00 85.25 373 ARG A CA 1
ATOM 2911 C C . ARG A 1 373 ? -8.552 -3.832 0.889 1.00 85.25 373 ARG A C 1
ATOM 2913 O O . ARG A 1 373 ? -7.367 -3.648 0.603 1.00 85.25 373 ARG A O 1
ATOM 2920 N N . ARG A 1 374 ? -9.111 -5.027 0.744 1.00 89.75 374 ARG A N 1
ATOM 2921 C CA . ARG A 1 374 ? -8.438 -6.136 0.056 1.00 89.75 374 ARG A CA 1
ATOM 2922 C C . ARG A 1 374 ? -9.299 -6.591 -1.099 1.00 89.75 374 ARG A C 1
ATOM 2924 O O . ARG A 1 374 ? -10.497 -6.783 -0.937 1.00 89.75 374 ARG A O 1
ATOM 2931 N N . LEU A 1 375 ? -8.700 -6.796 -2.260 1.00 92.50 375 LEU A N 1
ATOM 2932 C CA . LEU A 1 375 ? -9.360 -7.525 -3.328 1.00 92.50 375 LEU A CA 1
ATOM 2933 C C . LEU A 1 375 ? -9.126 -9.015 -3.072 1.00 92.50 375 LEU A C 1
ATOM 2935 O O . LEU A 1 375 ? -7.983 -9.463 -3.020 1.00 92.50 375 LEU A O 1
ATOM 2939 N N . LEU A 1 376 ? -10.195 -9.775 -2.863 1.00 94.75 376 LEU A N 1
ATOM 2940 C CA . LEU A 1 376 ? -10.170 -11.226 -2.722 1.00 94.75 376 LEU A CA 1
ATOM 2941 C C . LEU A 1 376 ? -10.509 -11.844 -4.075 1.00 94.75 376 LEU A C 1
ATOM 2943 O O . LEU A 1 376 ? -11.629 -11.699 -4.564 1.00 94.75 376 LEU A O 1
ATOM 2947 N N . ILE A 1 377 ? -9.547 -12.538 -4.673 1.00 97.19 377 ILE A N 1
ATOM 2948 C CA . ILE A 1 377 ? -9.709 -13.212 -5.959 1.00 97.19 377 ILE A CA 1
ATOM 2949 C C . ILE A 1 377 ? -9.710 -14.706 -5.699 1.00 97.19 377 ILE A C 1
ATOM 2951 O O . ILE A 1 377 ? -8.710 -15.262 -5.245 1.00 97.19 377 ILE A O 1
ATOM 2955 N N . THR A 1 378 ? -10.833 -15.354 -5.990 1.00 98.00 378 THR A N 1
ATOM 2956 C CA . THR A 1 378 ? -10.948 -16.808 -5.932 1.00 98.00 378 THR A CA 1
ATOM 2957 C C . THR A 1 378 ? -10.865 -17.367 -7.337 1.00 98.00 378 THR A C 1
ATOM 2959 O O . THR A 1 378 ? -11.651 -16.992 -8.209 1.00 98.00 378 THR A O 1
ATOM 2962 N N . GLY A 1 379 ? -9.941 -18.292 -7.559 1.00 97.75 379 GLY A N 1
ATOM 2963 C CA . GLY A 1 379 ? -9.756 -18.917 -8.857 1.00 97.75 379 GLY A CA 1
ATOM 2964 C C . GLY A 1 379 ? -9.162 -20.313 -8.767 1.00 97.75 379 GLY A C 1
ATOM 2965 O O . GLY A 1 379 ? -8.867 -20.812 -7.687 1.00 97.75 379 GLY A O 1
ATOM 2966 N N . ILE A 1 380 ? -9.013 -20.951 -9.921 1.00 98.00 380 ILE A N 1
ATOM 2967 C CA . ILE A 1 380 ? -8.365 -22.248 -10.087 1.00 98.00 380 ILE A CA 1
ATOM 2968 C C . ILE A 1 380 ? -6.902 -21.997 -10.448 1.00 98.00 380 ILE A C 1
ATOM 2970 O O . ILE A 1 380 ? -6.633 -21.359 -11.464 1.00 98.00 380 ILE A O 1
ATOM 2974 N N . ASN A 1 381 ? -5.952 -22.468 -9.648 1.00 96.88 381 ASN A N 1
ATOM 2975 C CA . ASN A 1 381 ? -4.516 -22.315 -9.891 1.00 96.88 381 ASN A CA 1
ATOM 2976 C C . ASN A 1 381 ? -4.000 -23.272 -10.988 1.00 96.88 381 ASN A C 1
ATOM 2978 O O . ASN A 1 381 ? -4.782 -24.004 -11.601 1.00 96.88 381 ASN A O 1
ATOM 2982 N N . SER A 1 382 ? -2.702 -23.215 -11.308 1.00 94.12 382 SER A N 1
ATOM 2983 C CA . SER A 1 382 ? -2.110 -24.016 -12.395 1.00 94.12 382 SER A CA 1
ATOM 2984 C C . SER A 1 382 ? -2.217 -25.522 -12.152 1.00 94.12 382 SER A C 1
ATOM 2986 O O . SER A 1 382 ? -2.232 -26.295 -13.108 1.00 94.12 382 SER A O 1
ATOM 2988 N N . ASP A 1 383 ? -2.364 -25.925 -10.889 1.00 96.25 383 ASP A N 1
ATOM 2989 C CA . ASP A 1 383 ? -2.506 -27.316 -10.458 1.00 96.25 383 ASP A CA 1
ATOM 2990 C C . ASP A 1 383 ? -3.971 -27.783 -10.455 1.00 96.25 383 ASP A C 1
ATOM 2992 O O . ASP A 1 383 ? -4.281 -28.909 -10.061 1.00 96.25 383 ASP A O 1
ATOM 2996 N N . GLY A 1 384 ? -4.902 -26.923 -10.882 1.00 96.62 384 GLY A N 1
ATOM 2997 C CA . GLY A 1 384 ? -6.331 -27.217 -10.890 1.00 96.62 384 GLY A CA 1
ATOM 2998 C C . GLY A 1 384 ? -7.006 -27.077 -9.521 1.00 96.62 384 GLY A C 1
ATOM 2999 O O . GLY A 1 384 ? -8.159 -27.486 -9.377 1.00 96.62 384 GLY A O 1
ATOM 3000 N N . GLN A 1 385 ? -6.327 -26.516 -8.517 1.00 97.75 385 GLN A N 1
ATOM 3001 C CA . GLN A 1 385 ? -6.881 -26.321 -7.177 1.00 97.75 385 GLN A CA 1
ATOM 3002 C C . GLN A 1 385 ? -7.549 -24.955 -7.054 1.00 97.75 385 GLN A C 1
ATOM 3004 O O . GLN A 1 385 ? -7.023 -23.951 -7.528 1.00 97.75 385 GLN A O 1
ATOM 3009 N N . GLN A 1 386 ? -8.703 -24.910 -6.389 1.00 98.19 386 GLN A N 1
ATOM 3010 C CA . GLN A 1 386 ? -9.332 -23.642 -6.047 1.00 98.19 386 GLN A CA 1
ATOM 3011 C C . GLN A 1 386 ? -8.592 -22.989 -4.877 1.00 98.19 386 GLN A C 1
ATOM 3013 O O . GLN A 1 386 ? -8.378 -23.619 -3.844 1.00 98.19 386 GLN A O 1
ATOM 3018 N N . GLU A 1 387 ? -8.265 -21.713 -5.019 1.00 97.94 387 GLU A N 1
ATOM 3019 C CA . GLU A 1 387 ? -7.607 -20.911 -3.994 1.00 97.94 387 GLU A CA 1
ATOM 3020 C C . GLU A 1 387 ? -8.159 -19.483 -3.990 1.00 97.94 387 GLU A C 1
ATOM 3022 O O . GLU A 1 387 ? -8.667 -18.998 -5.003 1.00 97.94 387 GLU A O 1
ATOM 3027 N N . THR A 1 388 ? -8.039 -18.806 -2.848 1.00 97.25 388 THR A N 1
ATOM 3028 C CA . THR A 1 388 ? -8.382 -17.389 -2.697 1.00 97.25 388 THR A CA 1
ATOM 3029 C C . THR A 1 388 ? -7.122 -16.614 -2.349 1.00 97.25 388 THR A C 1
ATOM 3031 O O . THR A 1 388 ? -6.464 -16.906 -1.351 1.00 97.25 388 THR A O 1
ATOM 3034 N N . VAL A 1 389 ? -6.794 -15.617 -3.165 1.00 96.19 389 VAL A N 1
ATOM 3035 C CA . VAL A 1 389 ? -5.637 -14.740 -2.977 1.00 96.19 389 VAL A CA 1
ATOM 3036 C C . VAL A 1 389 ? -6.140 -13.344 -2.653 1.00 96.19 389 VAL A C 1
ATOM 3038 O O . VAL A 1 389 ? -7.034 -12.827 -3.320 1.00 96.19 389 VAL A O 1
ATOM 3041 N N . ALA A 1 390 ? -5.570 -12.743 -1.616 1.00 93.69 390 ALA A N 1
ATOM 3042 C CA . ALA A 1 390 ? -5.937 -11.414 -1.165 1.00 93.69 390 ALA A CA 1
ATOM 3043 C C . ALA A 1 390 ? -4.857 -10.409 -1.573 1.00 93.69 390 ALA A C 1
ATOM 3045 O O . ALA A 1 390 ? -3.734 -10.477 -1.074 1.00 93.69 390 ALA A O 1
ATOM 3046 N N . VAL A 1 391 ? -5.211 -9.470 -2.446 1.00 91.81 391 VAL A N 1
ATOM 3047 C CA . VAL A 1 391 ? -4.340 -8.380 -2.901 1.00 91.81 391 VAL A CA 1
ATOM 3048 C C . VAL A 1 391 ? -4.695 -7.104 -2.148 1.00 91.81 391 VAL A C 1
ATOM 3050 O O . VAL A 1 391 ? -5.873 -6.776 -1.999 1.00 91.81 391 VAL A O 1
ATOM 3053 N N . SER A 1 392 ? -3.687 -6.392 -1.650 1.00 88.56 392 SER A N 1
ATOM 3054 C CA . SER A 1 392 ? -3.890 -5.107 -0.980 1.00 88.56 392 SER A CA 1
ATOM 3055 C C . SER A 1 392 ? -4.448 -4.079 -1.963 1.00 88.56 392 SER A C 1
ATOM 3057 O O . SER A 1 392 ? -3.943 -3.938 -3.078 1.00 88.56 392 SER A O 1
ATOM 3059 N N . TYR A 1 393 ? -5.508 -3.383 -1.557 1.00 89.81 393 TYR A N 1
ATOM 3060 C CA . TYR A 1 393 ? -6.187 -2.388 -2.377 1.00 89.81 393 TYR A CA 1
ATOM 3061 C C . TYR A 1 393 ? -6.613 -1.193 -1.522 1.00 89.81 393 TYR A C 1
ATOM 3063 O O . TYR A 1 393 ? -7.646 -1.219 -0.854 1.00 89.81 393 TYR A O 1
ATOM 3071 N N . SER A 1 394 ? -5.806 -0.139 -1.507 1.00 84.94 394 SER A N 1
ATOM 3072 C CA . SER A 1 394 ? -6.105 1.053 -0.711 1.00 84.94 394 SER A CA 1
ATOM 3073 C C . SER A 1 394 ? -7.039 1.976 -1.481 1.00 84.94 394 SER A C 1
ATOM 3075 O O . SER A 1 394 ? -6.709 2.386 -2.588 1.00 84.94 394 SER A O 1
ATOM 3077 N N . VAL A 1 395 ? -8.200 2.317 -0.928 1.00 81.06 395 VAL A N 1
ATOM 3078 C CA . VAL A 1 395 ? -9.111 3.283 -1.560 1.00 81.06 395 VAL A CA 1
ATOM 3079 C C . VAL A 1 395 ? -8.964 4.597 -0.824 1.00 81.06 395 VAL A C 1
ATOM 3081 O O . VAL A 1 395 ? -9.203 4.636 0.380 1.00 81.06 395 VAL A O 1
ATOM 3084 N N . ARG A 1 396 ? -8.583 5.655 -1.546 1.00 77.38 396 ARG A N 1
ATOM 3085 C CA . ARG A 1 396 ? -8.449 6.980 -0.941 1.00 77.38 396 ARG A CA 1
ATOM 3086 C C . ARG A 1 396 ? -9.762 7.740 -0.926 1.00 77.38 396 ARG A C 1
ATOM 3088 O O . ARG A 1 396 ? -10.463 7.805 -1.942 1.00 77.38 396 ARG A O 1
ATOM 3095 N N . GLY A 1 397 ? -10.051 8.357 0.214 1.00 70.19 397 GLY A N 1
ATOM 3096 C CA . GLY A 1 397 ? -11.293 9.091 0.438 1.00 70.19 397 GLY A CA 1
ATOM 3097 C C . GLY A 1 397 ? -11.464 10.302 -0.453 1.00 70.19 397 GLY A C 1
ATOM 3098 O O . GLY A 1 397 ? -12.494 10.441 -1.115 1.00 70.19 397 GLY A O 1
ATOM 3099 N N . ARG A 1 398 ? -10.417 11.129 -0.557 1.00 81.12 398 ARG A N 1
ATOM 3100 C CA . ARG A 1 398 ? -10.411 12.351 -1.366 1.00 81.12 398 ARG A CA 1
ATOM 3101 C C . ARG A 1 398 ? -9.311 12.371 -2.407 1.00 81.12 398 ARG A C 1
ATOM 3103 O O . ARG A 1 398 ? -8.197 11.902 -2.188 1.00 81.12 398 ARG A O 1
ATOM 3110 N N . ASP A 1 399 ? -9.635 12.964 -3.548 1.00 87.88 399 ASP A N 1
ATOM 3111 C CA . ASP A 1 399 ? -8.638 13.300 -4.560 1.00 87.88 399 ASP A CA 1
ATOM 3112 C C . ASP A 1 399 ? -8.058 14.707 -4.347 1.00 87.88 399 ASP A C 1
ATOM 3114 O O . ASP A 1 399 ? -8.618 15.521 -3.609 1.00 87.88 399 ASP A O 1
ATOM 3118 N N . ILE A 1 400 ? -6.953 15.029 -5.022 1.00 88.25 400 ILE A N 1
ATOM 3119 C CA . ILE A 1 400 ? -6.255 16.312 -4.851 1.00 88.25 400 ILE A CA 1
ATOM 3120 C C . ILE A 1 400 ? -7.159 17.520 -5.128 1.00 88.25 400 ILE A C 1
ATOM 3122 O O . ILE A 1 400 ? -7.142 18.486 -4.369 1.00 88.25 400 ILE A O 1
ATOM 3126 N N . ASP A 1 401 ? -8.028 17.440 -6.136 1.00 91.38 401 ASP A N 1
ATOM 3127 C CA . ASP A 1 401 ? -8.976 18.511 -6.467 1.00 91.38 401 ASP A CA 1
ATOM 3128 C C . ASP A 1 401 ? -10.023 18.742 -5.375 1.00 91.38 401 ASP A C 1
ATOM 3130 O O . ASP A 1 401 ? -10.449 19.874 -5.123 1.00 91.38 401 ASP A O 1
ATOM 3134 N N . GLU A 1 402 ? -10.433 17.679 -4.691 1.00 88.81 402 GLU A N 1
ATOM 3135 C CA . GLU A 1 402 ? -11.388 17.758 -3.590 1.00 88.81 402 GLU A CA 1
ATOM 3136 C C . GLU A 1 402 ? -10.722 18.348 -2.345 1.00 88.81 402 GLU A C 1
ATOM 3138 O O . GLU A 1 402 ? -11.326 19.175 -1.660 1.00 88.81 402 GLU A O 1
ATOM 3143 N N . ILE A 1 403 ? -9.452 18.012 -2.098 1.00 86.50 403 ILE A N 1
ATOM 3144 C CA . ILE A 1 403 ? -8.646 18.579 -1.008 1.00 86.50 403 ILE A CA 1
ATOM 3145 C C . ILE A 1 403 ? -8.381 20.068 -1.251 1.00 86.50 403 ILE A C 1
ATOM 3147 O O . ILE A 1 403 ? -8.597 20.885 -0.355 1.00 86.50 403 ILE A O 1
ATOM 3151 N N . ILE A 1 404 ? -7.999 20.447 -2.475 1.00 90.06 404 ILE A N 1
ATOM 3152 C CA . ILE A 1 404 ? -7.855 21.847 -2.910 1.00 90.06 404 ILE A CA 1
ATOM 3153 C C . ILE A 1 404 ? -9.173 22.611 -2.729 1.00 90.06 404 ILE A C 1
ATOM 3155 O O . ILE A 1 404 ? -9.182 23.770 -2.302 1.00 90.06 404 ILE A O 1
ATOM 3159 N N . SER A 1 405 ? -10.299 21.978 -3.061 1.00 91.56 405 SER A N 1
ATOM 3160 C CA . SER A 1 405 ? -11.626 22.587 -2.938 1.00 91.56 405 SER A CA 1
ATOM 3161 C C . SER A 1 405 ? -12.069 22.744 -1.483 1.00 91.56 405 SER A C 1
ATOM 3163 O O . SER A 1 405 ? -12.720 23.736 -1.156 1.00 91.56 405 SER A O 1
ATOM 3165 N N . ALA A 1 406 ? -11.701 21.801 -0.612 1.00 85.12 406 ALA A N 1
ATOM 3166 C CA . ALA A 1 406 ? -12.005 21.828 0.816 1.00 85.12 406 ALA A CA 1
ATOM 3167 C C . ALA A 1 406 ? -11.080 22.762 1.621 1.00 85.12 406 ALA A C 1
ATOM 3169 O O . ALA A 1 406 ? -11.456 23.201 2.709 1.00 85.12 406 ALA A O 1
ATOM 3170 N N . ALA A 1 407 ? -9.887 23.084 1.109 1.00 85.56 407 ALA A N 1
ATOM 3171 C CA . ALA A 1 407 ? -8.940 23.974 1.772 1.00 85.56 407 ALA A CA 1
ATOM 3172 C C . ALA A 1 407 ? -9.486 25.412 1.878 1.00 85.56 407 ALA A C 1
ATOM 3174 O O . ALA A 1 407 ? -9.738 26.085 0.875 1.00 85.56 407 ALA A O 1
ATOM 3175 N N . THR A 1 408 ? -9.644 25.898 3.112 1.00 89.81 408 THR A N 1
ATOM 3176 C CA . THR A 1 408 ? -10.152 27.250 3.406 1.00 89.81 408 THR A CA 1
ATOM 3177 C C . THR A 1 408 ? -9.053 28.312 3.479 1.00 89.81 408 THR A C 1
ATOM 3179 O O . THR A 1 408 ? -9.334 29.481 3.218 1.00 89.81 408 THR A O 1
ATOM 3182 N N . ASP A 1 409 ? -7.813 27.929 3.799 1.00 86.62 409 ASP A N 1
ATOM 3183 C CA . ASP A 1 409 ? -6.649 28.822 3.805 1.00 86.62 409 ASP A CA 1
ATOM 3184 C C . ASP A 1 409 ? -6.101 29.025 2.374 1.00 86.62 409 ASP A C 1
ATOM 3186 O O . ASP A 1 409 ? -5.682 28.052 1.735 1.00 86.62 409 ASP A O 1
ATOM 3190 N N . PRO A 1 410 ? -6.060 30.271 1.854 1.00 90.06 410 PRO A N 1
ATOM 3191 C CA . PRO A 1 410 ? -5.508 30.569 0.534 1.00 90.06 410 PRO A CA 1
ATOM 3192 C C . PRO A 1 410 ? -4.052 30.133 0.338 1.00 90.06 410 PRO A C 1
ATOM 3194 O O . PRO A 1 410 ? -3.709 29.694 -0.759 1.00 90.06 410 PRO A O 1
ATOM 3197 N N . ALA A 1 411 ? -3.202 30.242 1.365 1.00 81.44 411 ALA A N 1
ATOM 3198 C CA . ALA A 1 411 ? -1.790 29.874 1.253 1.00 81.44 411 ALA A CA 1
ATOM 3199 C C . ALA A 1 411 ? -1.637 28.355 1.104 1.00 81.44 411 ALA A C 1
ATOM 3201 O O . ALA A 1 411 ? -0.948 27.878 0.201 1.00 81.44 411 ALA A O 1
ATOM 3202 N N . LYS A 1 412 ? -2.355 27.590 1.933 1.00 83.94 412 LYS A N 1
ATOM 3203 C CA . LYS A 1 412 ? -2.456 26.131 1.816 1.00 83.94 412 LYS A CA 1
ATOM 3204 C C . LYS A 1 412 ? -2.995 25.707 0.453 1.00 83.94 412 LYS A C 1
ATOM 3206 O O . LYS A 1 412 ? -2.409 24.849 -0.200 1.00 83.94 412 LYS A O 1
ATOM 3211 N N . LYS A 1 413 ? -4.079 26.335 -0.007 1.00 90.94 413 LYS A N 1
ATOM 3212 C CA . LYS A 1 413 ? -4.667 26.048 -1.320 1.00 90.94 413 LYS A CA 1
ATOM 3213 C C . LYS A 1 413 ? -3.669 26.277 -2.457 1.00 90.94 413 LYS A C 1
ATOM 3215 O O . LYS A 1 413 ? -3.568 25.442 -3.347 1.00 90.94 413 LYS A O 1
ATOM 3220 N N . GLN A 1 414 ? -2.905 27.369 -2.407 1.00 90.12 414 GLN A N 1
ATOM 3221 C CA . GLN A 1 414 ? -1.861 27.651 -3.391 1.00 90.12 414 GLN A CA 1
ATOM 3222 C C . GLN A 1 414 ? -0.766 26.575 -3.401 1.00 90.12 414 GLN A C 1
ATOM 3224 O O . GLN A 1 414 ? -0.350 26.164 -4.480 1.00 90.12 414 GLN A O 1
ATOM 3229 N N . LYS A 1 415 ? -0.323 26.097 -2.231 1.00 84.88 415 LYS A N 1
ATOM 3230 C CA . LYS A 1 415 ? 0.660 25.004 -2.138 1.00 84.88 415 LYS A CA 1
ATOM 3231 C C . LYS A 1 415 ? 0.132 23.697 -2.737 1.00 84.88 415 LYS A C 1
ATOM 3233 O O . LYS A 1 415 ? 0.835 23.049 -3.499 1.00 84.88 415 LYS A O 1
ATOM 3238 N N . LEU A 1 416 ? -1.119 23.337 -2.449 1.00 87.56 416 LEU A N 1
ATOM 3239 C CA . LEU A 1 416 ? -1.753 22.141 -3.019 1.00 87.56 416 LEU A CA 1
ATOM 3240 C C . LEU A 1 416 ? -1.860 22.210 -4.552 1.00 87.56 416 LEU A C 1
ATOM 3242 O O . LEU A 1 416 ? -1.620 21.220 -5.235 1.00 87.56 416 LEU A O 1
ATOM 3246 N N . GLU A 1 417 ? -2.176 23.385 -5.100 1.00 92.00 417 GLU A N 1
ATOM 3247 C CA . GLU A 1 417 ? -2.182 23.613 -6.553 1.00 92.00 417 GLU A CA 1
ATOM 3248 C C . GLU A 1 417 ? -0.777 23.503 -7.164 1.00 92.00 417 GLU A C 1
ATOM 3250 O O . GLU A 1 417 ? -0.630 22.992 -8.270 1.00 92.00 417 GLU A O 1
ATOM 3255 N N . GLN A 1 418 ? 0.265 23.947 -6.453 1.00 87.56 418 GLN A N 1
ATOM 3256 C CA . GLN A 1 418 ? 1.656 23.775 -6.891 1.00 87.56 418 GLN A CA 1
ATOM 3257 C C . GLN A 1 418 ? 2.065 22.300 -6.930 1.00 87.56 418 GLN A C 1
ATOM 3259 O O . GLN A 1 418 ? 2.689 21.888 -7.902 1.00 87.56 418 GLN A O 1
ATOM 3264 N N . ILE A 1 419 ? 1.670 21.502 -5.932 1.00 84.62 419 ILE A N 1
ATOM 3265 C CA . ILE A 1 419 ? 1.894 20.046 -5.924 1.00 84.62 419 ILE A CA 1
ATOM 3266 C C . ILE A 1 419 ? 1.189 19.394 -7.117 1.00 84.62 419 ILE A C 1
ATOM 3268 O O . ILE A 1 419 ? 1.815 18.681 -7.897 1.00 84.62 419 ILE A O 1
ATOM 3272 N N . LYS A 1 420 ? -0.097 19.709 -7.330 1.00 90.69 420 LYS A N 1
ATOM 3273 C CA . LYS A 1 420 ? -0.849 19.203 -8.487 1.00 90.69 420 LYS A CA 1
ATOM 3274 C C . LYS A 1 420 ? -0.157 19.554 -9.811 1.00 90.69 420 LYS A C 1
ATOM 3276 O O . LYS A 1 420 ? -0.066 18.705 -10.694 1.00 90.69 420 LYS A O 1
ATOM 3281 N N . GLN A 1 421 ? 0.326 20.790 -9.956 1.00 89.62 421 GLN A N 1
ATOM 3282 C CA . GLN A 1 421 ? 1.082 21.224 -11.136 1.00 89.62 421 GLN A CA 1
ATOM 3283 C C . GLN A 1 421 ? 2.410 20.476 -11.282 1.00 89.62 421 GLN A C 1
ATOM 3285 O O . GLN A 1 421 ? 2.771 20.142 -12.405 1.00 89.62 421 GLN A O 1
ATOM 3290 N N . GLY A 1 422 ? 3.098 20.186 -10.174 1.00 85.44 422 GLY A N 1
ATOM 3291 C CA . GLY A 1 422 ? 4.298 19.349 -10.142 1.00 85.44 422 GLY A CA 1
ATOM 3292 C C . GLY A 1 422 ? 4.036 17.975 -10.751 1.00 85.44 422 GLY A C 1
ATOM 3293 O O . GLY A 1 422 ? 4.710 17.595 -11.708 1.00 85.44 422 GLY A O 1
ATOM 3294 N N . TRP A 1 423 ? 2.979 17.293 -10.301 1.00 87.25 423 TRP A N 1
ATOM 3295 C CA . TRP A 1 423 ? 2.559 16.005 -10.863 1.00 87.25 423 TRP A CA 1
ATOM 3296 C C . TRP A 1 423 ? 2.170 16.099 -12.343 1.00 87.25 423 TRP A C 1
ATOM 3298 O O . TRP A 1 423 ? 2.546 15.239 -13.132 1.00 87.25 423 TRP A O 1
ATOM 3308 N N . GLU A 1 424 ? 1.456 17.157 -12.751 1.00 88.19 424 GLU A N 1
ATOM 3309 C CA . GLU A 1 424 ? 1.149 17.390 -14.171 1.00 88.19 424 GLU A CA 1
ATOM 3310 C C . GLU A 1 424 ? 2.406 17.576 -15.021 1.00 88.19 424 GLU A C 1
ATOM 3312 O O . GLU A 1 424 ? 2.474 17.041 -16.126 1.00 88.19 424 GLU A O 1
ATOM 3317 N N . SER A 1 425 ? 3.379 18.347 -14.531 1.00 86.31 425 SER A N 1
ATOM 3318 C CA . SER A 1 425 ? 4.631 18.581 -15.248 1.00 86.31 425 SER A CA 1
ATOM 3319 C C . SER A 1 425 ? 5.501 17.334 -15.305 1.00 86.31 425 SER A C 1
ATOM 3321 O O . SER A 1 425 ? 6.020 17.038 -16.373 1.00 86.31 425 SER A O 1
ATOM 3323 N N . GLY A 1 426 ? 5.592 16.570 -14.212 1.00 82.38 426 GLY A N 1
ATOM 3324 C CA . GLY A 1 426 ? 6.321 15.305 -14.177 1.00 82.38 426 GLY A CA 1
ATOM 3325 C C . GLY A 1 426 ? 5.756 14.321 -15.198 1.00 82.38 426 GLY A C 1
ATOM 3326 O O . GLY A 1 426 ? 6.491 13.838 -16.051 1.00 82.38 426 GLY A O 1
ATOM 3327 N N . ASP A 1 427 ? 4.439 14.106 -15.198 1.00 85.50 427 ASP A N 1
ATOM 3328 C CA . ASP A 1 427 ? 3.763 13.268 -16.197 1.00 85.50 427 ASP A CA 1
ATOM 3329 C C . ASP A 1 427 ? 4.028 13.740 -17.644 1.00 85.50 427 ASP A C 1
ATOM 3331 O O . ASP A 1 427 ? 4.266 12.929 -18.542 1.00 85.50 427 ASP A O 1
ATOM 3335 N N . GLU A 1 428 ? 4.031 15.053 -17.893 1.00 87.81 428 GLU A N 1
ATOM 3336 C CA . GLU A 1 428 ? 4.321 15.612 -19.219 1.00 87.81 428 GLU A CA 1
ATOM 3337 C C . GLU A 1 428 ? 5.799 15.493 -19.619 1.00 87.81 428 GLU A C 1
ATOM 3339 O O . GLU A 1 428 ? 6.090 15.229 -20.784 1.00 87.81 428 GLU A O 1
ATOM 3344 N N . ASP A 1 429 ? 6.739 15.621 -18.688 1.00 83.94 429 ASP A N 1
ATOM 3345 C CA . ASP A 1 429 ? 8.166 15.440 -18.967 1.00 83.94 429 ASP A CA 1
ATOM 3346 C C . ASP A 1 429 ? 8.472 13.989 -19.368 1.00 83.94 429 ASP A C 1
ATOM 3348 O O . ASP A 1 429 ? 9.284 13.744 -20.266 1.00 83.94 429 ASP A O 1
ATOM 3352 N N . VAL A 1 430 ? 7.766 13.029 -18.762 1.00 81.31 430 VAL A N 1
ATOM 3353 C CA . VAL A 1 430 ? 7.893 11.599 -19.071 1.00 81.31 430 VAL A CA 1
ATOM 3354 C C . VAL A 1 430 ? 7.244 11.247 -20.406 1.00 81.31 430 VAL A C 1
ATOM 3356 O O . VAL A 1 430 ? 7.861 10.605 -21.261 1.00 81.31 430 VAL A O 1
ATOM 3359 N N . TYR A 1 431 ? 5.989 11.650 -20.602 1.00 85.56 431 TYR A N 1
ATOM 3360 C CA . TYR A 1 431 ? 5.164 11.141 -21.698 1.00 85.56 431 TYR A CA 1
ATOM 3361 C C . TYR A 1 431 ? 4.881 12.159 -22.806 1.00 85.56 431 TYR A C 1
ATOM 3363 O O . TYR A 1 431 ? 4.494 11.757 -23.903 1.00 85.56 431 TYR A O 1
ATOM 3371 N N . GLY A 1 432 ? 5.058 13.458 -22.576 1.00 85.88 432 GLY A N 1
ATOM 3372 C CA . GLY A 1 432 ? 4.625 14.536 -23.476 1.00 85.88 432 GLY A CA 1
ATOM 3373 C C . GLY A 1 432 ? 5.265 14.516 -24.863 1.00 85.88 432 GLY A C 1
ATOM 3374 O O . GLY A 1 432 ? 4.640 14.892 -25.853 1.00 85.88 432 GLY A O 1
ATOM 3375 N N . ASN A 1 433 ? 6.491 13.996 -24.966 1.00 88.25 433 ASN A N 1
ATOM 3376 C CA . ASN A 1 433 ? 7.198 13.816 -26.240 1.00 88.25 433 ASN A CA 1
ATOM 3377 C C . ASN A 1 433 ? 7.063 12.399 -26.825 1.00 88.25 433 ASN A C 1
ATOM 3379 O O . ASN A 1 433 ? 7.795 12.040 -27.750 1.00 88.25 433 ASN A O 1
ATOM 3383 N N . SER A 1 434 ? 6.156 11.587 -26.283 1.00 91.38 434 SER A N 1
ATOM 3384 C CA . SER A 1 434 ? 5.894 10.220 -26.728 1.00 91.38 434 SER A CA 1
ATOM 3385 C C . SER A 1 434 ? 4.541 10.098 -27.436 1.00 91.38 434 SER A C 1
ATOM 3387 O O . SER A 1 434 ? 3.843 11.078 -27.684 1.00 91.38 434 SER A O 1
ATOM 3389 N N . ASP A 1 435 ? 4.167 8.876 -27.786 1.00 91.44 435 ASP A N 1
ATOM 3390 C CA . ASP A 1 435 ? 2.849 8.528 -28.312 1.00 91.44 435 ASP A CA 1
ATOM 3391 C C . ASP A 1 435 ? 1.825 8.172 -27.216 1.00 91.44 435 ASP A C 1
ATOM 3393 O O . ASP A 1 435 ? 0.692 7.801 -27.532 1.00 91.44 435 ASP A O 1
ATOM 3397 N N . TYR A 1 436 ? 2.182 8.337 -25.938 1.00 94.31 436 TYR A N 1
ATOM 3398 C CA . TYR A 1 436 ? 1.248 8.300 -24.815 1.00 94.31 436 TYR A CA 1
ATOM 3399 C C . TYR A 1 436 ? 0.475 9.622 -24.731 1.00 94.31 436 TYR A C 1
ATOM 3401 O O . TYR A 1 436 ? 0.957 10.636 -24.218 1.00 94.31 436 TYR A O 1
ATOM 3409 N N . VAL A 1 437 ? -0.763 9.604 -25.220 1.00 94.88 437 VAL A N 1
ATOM 3410 C CA . VAL A 1 437 ? -1.626 10.786 -25.310 1.00 94.88 437 VAL A CA 1
ATOM 3411 C C . VAL A 1 437 ? -2.564 10.861 -24.100 1.00 94.88 437 VAL A C 1
ATOM 3413 O O . VAL A 1 437 ? -3.268 9.887 -23.830 1.00 94.88 437 VAL A O 1
ATOM 3416 N N . PRO A 1 438 ? -2.665 12.005 -23.394 1.00 94.56 438 PRO A N 1
ATOM 3417 C CA . PRO A 1 438 ? -3.634 12.182 -22.314 1.00 94.56 438 PRO A CA 1
ATOM 3418 C C . PRO A 1 438 ? -5.068 11.925 -22.771 1.00 94.56 438 PRO A C 1
ATOM 3420 O O . PRO A 1 438 ? -5.515 12.434 -23.804 1.00 94.56 438 PRO A O 1
ATOM 3423 N N . ILE A 1 439 ? -5.822 11.170 -21.976 1.00 94.75 439 ILE A N 1
ATOM 3424 C CA . ILE A 1 439 ? -7.243 10.956 -22.240 1.00 94.75 439 ILE A CA 1
ATOM 3425 C C . ILE A 1 439 ? -7.991 12.271 -22.018 1.00 94.75 439 ILE A C 1
ATOM 3427 O O . ILE A 1 439 ? -7.827 12.946 -21.001 1.00 94.75 439 ILE A O 1
ATOM 3431 N N . ALA A 1 440 ? -8.850 12.638 -22.969 1.00 92.69 440 ALA A N 1
ATOM 3432 C CA . ALA A 1 440 ? -9.628 13.866 -22.883 1.00 92.69 440 ALA A CA 1
ATOM 3433 C C . ALA A 1 440 ? -10.464 13.911 -21.590 1.00 92.69 440 ALA A C 1
ATOM 3435 O O . ALA A 1 440 ? -11.303 13.046 -21.347 1.00 92.69 440 ALA A O 1
ATOM 3436 N N . GLY A 1 441 ? -10.243 14.947 -20.778 1.00 90.56 441 GLY A N 1
ATOM 3437 C CA . GLY A 1 441 ? -10.931 15.146 -19.501 1.00 90.56 441 GLY A CA 1
ATOM 3438 C C . GLY A 1 441 ? -10.306 14.417 -18.309 1.00 90.56 441 GLY A C 1
ATOM 3439 O O . GLY A 1 441 ? -10.721 14.695 -17.183 1.00 90.56 441 GLY A O 1
ATOM 3440 N N . ALA A 1 442 ? -9.303 13.555 -18.520 1.00 91.19 442 ALA A N 1
ATOM 3441 C CA . ALA A 1 442 ? -8.564 12.945 -17.422 1.00 91.19 442 ALA A CA 1
ATOM 3442 C C . ALA A 1 442 ? -7.891 14.029 -16.571 1.00 91.19 442 ALA A C 1
ATOM 3444 O O . ALA A 1 442 ? -7.239 14.939 -17.090 1.00 91.19 442 ALA A O 1
ATOM 3445 N N . GLN A 1 443 ? -8.090 13.926 -15.262 1.00 91.31 443 GLN A N 1
ATOM 3446 C CA . GLN A 1 443 ? -7.415 14.752 -14.274 1.00 91.31 443 GLN A CA 1
ATOM 3447 C C . GLN A 1 443 ? -6.259 13.963 -13.669 1.00 91.31 443 GLN A C 1
ATOM 3449 O O . GLN A 1 443 ? -6.255 12.729 -13.676 1.00 91.31 443 GLN A O 1
ATOM 3454 N N . VAL A 1 444 ? -5.300 14.704 -13.131 1.00 90.38 444 VAL A N 1
ATOM 3455 C CA . VAL A 1 444 ? -4.346 14.182 -12.155 1.00 90.38 444 VAL A CA 1
ATOM 3456 C C . VAL A 1 444 ? -5.123 13.665 -10.958 1.00 90.38 444 VAL A C 1
ATOM 3458 O O . VAL A 1 444 ? -6.090 14.293 -10.526 1.00 90.38 444 VAL A O 1
ATOM 3461 N N . SER A 1 445 ? -4.740 12.492 -10.475 1.00 89.00 445 SER A N 1
ATOM 3462 C CA . SER A 1 445 ? -5.481 11.817 -9.422 1.00 89.00 445 SER A CA 1
ATOM 3463 C C . SER A 1 445 ? -4.540 11.044 -8.522 1.00 89.00 445 SER A C 1
ATOM 3465 O O . SER A 1 445 ? -3.746 10.238 -8.996 1.00 89.00 445 SER A O 1
ATOM 3467 N N . ARG A 1 446 ? -4.689 11.221 -7.213 1.00 86.19 446 ARG A N 1
ATOM 3468 C CA . ARG A 1 446 ? -3.982 10.409 -6.216 1.00 86.19 446 ARG A CA 1
ATOM 3469 C C . ARG A 1 446 ? -4.787 9.216 -5.728 1.00 86.19 446 ARG A C 1
ATOM 3471 O O . ARG A 1 446 ? -4.255 8.392 -4.993 1.00 86.19 446 ARG A O 1
ATOM 3478 N N . ARG A 1 447 ? -6.060 9.103 -6.118 1.00 87.38 447 ARG A N 1
ATOM 3479 C CA . ARG A 1 447 ? -6.901 7.962 -5.732 1.00 87.38 447 ARG A CA 1
ATOM 3480 C C . ARG A 1 447 ? -6.453 6.662 -6.384 1.00 87.38 447 ARG A C 1
ATOM 3482 O O . ARG A 1 447 ? -6.575 5.620 -5.760 1.00 87.38 447 ARG A O 1
ATOM 3489 N N . SER A 1 448 ? -5.940 6.732 -7.609 1.00 89.12 448 SER A N 1
ATOM 3490 C CA . SER A 1 448 ? -5.553 5.558 -8.391 1.00 89.12 448 SER A CA 1
ATOM 3491 C C . SER A 1 448 ? -4.128 5.677 -8.903 1.00 89.12 448 SER A C 1
ATOM 3493 O O . SER A 1 448 ? -3.823 6.662 -9.570 1.00 89.12 448 SER A O 1
ATOM 3495 N N . ASN A 1 449 ? -3.276 4.698 -8.592 1.00 90.50 449 ASN A N 1
ATOM 3496 C CA . ASN A 1 449 ? -1.934 4.564 -9.172 1.00 90.50 449 ASN A CA 1
ATOM 3497 C C . ASN A 1 449 ? -1.966 3.610 -10.384 1.00 90.50 449 ASN A C 1
ATOM 3499 O O . ASN A 1 449 ? -3.035 3.157 -10.797 1.00 90.50 449 ASN A O 1
ATOM 3503 N N . CYS A 1 450 ? -0.809 3.278 -10.961 1.00 91.81 450 CYS A N 1
ATOM 3504 C CA . CYS A 1 450 ? -0.727 2.389 -12.125 1.00 91.81 450 CYS A CA 1
ATOM 3505 C C . CYS A 1 450 ? -1.390 1.018 -11.896 1.00 91.81 450 CYS A C 1
ATOM 3507 O O . CYS A 1 450 ? -2.262 0.598 -12.657 1.00 91.81 450 CYS A O 1
ATOM 3509 N N . ALA A 1 451 ? -1.045 0.349 -10.796 1.00 93.62 451 ALA A N 1
ATOM 3510 C CA . ALA A 1 451 ? -1.624 -0.930 -10.396 1.00 93.62 451 ALA A CA 1
ATOM 3511 C C . ALA A 1 451 ? -3.122 -0.811 -10.073 1.00 93.62 451 ALA A C 1
ATOM 3513 O O . ALA A 1 451 ? -3.924 -1.661 -10.458 1.00 93.62 451 ALA A O 1
ATOM 3514 N N . GLY A 1 452 ? -3.508 0.281 -9.423 1.00 93.81 452 GLY A N 1
ATOM 3515 C CA . GLY A 1 452 ? -4.883 0.685 -9.185 1.00 93.81 452 GLY A CA 1
ATOM 3516 C C . GLY A 1 452 ? -5.739 0.689 -10.441 1.00 93.81 452 GLY A C 1
ATOM 3517 O O . GLY A 1 452 ? -6.736 -0.030 -10.525 1.00 93.81 452 GLY A O 1
ATOM 3518 N N . LEU A 1 453 ? -5.284 1.436 -11.448 1.00 95.12 453 LEU A N 1
ATOM 3519 C CA . LEU A 1 453 ? -5.918 1.531 -12.756 1.00 95.12 453 LEU A CA 1
ATOM 3520 C C . LEU A 1 453 ? -6.041 0.155 -13.421 1.00 95.12 453 LEU A C 1
ATOM 3522 O O . LEU A 1 453 ? -7.098 -0.179 -13.960 1.00 95.12 453 LEU A O 1
ATOM 3526 N N . VAL A 1 454 ? -4.984 -0.660 -13.372 1.00 96.12 454 VAL A N 1
ATOM 3527 C CA . VAL A 1 454 ? -5.006 -2.021 -13.924 1.00 96.12 454 VAL A CA 1
ATOM 3528 C C . VAL A 1 454 ? -6.050 -2.882 -13.225 1.00 96.12 454 VAL A C 1
ATOM 3530 O O . VAL A 1 454 ? -6.825 -3.563 -13.901 1.00 96.12 454 VAL A O 1
ATOM 3533 N N . ILE A 1 455 ? -6.133 -2.812 -11.894 1.00 95.69 455 ILE A N 1
ATOM 3534 C CA . ILE A 1 455 ? -7.155 -3.529 -11.132 1.00 95.69 455 ILE A CA 1
ATOM 3535 C C . ILE A 1 455 ? -8.551 -3.093 -11.557 1.00 95.69 455 ILE A C 1
ATOM 3537 O O . ILE A 1 455 ? -9.392 -3.939 -11.865 1.00 95.69 455 ILE A O 1
ATOM 3541 N N . GLU A 1 456 ? -8.787 -1.783 -11.603 1.00 94.50 456 GLU A N 1
ATOM 3542 C CA . GLU A 1 456 ? -10.071 -1.217 -11.998 1.00 94.50 456 GLU A CA 1
ATOM 3543 C C . GLU A 1 456 ? -10.497 -1.744 -13.368 1.00 94.50 456 GLU A C 1
ATOM 3545 O O . GLU A 1 456 ? -11.627 -2.188 -13.517 1.00 94.50 456 GLU A O 1
ATOM 3550 N N . LYS A 1 457 ? -9.614 -1.747 -14.374 1.00 96.06 457 LYS A N 1
ATOM 3551 C CA . LYS A 1 457 ? -9.992 -2.153 -15.738 1.00 96.06 457 LYS A CA 1
ATOM 3552 C C . LYS A 1 457 ? -10.101 -3.659 -15.913 1.00 96.06 457 LYS A C 1
ATOM 3554 O O . LYS A 1 457 ? -11.109 -4.136 -16.443 1.00 96.06 457 LYS A O 1
ATOM 3559 N N . ILE A 1 458 ? -9.104 -4.413 -15.460 1.00 97.12 458 ILE A N 1
ATOM 3560 C CA . ILE A 1 458 ? -9.054 -5.855 -15.700 1.00 97.12 458 ILE A CA 1
ATOM 3561 C C . ILE A 1 458 ? -10.093 -6.578 -14.844 1.00 97.12 458 ILE A C 1
ATOM 3563 O O . ILE A 1 458 ? -10.864 -7.375 -15.378 1.00 97.12 458 ILE A O 1
ATOM 3567 N N . PHE A 1 459 ? -10.190 -6.291 -13.541 1.00 96.25 459 PHE A N 1
ATOM 3568 C CA . PHE A 1 459 ? -11.127 -7.022 -12.679 1.00 96.25 459 PHE A CA 1
ATOM 3569 C C . PHE A 1 459 ? -12.579 -6.610 -12.887 1.00 96.25 459 PHE A C 1
ATOM 3571 O O . PHE A 1 459 ? -13.446 -7.472 -12.765 1.00 96.25 459 PHE A O 1
ATOM 3578 N N . GLN A 1 460 ? -12.871 -5.364 -13.280 1.00 94.00 460 GLN A N 1
ATOM 3579 C CA . GLN A 1 460 ? -14.226 -5.022 -13.732 1.00 94.00 460 GLN A CA 1
ATOM 3580 C C . GLN A 1 460 ? -14.596 -5.808 -15.000 1.00 94.00 460 GLN A C 1
ATOM 3582 O O . GLN A 1 460 ? -15.709 -6.326 -15.087 1.00 94.00 460 GLN A O 1
ATOM 3587 N N . SER A 1 461 ? -13.667 -5.966 -15.950 1.00 95.31 461 SER A N 1
ATOM 3588 C CA . SER A 1 461 ? -13.902 -6.741 -17.179 1.00 95.31 461 SER A CA 1
ATOM 3589 C C . SER A 1 461 ? -14.067 -8.240 -16.895 1.00 95.31 461 SER A C 1
ATOM 3591 O O . SER A 1 461 ? -14.989 -8.871 -17.415 1.00 95.31 461 SER A O 1
ATOM 3593 N N . LEU A 1 462 ? -13.230 -8.812 -16.020 1.00 96.50 462 LEU A N 1
ATOM 3594 C CA . LEU A 1 462 ? -13.347 -10.201 -15.558 1.00 96.50 462 LEU A CA 1
ATOM 3595 C C . LEU A 1 462 ? -14.672 -10.442 -14.826 1.00 96.50 462 LEU A C 1
ATOM 3597 O O . LEU A 1 462 ? -15.379 -11.404 -15.128 1.00 96.50 462 LEU A O 1
ATOM 3601 N N . ALA A 1 463 ? -15.034 -9.555 -13.896 1.00 95.00 463 ALA A N 1
ATOM 3602 C CA . ALA A 1 463 ? -16.279 -9.649 -13.148 1.00 95.00 463 ALA A CA 1
ATOM 3603 C C . ALA A 1 463 ? -17.495 -9.559 -14.077 1.00 95.00 463 ALA A C 1
ATOM 3605 O O . ALA A 1 463 ? -18.375 -10.418 -14.018 1.00 95.00 463 ALA A O 1
ATOM 3606 N N . ALA A 1 464 ? -17.507 -8.595 -15.003 1.00 94.75 464 ALA A N 1
ATOM 3607 C CA . ALA A 1 464 ? -18.568 -8.453 -15.996 1.00 94.75 464 ALA A CA 1
ATOM 3608 C C . ALA A 1 464 ? -18.704 -9.704 -16.876 1.00 94.75 464 ALA A C 1
ATOM 3610 O O . ALA A 1 464 ? -19.819 -10.187 -17.090 1.00 94.75 464 ALA A O 1
ATOM 3611 N N . ARG A 1 465 ? -17.582 -10.272 -17.339 1.00 96.19 465 ARG A N 1
ATOM 3612 C CA . ARG A 1 465 ? -17.564 -11.508 -18.134 1.00 96.19 465 ARG A CA 1
ATOM 3613 C C . ARG A 1 465 ? -18.137 -12.704 -17.371 1.00 96.19 465 ARG A C 1
ATOM 3615 O O . ARG A 1 465 ? -18.857 -13.504 -17.967 1.00 96.19 465 ARG A O 1
ATOM 3622 N N . ASN A 1 466 ? -17.852 -12.808 -16.076 1.00 95.12 466 ASN A N 1
ATOM 3623 C CA . ASN A 1 466 ? -18.293 -13.924 -15.236 1.00 95.12 466 ASN A CA 1
ATOM 3624 C C . ASN A 1 466 ? -19.641 -13.668 -14.536 1.00 95.12 466 ASN A C 1
ATOM 3626 O O . ASN A 1 466 ? -20.116 -14.518 -13.786 1.00 95.12 466 ASN A O 1
ATOM 3630 N N . GLY A 1 467 ? -20.287 -12.525 -14.795 1.00 94.12 467 GLY A N 1
ATOM 3631 C CA . GLY A 1 467 ? -21.564 -12.160 -14.179 1.00 94.12 467 GLY A CA 1
ATOM 3632 C C . GLY A 1 467 ? -21.466 -11.862 -12.678 1.00 94.12 467 GLY A C 1
ATOM 3633 O O . GLY A 1 467 ? -22.464 -11.986 -11.969 1.00 94.12 467 GLY A O 1
ATOM 3634 N N . ILE A 1 468 ? -20.280 -11.484 -12.196 1.00 91.75 468 ILE A N 1
ATOM 3635 C CA . ILE A 1 468 ? -20.022 -11.102 -10.806 1.00 91.75 468 ILE A CA 1
ATOM 3636 C C . ILE A 1 468 ? -20.369 -9.610 -10.658 1.00 91.75 468 ILE A C 1
ATOM 3638 O O . ILE A 1 468 ? -19.788 -8.778 -11.360 1.00 91.75 468 ILE A O 1
ATOM 3642 N N . PRO A 1 469 ? -21.315 -9.230 -9.779 1.00 86.56 469 PRO A N 1
ATOM 3643 C CA . PRO A 1 469 ? -21.640 -7.830 -9.542 1.00 86.56 469 PRO A CA 1
ATOM 3644 C C . PRO A 1 469 ? -20.526 -7.178 -8.716 1.00 86.56 469 PRO A C 1
ATOM 3646 O O . PRO A 1 469 ? -20.547 -7.233 -7.490 1.00 86.56 469 PRO A O 1
ATOM 3649 N N . LEU A 1 470 ? -19.558 -6.566 -9.393 1.00 87.75 470 LEU A N 1
ATOM 3650 C CA . LEU A 1 470 ? -18.422 -5.900 -8.766 1.00 87.75 470 LEU A CA 1
ATOM 3651 C C . LEU A 1 470 ? -18.250 -4.494 -9.333 1.00 87.75 470 LEU A C 1
ATOM 3653 O O . LEU A 1 470 ? -18.151 -4.312 -10.547 1.00 87.75 470 LEU A O 1
ATOM 3657 N N . THR A 1 471 ? -18.128 -3.520 -8.438 1.00 88.25 471 THR A N 1
ATOM 3658 C CA . THR A 1 471 ? -17.673 -2.172 -8.781 1.00 88.25 471 THR A CA 1
ATOM 3659 C C . THR A 1 471 ? -16.435 -1.883 -7.955 1.00 88.25 471 THR A C 1
ATOM 3661 O O . THR A 1 471 ? -16.489 -1.882 -6.730 1.00 88.25 471 THR A O 1
ATOM 3664 N N . ILE A 1 472 ? -15.314 -1.640 -8.624 1.00 89.94 472 ILE A N 1
ATOM 3665 C CA . ILE A 1 472 ? -14.069 -1.272 -7.951 1.00 89.94 472 ILE A CA 1
ATOM 3666 C C . ILE A 1 472 ? -13.929 0.253 -8.044 1.00 89.94 472 ILE A C 1
ATOM 3668 O O . ILE A 1 472 ? -13.857 0.757 -9.170 1.00 89.94 472 ILE A O 1
ATOM 3672 N N . PRO A 1 473 ? -13.958 0.995 -6.922 1.00 88.75 473 PRO A N 1
ATOM 3673 C CA . PRO A 1 473 ? -13.693 2.431 -6.938 1.00 88.75 473 PRO A CA 1
ATOM 3674 C C . PRO A 1 473 ? -12.211 2.688 -7.239 1.00 88.75 473 PRO A C 1
ATOM 3676 O O . PRO A 1 473 ? -11.413 1.782 -7.036 1.00 88.75 473 PRO A O 1
ATOM 3679 N N . PRO A 1 474 ? -11.820 3.903 -7.658 1.00 89.69 474 PRO A N 1
ATOM 3680 C CA . PRO A 1 474 ? -10.413 4.249 -7.809 1.00 89.69 474 PRO A CA 1
ATOM 3681 C C . PRO A 1 474 ? -9.605 3.967 -6.538 1.00 89.69 474 PRO A C 1
ATOM 3683 O O . PRO A 1 474 ? -10.018 4.359 -5.445 1.00 89.69 474 PRO A O 1
ATOM 3686 N N . GLY A 1 475 ? -8.472 3.288 -6.680 1.00 90.12 475 GLY A N 1
ATOM 3687 C CA . GLY A 1 475 ? -7.673 2.826 -5.545 1.00 90.12 475 GLY A CA 1
ATOM 3688 C C . GLY A 1 475 ? -6.242 2.492 -5.940 1.00 90.12 475 GLY A C 1
ATOM 3689 O O . GLY A 1 475 ? -5.884 2.556 -7.106 1.00 90.12 475 GLY A O 1
ATOM 3690 N N . GLN A 1 476 ? -5.414 2.120 -4.976 1.00 89.94 476 GLN A N 1
ATOM 3691 C CA . GLN A 1 476 ? -3.993 1.859 -5.152 1.00 89.94 476 GLN A CA 1
ATOM 3692 C C . GLN A 1 476 ? -3.650 0.414 -4.827 1.00 89.94 476 GLN A C 1
ATOM 3694 O O . GLN A 1 476 ? -4.208 -0.183 -3.905 1.00 89.94 476 GLN A O 1
ATOM 3699 N N . SER A 1 477 ? -2.690 -0.135 -5.561 1.00 92.00 477 SER A N 1
ATOM 3700 C CA . SER A 1 477 ? -2.124 -1.453 -5.285 1.00 92.00 477 SER A CA 1
ATOM 3701 C C . SER A 1 477 ? -0.653 -1.507 -5.690 1.00 92.00 477 SER A C 1
ATOM 3703 O O . SER A 1 477 ? -0.076 -0.498 -6.096 1.00 92.00 477 SER A O 1
ATOM 3705 N N . ASP A 1 478 ? -0.061 -2.687 -5.570 1.00 89.62 478 ASP A N 1
ATOM 3706 C CA . ASP A 1 478 ? 1.313 -2.971 -5.957 1.00 89.62 478 ASP A CA 1
ATOM 3707 C C . ASP A 1 478 ? 1.363 -3.700 -7.314 1.00 89.62 478 ASP A C 1
ATOM 3709 O O . ASP A 1 478 ? 0.620 -4.655 -7.573 1.00 89.62 478 ASP A O 1
ATOM 3713 N N . ALA A 1 479 ? 2.260 -3.242 -8.188 1.00 91.81 479 ALA A N 1
ATOM 3714 C CA . ALA A 1 479 ? 2.457 -3.780 -9.530 1.00 91.81 479 ALA A CA 1
ATOM 3715 C C . ALA A 1 479 ? 2.927 -5.246 -9.494 1.00 91.81 479 ALA A C 1
ATOM 3717 O O . ALA A 1 479 ? 2.429 -6.085 -10.254 1.00 91.81 479 ALA A O 1
ATOM 3718 N N . THR A 1 480 ? 3.826 -5.584 -8.564 1.00 92.44 480 THR A N 1
ATOM 3719 C CA . THR A 1 480 ? 4.369 -6.944 -8.414 1.00 92.44 480 THR A CA 1
ATOM 3720 C C . THR A 1 480 ? 3.287 -7.941 -7.997 1.00 92.44 480 THR A C 1
ATOM 3722 O O . THR A 1 480 ? 3.214 -9.059 -8.523 1.00 92.44 480 THR A O 1
ATOM 3725 N N . SER A 1 481 ? 2.394 -7.527 -7.103 1.00 92.31 481 SER A N 1
ATOM 3726 C CA . SER A 1 481 ? 1.24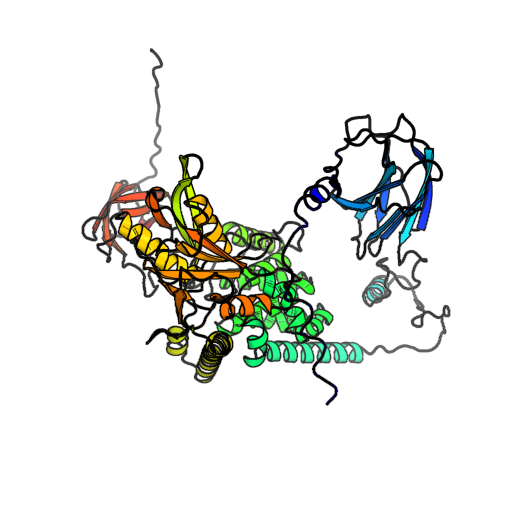9 -8.312 -6.648 1.00 92.31 481 SER A CA 1
ATOM 3727 C C . SER A 1 481 ? 0.303 -8.649 -7.803 1.00 92.31 481 SER A C 1
ATOM 3729 O O . SER A 1 481 ? -0.140 -9.793 -7.917 1.00 92.31 481 SER A O 1
ATOM 3731 N N . LEU A 1 482 ? 0.045 -7.701 -8.712 1.00 94.75 482 LEU A N 1
ATOM 3732 C CA . LEU A 1 482 ? -0.808 -7.938 -9.882 1.00 94.75 482 LEU A CA 1
ATOM 3733 C C . LEU A 1 482 ? -0.191 -8.883 -10.899 1.00 94.75 482 LEU A C 1
ATOM 3735 O O . LEU A 1 482 ? -0.863 -9.808 -11.360 1.00 94.75 482 LEU A O 1
ATOM 3739 N N . ARG A 1 483 ? 1.090 -8.685 -11.211 1.00 94.94 483 ARG A N 1
ATOM 3740 C CA . ARG A 1 483 ? 1.869 -9.613 -12.033 1.00 94.94 483 ARG A CA 1
ATOM 3741 C C . ARG A 1 483 ? 1.790 -11.036 -11.478 1.00 94.94 483 ARG A C 1
ATOM 3743 O O . ARG A 1 483 ? 1.477 -11.980 -12.205 1.00 94.94 483 ARG A O 1
ATOM 3750 N N . SER A 1 484 ? 2.048 -11.187 -10.180 1.00 95.44 484 SER A N 1
ATOM 3751 C CA . SER A 1 484 ? 2.046 -12.487 -9.500 1.00 95.44 484 SER A CA 1
ATOM 3752 C C . SER A 1 484 ? 0.662 -13.133 -9.533 1.00 95.44 484 SER A C 1
ATOM 3754 O O . SER A 1 484 ? 0.536 -14.330 -9.784 1.00 95.44 484 SER A O 1
ATOM 3756 N N . LEU A 1 485 ? -0.393 -12.336 -9.356 1.00 96.75 485 LEU A N 1
ATOM 3757 C CA . LEU A 1 485 ? -1.774 -12.796 -9.433 1.00 96.75 485 LEU A CA 1
ATOM 3758 C C . LEU A 1 485 ? -2.164 -13.257 -10.851 1.00 96.75 485 LEU A C 1
ATOM 3760 O O . LEU A 1 485 ? -2.820 -14.289 -11.001 1.00 96.75 485 LEU A O 1
ATOM 3764 N N . ALA A 1 486 ? -1.733 -12.532 -11.887 1.00 97.44 486 ALA A N 1
ATOM 3765 C CA . ALA A 1 486 ? -1.972 -12.890 -13.285 1.00 97.44 486 ALA A CA 1
ATOM 3766 C C . ALA A 1 486 ? -1.274 -14.198 -13.676 1.00 97.44 486 ALA A C 1
ATOM 3768 O O . ALA A 1 486 ? -1.872 -15.037 -14.347 1.00 97.44 486 ALA A O 1
ATOM 3769 N N . LEU A 1 487 ? -0.044 -14.422 -13.202 1.00 96.50 487 LEU A N 1
ATOM 3770 C CA . LEU A 1 487 ? 0.644 -15.710 -13.348 1.00 96.50 487 LEU A CA 1
ATOM 3771 C C . LEU A 1 487 ? -0.099 -16.836 -12.632 1.00 96.50 487 LEU A C 1
ATOM 3773 O O . LEU A 1 487 ? -0.267 -17.927 -13.175 1.00 96.50 487 LEU A O 1
ATOM 3777 N N . ARG A 1 488 ? -0.575 -16.557 -11.421 1.00 97.19 488 ARG A N 1
ATOM 3778 C CA . ARG A 1 488 ? -1.237 -17.537 -10.566 1.00 97.19 488 ARG A CA 1
ATOM 3779 C C . ARG A 1 488 ? -2.546 -18.053 -11.167 1.00 97.19 488 ARG A C 1
ATOM 3781 O O . ARG A 1 488 ? -2.772 -19.264 -11.191 1.00 97.19 488 ARG A O 1
ATOM 3788 N N . PHE A 1 489 ? -3.360 -17.169 -11.745 1.00 98.00 489 PHE A N 1
ATOM 3789 C CA . PHE A 1 489 ? -4.652 -17.502 -12.371 1.00 98.00 489 PHE A CA 1
ATOM 3790 C C . PHE A 1 489 ? -4.647 -17.464 -13.905 1.00 98.00 489 PHE A C 1
ATOM 3792 O O . PHE A 1 489 ? -5.699 -17.407 -14.543 1.00 98.00 489 PHE A O 1
ATOM 3799 N N . GLY A 1 490 ? -3.468 -17.511 -14.513 1.00 97.56 490 GLY A N 1
ATOM 3800 C CA . GLY A 1 490 ? -3.309 -17.311 -15.944 1.00 97.56 490 GLY A CA 1
ATOM 3801 C C . GLY A 1 490 ? -1.975 -17.834 -16.449 1.00 97.56 490 GLY A C 1
ATOM 3802 O O . GLY A 1 490 ? -1.541 -18.916 -16.043 1.00 97.56 490 GLY A O 1
ATOM 3803 N N . SER A 1 491 ? -1.359 -17.093 -17.367 1.00 97.88 491 SER A N 1
ATOM 3804 C CA . SER A 1 491 ? -0.037 -17.400 -17.913 1.00 97.88 491 SER A CA 1
ATOM 3805 C C . SER A 1 491 ? 0.626 -16.166 -18.522 1.00 97.88 491 SER A C 1
ATOM 3807 O O . SER A 1 491 ? -0.019 -15.158 -18.809 1.00 97.88 491 SER A O 1
ATOM 3809 N N . MET A 1 492 ? 1.930 -16.257 -18.779 1.00 97.94 492 MET A N 1
ATOM 3810 C CA . MET A 1 492 ? 2.606 -15.304 -19.658 1.00 97.94 492 MET A CA 1
ATOM 3811 C C . MET A 1 492 ? 2.165 -15.527 -21.112 1.00 97.94 492 MET A C 1
ATOM 3813 O O . MET A 1 492 ? 1.950 -16.671 -21.521 1.00 97.94 492 MET A O 1
ATOM 3817 N N . VAL A 1 493 ? 2.038 -14.450 -21.887 1.00 98.00 493 VAL A N 1
ATOM 3818 C CA . VAL A 1 493 ? 1.657 -14.487 -23.309 1.00 98.00 493 VAL A CA 1
ATOM 3819 C C . VAL A 1 493 ? 2.581 -13.600 -24.155 1.00 98.00 493 VAL A C 1
ATOM 3821 O O . VAL A 1 493 ? 3.198 -12.674 -23.627 1.00 98.00 493 VAL A O 1
ATOM 3824 N N . PRO A 1 494 ? 2.729 -13.852 -25.467 1.00 97.19 494 PRO A N 1
ATOM 3825 C CA . PRO A 1 494 ? 3.419 -12.922 -26.360 1.00 97.19 494 PRO A CA 1
ATOM 3826 C C . PRO A 1 494 ? 2.570 -11.669 -26.642 1.00 97.19 494 PRO A C 1
ATOM 3828 O O . PRO A 1 494 ? 1.347 -11.695 -26.516 1.00 97.19 494 PRO A O 1
ATOM 3831 N N . ILE A 1 495 ? 3.200 -10.588 -27.131 1.00 96.31 495 ILE A N 1
ATOM 3832 C CA . ILE A 1 495 ? 2.500 -9.336 -27.501 1.00 96.31 495 ILE A CA 1
ATOM 3833 C C . ILE A 1 495 ? 1.349 -9.562 -28.506 1.00 96.31 495 ILE A C 1
ATOM 3835 O O . ILE A 1 495 ? 0.315 -8.900 -28.447 1.00 96.31 495 ILE A O 1
ATOM 3839 N N . GLY A 1 496 ? 1.487 -10.556 -29.390 1.00 96.94 496 GLY A N 1
ATOM 3840 C CA . GLY A 1 496 ? 0.455 -10.948 -30.356 1.00 96.94 496 GLY A CA 1
ATOM 3841 C C . GLY A 1 496 ? -0.861 -11.418 -29.722 1.00 96.94 496 GLY A C 1
ATOM 3842 O O . GLY A 1 496 ? -1.910 -11.374 -30.362 1.00 96.94 496 GLY A O 1
ATOM 3843 N N . GLU A 1 497 ? -0.830 -11.828 -28.455 1.00 97.38 497 GLU A N 1
ATOM 3844 C CA . GLU A 1 497 ? -1.956 -12.441 -27.747 1.00 97.38 497 GLU A CA 1
ATOM 3845 C C . GLU A 1 497 ? -2.564 -11.546 -26.661 1.00 97.38 497 GLU A C 1
ATOM 3847 O O . GLU A 1 497 ? -3.501 -11.971 -25.985 1.00 97.38 497 GLU A O 1
ATOM 3852 N N . ILE A 1 498 ? -2.088 -10.304 -26.508 1.00 97.44 498 ILE A N 1
ATOM 3853 C CA . ILE A 1 498 ? -2.629 -9.395 -25.490 1.00 97.44 498 ILE A CA 1
ATOM 3854 C C . ILE A 1 498 ? -4.098 -9.058 -25.766 1.00 97.44 498 ILE A C 1
ATOM 3856 O O . ILE A 1 498 ? -4.511 -8.823 -26.913 1.00 97.44 498 ILE A O 1
ATOM 3860 N N . ASP A 1 499 ? -4.880 -8.995 -24.697 1.00 97.56 499 ASP A N 1
ATOM 3861 C CA . ASP A 1 499 ? -6.291 -8.617 -24.681 1.00 97.56 499 ASP A CA 1
ATOM 3862 C C . ASP A 1 499 ? -6.653 -7.850 -23.399 1.00 97.56 499 ASP A C 1
ATOM 3864 O O . ASP A 1 499 ? -5.783 -7.529 -22.593 1.00 97.56 499 ASP A O 1
ATOM 3868 N N . GLU A 1 500 ? -7.940 -7.560 -23.205 1.00 97.38 500 GLU A N 1
ATOM 3869 C CA . GLU A 1 500 ? -8.475 -6.835 -22.039 1.00 97.38 500 GLU A CA 1
ATOM 3870 C C . GLU A 1 500 ? -8.263 -7.541 -20.682 1.00 97.38 500 GLU A C 1
ATOM 3872 O O . GLU A 1 500 ? -8.549 -6.962 -19.636 1.00 97.38 500 GLU A O 1
ATOM 3877 N N . PHE A 1 501 ? -7.741 -8.775 -20.675 1.00 98.19 501 PHE A N 1
ATOM 3878 C CA . PHE A 1 501 ? -7.391 -9.532 -19.467 1.00 98.19 501 PHE A CA 1
ATOM 3879 C C . PHE A 1 501 ? -5.879 -9.643 -19.246 1.00 98.19 501 PHE A C 1
ATOM 3881 O O . PHE A 1 501 ? -5.429 -10.393 -18.376 1.00 98.19 501 PHE A O 1
ATOM 3888 N N . THR A 1 502 ? -5.080 -8.937 -20.044 1.00 98.38 502 THR A N 1
ATOM 3889 C CA . THR A 1 502 ? -3.621 -8.945 -19.942 1.00 98.38 502 THR A CA 1
ATOM 3890 C C . THR A 1 502 ? -3.114 -7.782 -19.101 1.00 98.38 502 THR A C 1
ATOM 3892 O O . THR A 1 502 ? -3.439 -6.637 -19.366 1.00 98.38 502 THR A O 1
ATOM 3895 N N . VAL A 1 503 ? -2.262 -8.067 -18.122 1.00 98.19 503 VAL A N 1
ATOM 3896 C CA . VAL A 1 503 ? -1.415 -7.087 -17.441 1.00 98.19 503 VAL A CA 1
ATOM 3897 C C . VAL A 1 503 ? -0.164 -6.881 -18.291 1.00 98.19 503 VAL A C 1
ATOM 3899 O O . VAL A 1 503 ? 0.594 -7.831 -18.517 1.00 98.19 503 VAL A O 1
ATOM 3902 N N . VAL A 1 504 ? 0.056 -5.658 -18.771 1.00 97.81 504 VAL A N 1
ATOM 3903 C CA . VAL A 1 504 ? 1.351 -5.249 -19.330 1.00 97.81 504 VAL A CA 1
ATOM 3904 C C . VAL A 1 504 ? 2.226 -4.863 -18.145 1.00 97.81 504 VAL A C 1
ATOM 3906 O O . VAL A 1 504 ? 1.850 -3.985 -17.383 1.00 97.81 504 VAL A O 1
ATOM 3909 N N . SER A 1 505 ? 3.343 -5.551 -17.948 1.00 96.56 505 SER A N 1
ATOM 3910 C CA . SER A 1 505 ? 4.187 -5.431 -16.758 1.00 96.56 505 SER A CA 1
ATOM 3911 C C . SER A 1 505 ? 5.598 -5.040 -17.161 1.00 96.56 505 SER A C 1
ATOM 3913 O O . SER A 1 505 ? 6.132 -5.565 -18.142 1.00 96.56 505 SER A O 1
ATOM 3915 N N . HIS A 1 506 ? 6.198 -4.121 -16.416 1.00 94.50 506 HIS A N 1
ATOM 3916 C CA . HIS A 1 506 ? 7.563 -3.659 -16.631 1.00 94.50 506 HIS A CA 1
ATOM 3917 C C . HIS A 1 506 ? 8.439 -4.235 -15.522 1.00 94.50 506 HIS A C 1
ATOM 3919 O O . HIS A 1 506 ? 8.516 -3.704 -14.416 1.00 94.50 506 HIS A O 1
ATOM 3925 N N . ASP A 1 507 ? 9.042 -5.377 -15.835 1.00 92.69 507 ASP A N 1
ATOM 3926 C CA . ASP A 1 507 ? 9.705 -6.258 -14.888 1.00 92.69 507 ASP A CA 1
ATOM 3927 C C . ASP A 1 507 ? 11.198 -5.973 -14.780 1.00 92.69 507 ASP A C 1
ATOM 3929 O O . ASP A 1 507 ? 11.898 -5.941 -15.794 1.00 92.69 507 ASP A O 1
ATOM 3933 N N . HIS A 1 508 ? 11.698 -5.938 -13.552 1.00 89.00 508 HIS A N 1
ATOM 3934 C CA . HIS A 1 508 ? 13.110 -6.132 -13.256 1.00 89.00 508 HIS A CA 1
ATOM 3935 C C . HIS A 1 508 ? 13.514 -7.603 -13.460 1.00 89.00 508 HIS A C 1
ATOM 3937 O O . HIS A 1 508 ? 12.689 -8.527 -13.398 1.00 89.00 508 HIS A O 1
ATOM 3943 N N . ASP A 1 509 ? 14.811 -7.835 -13.660 1.00 85.50 509 ASP A N 1
ATOM 3944 C CA . ASP A 1 509 ? 15.375 -9.182 -13.814 1.00 85.50 509 ASP A CA 1
ATOM 3945 C C . ASP A 1 509 ? 15.133 -10.075 -12.577 1.00 85.50 509 ASP A C 1
ATOM 3947 O O . ASP A 1 509 ? 14.947 -11.283 -12.713 1.00 85.50 509 ASP A O 1
ATOM 3951 N N . GLU A 1 510 ? 14.993 -9.471 -11.395 1.00 82.19 510 GLU A N 1
ATOM 3952 C CA . GLU A 1 510 ? 14.714 -10.127 -10.106 1.00 82.19 510 GLU A CA 1
ATOM 3953 C C . GLU A 1 510 ? 13.239 -10.534 -9.913 1.00 82.19 510 GLU A C 1
ATOM 3955 O O . GLU A 1 510 ? 12.851 -11.069 -8.877 1.00 82.19 510 GLU A O 1
ATOM 3960 N N . GLY A 1 511 ? 12.381 -10.302 -10.912 1.00 84.75 511 GLY A N 1
ATOM 3961 C CA . GLY A 1 511 ? 10.982 -10.730 -10.878 1.00 84.75 511 GLY A CA 1
ATOM 3962 C C . GLY A 1 511 ? 10.032 -9.789 -10.134 1.00 84.75 511 GLY A C 1
ATOM 3963 O O . GLY A 1 511 ? 8.886 -10.170 -9.890 1.00 84.75 511 GLY A O 1
ATOM 3964 N N . GLN A 1 512 ? 10.468 -8.570 -9.824 1.00 88.69 512 GLN A N 1
ATOM 3965 C CA . GLN A 1 512 ? 9.609 -7.474 -9.372 1.00 88.69 512 GLN A CA 1
ATOM 3966 C C . GLN A 1 512 ? 9.129 -6.639 -10.564 1.00 88.69 512 GLN A C 1
ATOM 3968 O O . GLN A 1 512 ? 9.787 -6.609 -11.601 1.00 88.69 512 GLN A O 1
ATOM 3973 N N . SER A 1 513 ? 7.994 -5.956 -10.425 1.00 90.25 513 SER A N 1
ATOM 3974 C CA . SER A 1 513 ? 7.466 -5.047 -11.446 1.00 90.25 513 SER A CA 1
ATOM 3975 C C . SER A 1 513 ? 7.486 -3.612 -10.938 1.00 90.25 513 SER A C 1
ATOM 3977 O O . SER A 1 513 ? 6.866 -3.325 -9.918 1.00 90.25 513 SER A O 1
ATOM 3979 N N . SER A 1 514 ? 8.125 -2.700 -11.673 1.00 86.81 514 SER A N 1
ATOM 3980 C CA . SER A 1 514 ? 8.147 -1.267 -11.329 1.00 86.81 514 SER A CA 1
ATOM 3981 C C . SER A 1 514 ? 6.862 -0.555 -11.748 1.00 86.81 514 SER A C 1
ATOM 3983 O O . SER A 1 514 ? 6.486 0.456 -11.158 1.00 86.81 514 SER A O 1
ATOM 3985 N N . HIS A 1 515 ? 6.198 -1.063 -12.791 1.00 91.62 515 HIS A N 1
ATOM 3986 C CA . HIS A 1 515 ? 5.032 -0.423 -13.398 1.00 91.62 515 HIS A CA 1
ATOM 3987 C C . HIS A 1 515 ? 4.142 -1.427 -14.122 1.00 91.62 515 HIS A C 1
ATOM 3989 O O . HIS A 1 515 ? 4.631 -2.445 -14.611 1.00 91.62 515 HIS A O 1
ATOM 3995 N N . VAL A 1 516 ? 2.846 -1.131 -14.213 1.00 95.06 516 VAL A N 1
ATOM 3996 C CA . VAL A 1 516 ? 1.878 -1.946 -14.958 1.00 95.06 516 VAL A CA 1
ATOM 3997 C C . VAL A 1 516 ? 0.894 -1.079 -15.741 1.00 95.06 516 VAL A C 1
ATOM 3999 O O . VAL A 1 516 ? 0.520 0.011 -15.311 1.00 95.06 516 VAL A O 1
ATOM 4002 N N . GLU A 1 517 ? 0.436 -1.595 -16.878 1.00 96.88 517 GLU A N 1
ATOM 4003 C CA . GLU A 1 517 ? -0.509 -0.939 -17.784 1.00 96.88 517 GLU A CA 1
ATOM 4004 C C . GLU A 1 517 ? -1.645 -1.897 -18.188 1.00 96.88 517 GLU A C 1
ATOM 4006 O O . GLU A 1 517 ? -1.511 -3.126 -18.120 1.00 96.88 517 GLU A O 1
ATOM 4011 N N . ALA A 1 518 ? -2.784 -1.337 -18.609 1.00 97.06 518 ALA A N 1
ATOM 4012 C CA . ALA A 1 518 ? -3.992 -2.097 -18.933 1.00 97.06 518 ALA A CA 1
ATOM 4013 C C . ALA A 1 518 ? -4.411 -1.916 -20.398 1.00 97.06 518 ALA A C 1
ATOM 4015 O O . ALA A 1 518 ? -4.768 -0.805 -20.801 1.00 97.06 518 ALA A O 1
ATOM 4016 N N . PRO A 1 519 ? -4.476 -2.986 -21.203 1.00 97.38 519 PRO A N 1
ATOM 4017 C CA . PRO A 1 519 ? -5.186 -2.968 -22.469 1.00 97.38 519 PRO A CA 1
ATOM 4018 C C . PRO A 1 519 ? -6.681 -2.765 -22.210 1.00 97.38 519 PRO A C 1
ATOM 4020 O O . PRO A 1 519 ? -7.327 -3.563 -21.539 1.00 97.38 519 PRO A O 1
ATOM 4023 N N . ILE A 1 520 ? -7.246 -1.699 -22.765 1.00 96.88 520 ILE A N 1
ATOM 4024 C CA . ILE A 1 520 ? -8.684 -1.393 -22.658 1.00 96.88 520 ILE A CA 1
ATOM 4025 C C . ILE A 1 520 ? -9.461 -1.739 -23.928 1.00 96.88 520 ILE A C 1
ATOM 4027 O O . ILE A 1 520 ? -10.687 -1.799 -23.924 1.00 96.88 520 ILE A O 1
ATOM 4031 N N . GLN A 1 521 ? -8.745 -1.939 -25.032 1.00 95.88 521 GLN A N 1
ATOM 4032 C CA . GLN A 1 521 ? -9.292 -2.387 -26.300 1.00 95.88 521 GLN A CA 1
ATOM 4033 C C . GLN A 1 521 ? -8.214 -3.178 -27.030 1.00 95.88 521 GLN A C 1
ATOM 4035 O O . GLN A 1 521 ? -7.085 -2.709 -27.152 1.00 95.88 521 GLN A O 1
ATOM 4040 N N . SER A 1 522 ? -8.558 -4.350 -27.557 1.00 96.50 522 SER A N 1
ATOM 4041 C CA . SER A 1 522 ? -7.634 -5.169 -28.342 1.00 96.50 522 SER A CA 1
ATOM 4042 C C . SER A 1 522 ? -8.305 -5.675 -29.613 1.00 96.50 522 SER A C 1
ATOM 4044 O O . SER A 1 522 ? -9.482 -6.032 -29.623 1.00 96.50 522 SER A O 1
ATOM 4046 N N . THR A 1 523 ? -7.548 -5.665 -30.702 1.00 96.81 523 THR A N 1
ATOM 4047 C CA . THR A 1 523 ? -7.888 -6.257 -31.997 1.00 96.81 523 THR A CA 1
ATOM 4048 C C . THR A 1 523 ? -6.840 -7.313 -32.354 1.00 96.81 523 THR A C 1
ATOM 4050 O O . THR A 1 523 ? -5.901 -7.563 -31.592 1.00 96.81 523 THR A O 1
ATOM 4053 N N . ASP A 1 524 ? -6.964 -7.931 -33.527 1.00 94.25 524 ASP A N 1
ATOM 4054 C CA . ASP A 1 524 ? -5.972 -8.903 -33.999 1.00 94.25 524 ASP A CA 1
ATOM 4055 C C . ASP A 1 524 ? -4.599 -8.257 -34.253 1.00 94.25 524 ASP A C 1
ATOM 4057 O O . ASP A 1 524 ? -3.573 -8.905 -34.071 1.00 94.25 524 ASP A O 1
ATOM 4061 N N . SER A 1 525 ? -4.562 -6.978 -34.648 1.00 96.12 525 SER A N 1
ATOM 4062 C CA . SER A 1 525 ? -3.329 -6.289 -35.058 1.00 96.12 525 SER A CA 1
ATOM 4063 C C . SER A 1 525 ? -2.865 -5.183 -34.116 1.00 96.12 525 SER A C 1
ATOM 4065 O O . SER A 1 525 ? -1.717 -4.769 -34.206 1.00 96.12 525 SER A O 1
ATOM 4067 N N . SER A 1 526 ? -3.722 -4.672 -33.236 1.00 97.50 526 SER A N 1
ATOM 4068 C CA . SER A 1 526 ? -3.364 -3.574 -32.333 1.00 97.50 526 SER A CA 1
ATOM 4069 C C . SER A 1 526 ? -4.108 -3.634 -31.009 1.00 97.50 526 SER A C 1
ATOM 4071 O O . SER A 1 526 ? -5.186 -4.225 -30.930 1.00 97.50 526 SER A O 1
ATOM 4073 N N . ALA A 1 527 ? -3.561 -2.980 -29.987 1.00 97.69 527 ALA A N 1
ATOM 4074 C CA . ALA A 1 527 ? -4.258 -2.739 -28.730 1.00 97.69 527 ALA A CA 1
ATOM 4075 C C . ALA A 1 527 ? -4.092 -1.285 -28.278 1.00 97.69 527 ALA A C 1
ATOM 4077 O O . ALA A 1 527 ? -3.057 -0.667 -28.516 1.00 97.69 527 ALA A O 1
ATOM 4078 N N . VAL A 1 528 ? -5.121 -0.747 -27.627 1.00 97.69 528 VAL A N 1
ATOM 4079 C CA . VAL A 1 528 ? -5.056 0.530 -26.914 1.00 97.69 528 VAL A CA 1
ATOM 4080 C C . VAL A 1 528 ? -4.745 0.218 -25.461 1.00 97.69 528 VAL A C 1
ATOM 4082 O O . VAL A 1 528 ? -5.520 -0.465 -24.787 1.00 97.69 528 VAL A O 1
ATOM 4085 N N . ILE A 1 529 ? -3.607 0.715 -24.999 1.00 97.38 529 ILE A N 1
ATOM 4086 C CA . ILE A 1 529 ? -3.094 0.534 -23.649 1.00 97.38 529 ILE A CA 1
ATOM 4087 C C . ILE A 1 529 ? -3.328 1.822 -22.876 1.00 97.38 529 ILE A C 1
ATOM 4089 O O . ILE A 1 529 ? -3.008 2.910 -23.356 1.00 97.38 529 ILE A O 1
ATOM 4093 N N . TRP A 1 530 ? -3.923 1.704 -21.697 1.00 96.69 530 TRP A N 1
ATOM 4094 C CA . TRP A 1 530 ? -3.979 2.783 -20.728 1.00 96.69 530 TRP A CA 1
ATOM 4095 C C . TRP A 1 530 ? -2.849 2.635 -19.731 1.00 96.69 530 TRP A C 1
ATOM 4097 O O . TRP A 1 530 ? -2.674 1.580 -19.123 1.00 96.69 530 TRP A O 1
ATOM 4107 N N . SER A 1 531 ? -2.130 3.732 -19.559 1.00 92.94 531 SER A N 1
ATOM 4108 C CA . SER A 1 531 ? -1.034 3.867 -18.620 1.00 92.94 531 SER A CA 1
ATOM 4109 C C . SER A 1 531 ? -1.220 5.146 -17.833 1.00 92.94 531 SER A C 1
ATOM 4111 O O . SER A 1 531 ? -1.906 6.080 -18.262 1.00 92.94 531 SER A O 1
ATOM 4113 N N . LYS A 1 532 ? -0.652 5.152 -16.644 1.00 88.06 532 LYS A N 1
ATOM 4114 C CA . LYS A 1 532 ? -0.736 6.255 -15.710 1.00 88.06 532 LYS A CA 1
ATOM 4115 C C . LYS A 1 532 ? 0.457 6.143 -14.770 1.00 88.06 532 LYS A C 1
ATOM 4117 O O . LYS A 1 532 ? 0.682 5.074 -14.218 1.00 88.06 532 LYS A O 1
ATOM 4122 N N . ASP A 1 533 ? 1.206 7.218 -14.599 1.00 80.81 533 ASP A N 1
ATOM 4123 C CA . ASP A 1 533 ? 2.172 7.356 -13.508 1.00 80.81 533 ASP A CA 1
ATOM 4124 C C . ASP A 1 533 ? 1.456 7.407 -12.142 1.00 80.81 533 ASP A C 1
ATOM 4126 O O . ASP A 1 533 ? 0.234 7.337 -12.042 1.00 80.81 533 ASP A O 1
ATOM 4130 N N . ASN A 1 534 ? 2.182 7.505 -11.034 1.00 71.50 534 ASN A N 1
ATOM 4131 C CA . ASN A 1 534 ? 1.531 7.325 -9.737 1.00 71.50 534 ASN A CA 1
ATOM 4132 C C . ASN A 1 534 ? 0.457 8.373 -9.409 1.00 71.50 534 ASN A C 1
ATOM 4134 O O . ASN A 1 534 ? -0.526 8.035 -8.745 1.00 71.50 534 ASN A O 1
ATOM 4138 N N . TYR A 1 535 ? 0.616 9.608 -9.896 1.00 79.81 535 TYR A N 1
ATOM 4139 C CA . TYR A 1 535 ? -0.280 10.718 -9.567 1.00 79.81 535 TYR A CA 1
ATOM 4140 C C . TYR A 1 535 ? -0.813 11.487 -10.776 1.00 79.81 535 TYR A C 1
ATOM 4142 O O . TYR A 1 535 ? -1.849 12.139 -10.655 1.00 79.81 535 TYR A O 1
ATOM 4150 N N . GLY A 1 536 ? -0.184 11.398 -11.940 1.00 84.88 536 GLY A N 1
ATOM 4151 C CA . GLY A 1 536 ? -0.541 12.142 -13.138 1.00 84.88 536 GLY A CA 1
ATOM 4152 C C . GLY A 1 536 ? -1.775 11.623 -13.877 1.00 84.88 536 GLY A C 1
ATOM 4153 O O . GLY A 1 536 ? -2.745 11.105 -13.301 1.00 84.88 536 GLY A O 1
ATOM 4154 N N . LYS A 1 537 ? -1.815 11.900 -15.181 1.00 91.81 537 LYS A N 1
ATOM 4155 C CA . LYS A 1 537 ? -3.016 11.719 -16.003 1.00 91.81 537 LYS A CA 1
ATOM 4156 C C . LYS A 1 537 ? -3.060 10.310 -16.565 1.00 91.81 537 LYS A C 1
ATOM 4158 O O . LYS A 1 537 ? -2.050 9.725 -16.933 1.00 91.81 537 LYS A O 1
ATOM 4163 N N . ILE A 1 538 ? -4.272 9.786 -16.732 1.00 93.88 538 ILE A N 1
ATOM 4164 C CA . ILE A 1 538 ? -4.438 8.579 -17.540 1.00 93.88 538 ILE A CA 1
ATOM 4165 C C . ILE A 1 538 ? -4.135 8.940 -18.995 1.00 93.88 538 ILE A C 1
ATOM 4167 O O . ILE A 1 538 ? -4.758 9.842 -19.573 1.00 93.88 538 ILE A O 1
ATOM 4171 N N . ARG A 1 539 ? -3.193 8.212 -19.586 1.00 94.50 539 ARG A N 1
ATOM 4172 C CA . ARG A 1 539 ? -2.772 8.329 -20.978 1.00 94.50 539 ARG A CA 1
ATOM 4173 C C . ARG A 1 539 ? -3.110 7.060 -21.741 1.00 94.50 539 ARG A C 1
ATOM 4175 O O . ARG A 1 539 ? -3.141 5.966 -21.184 1.00 94.50 539 ARG A O 1
ATOM 4182 N N . ALA A 1 540 ? -3.373 7.222 -23.028 1.00 96.25 540 ALA A N 1
ATOM 4183 C CA . ALA A 1 540 ? -3.598 6.139 -23.962 1.00 96.25 540 ALA A CA 1
ATOM 4184 C C . ALA A 1 540 ? -2.449 6.081 -24.969 1.00 96.25 540 ALA A C 1
ATOM 4186 O O . ALA A 1 540 ? -2.080 7.095 -25.558 1.00 96.25 540 ALA A O 1
ATOM 4187 N N . HIS A 1 541 ? -1.938 4.882 -25.201 1.00 94.94 541 HIS A N 1
ATOM 4188 C CA . HIS A 1 541 ? -0.942 4.574 -26.219 1.00 94.94 541 HIS A CA 1
ATOM 4189 C C . HIS A 1 541 ? -1.455 3.397 -27.065 1.00 94.94 541 HIS A C 1
ATOM 4191 O O . HIS A 1 541 ? -2.202 2.551 -26.573 1.00 94.94 541 HIS A O 1
ATOM 4197 N N . THR A 1 542 ? -1.131 3.356 -28.360 1.00 96.88 542 THR A N 1
ATOM 4198 C CA . THR A 1 542 ? -1.578 2.277 -29.260 1.00 96.88 542 THR A CA 1
ATOM 4199 C C . THR A 1 542 ? -0.393 1.437 -29.705 1.00 96.88 542 THR A C 1
ATOM 4201 O O . THR A 1 542 ? 0.480 1.940 -30.403 1.00 96.88 542 THR A O 1
ATOM 4204 N N . VAL A 1 543 ? -0.429 0.144 -29.384 1.00 96.62 543 VAL A N 1
ATOM 4205 C CA . VAL A 1 543 ? 0.609 -0.826 -29.759 1.00 96.62 543 VAL A CA 1
ATOM 4206 C C . VAL A 1 543 ? 0.219 -1.608 -31.010 1.00 96.62 543 VAL A C 1
ATOM 4208 O O . VAL A 1 543 ? -0.949 -1.966 -31.193 1.00 96.62 543 VAL A O 1
ATOM 4211 N N . ASP A 1 544 ? 1.203 -1.925 -31.849 1.00 96.50 544 ASP A N 1
ATOM 4212 C CA . ASP A 1 544 ? 1.109 -2.912 -32.926 1.00 96.50 544 ASP A CA 1
ATOM 4213 C C . ASP A 1 544 ? 1.505 -4.294 -32.390 1.00 96.50 544 ASP A C 1
ATOM 4215 O O . ASP A 1 544 ? 2.648 -4.545 -31.992 1.00 96.50 544 ASP A O 1
ATOM 4219 N N . LYS A 1 545 ? 0.547 -5.221 -32.422 1.00 95.94 545 LYS A N 1
ATOM 4220 C CA . LYS A 1 545 ? 0.701 -6.594 -31.924 1.00 95.94 545 LYS A CA 1
ATOM 4221 C C . LYS A 1 545 ? 1.557 -7.477 -32.838 1.00 95.94 545 LYS A C 1
ATOM 4223 O O . LYS A 1 545 ? 1.942 -8.573 -32.436 1.00 95.94 545 LYS A O 1
ATOM 4228 N N . ASN A 1 546 ? 1.862 -7.015 -34.052 1.00 93.56 546 ASN A N 1
ATOM 4229 C CA . ASN A 1 546 ? 2.741 -7.701 -35.002 1.00 93.56 546 ASN A CA 1
ATOM 4230 C C . ASN A 1 546 ? 4.193 -7.215 -34.925 1.00 93.56 546 ASN A C 1
ATOM 4232 O O . ASN A 1 546 ? 5.079 -7.828 -35.526 1.00 93.56 546 ASN A O 1
ATOM 4236 N N . ALA A 1 547 ? 4.441 -6.111 -34.222 1.00 90.19 547 ALA A N 1
ATOM 4237 C CA . ALA A 1 547 ? 5.774 -5.577 -34.013 1.00 90.19 547 ALA A CA 1
ATOM 4238 C C . ALA A 1 547 ? 6.411 -6.168 -32.747 1.00 90.19 547 ALA A C 1
ATOM 4240 O O . ALA A 1 547 ? 5.739 -6.688 -31.854 1.00 90.19 547 ALA A O 1
ATOM 4241 N N . ALA A 1 548 ? 7.740 -6.094 -32.664 1.00 82.19 548 ALA A N 1
ATOM 4242 C CA . ALA A 1 548 ? 8.441 -6.461 -31.442 1.00 82.19 548 ALA A CA 1
ATOM 4243 C C . ALA A 1 548 ? 8.009 -5.533 -30.297 1.00 82.19 548 ALA A C 1
ATOM 4245 O O . ALA A 1 548 ? 7.838 -4.330 -30.497 1.00 82.19 548 ALA A O 1
ATOM 4246 N N . ALA A 1 549 ? 7.862 -6.080 -29.090 1.00 79.44 549 ALA A N 1
ATOM 4247 C CA . ALA A 1 549 ? 7.559 -5.274 -27.907 1.00 79.44 549 ALA A CA 1
ATOM 4248 C C . ALA A 1 549 ? 8.676 -4.254 -27.612 1.00 79.44 549 ALA A C 1
ATOM 4250 O O . ALA A 1 549 ? 8.411 -3.145 -27.151 1.00 79.44 549 ALA A O 1
ATOM 4251 N N . SER A 1 550 ? 9.927 -4.614 -27.924 1.00 76.94 550 SER A N 1
ATOM 4252 C CA . SER A 1 550 ? 11.088 -3.736 -27.779 1.00 76.94 550 SER A CA 1
ATOM 4253 C C . SER A 1 550 ? 10.910 -2.463 -28.615 1.00 76.94 550 SER A C 1
ATOM 4255 O O . SER A 1 550 ? 10.876 -2.534 -29.844 1.00 76.94 550 SER A O 1
ATOM 4257 N N . GLY A 1 551 ? 10.827 -1.311 -27.949 1.00 82.62 551 GLY A N 1
ATOM 4258 C CA . GLY A 1 551 ? 10.689 0.004 -28.584 1.00 82.62 551 GLY A CA 1
ATOM 4259 C C . GLY A 1 551 ? 9.292 0.622 -28.488 1.00 82.62 551 GLY A C 1
ATOM 4260 O O . GLY A 1 551 ? 9.187 1.842 -28.506 1.00 82.62 551 GLY A O 1
ATOM 4261 N N . GLN A 1 552 ? 8.234 -0.186 -28.341 1.00 92.19 552 GLN A N 1
ATOM 4262 C CA . GLN A 1 552 ? 6.857 0.328 -28.227 1.00 92.19 552 GLN A CA 1
ATOM 4263 C C . GLN A 1 552 ? 6.553 0.879 -26.824 1.00 92.19 552 GLN A C 1
ATOM 4265 O O . GLN A 1 552 ? 5.732 1.770 -26.677 1.00 92.19 552 GLN A O 1
ATOM 4270 N N . PHE A 1 553 ? 7.279 0.404 -25.808 1.00 92.38 553 PHE A N 1
ATOM 4271 C CA . PHE A 1 553 ? 7.118 0.803 -24.404 1.00 92.38 553 PHE A CA 1
ATOM 4272 C C . PHE A 1 553 ? 8.310 1.615 -23.870 1.00 92.38 553 PHE A C 1
ATOM 4274 O O . PHE A 1 553 ? 8.516 1.713 -22.664 1.00 92.38 553 PHE A O 1
ATOM 4281 N N . THR A 1 554 ? 9.150 2.170 -24.752 1.00 88.25 554 THR A N 1
ATOM 4282 C CA . THR A 1 554 ? 10.377 2.886 -24.357 1.00 88.25 554 THR A CA 1
ATOM 4283 C C . THR A 1 554 ? 10.147 4.049 -23.385 1.00 88.25 554 THR A C 1
ATOM 4285 O O . THR A 1 554 ? 10.945 4.155 -22.460 1.00 88.25 554 THR A O 1
ATOM 4288 N N . PRO A 1 555 ? 9.107 4.898 -23.522 1.00 85.44 555 PRO A N 1
ATOM 4289 C CA . PRO A 1 555 ? 8.847 5.964 -22.551 1.00 85.44 555 PRO A CA 1
ATOM 4290 C C . PRO A 1 555 ? 8.661 5.429 -21.124 1.00 85.44 555 PRO A C 1
ATOM 4292 O O . PRO A 1 555 ? 9.366 5.865 -20.216 1.00 85.44 555 PRO A O 1
ATOM 4295 N N . ALA A 1 556 ? 7.802 4.417 -20.952 1.00 83.38 556 ALA A N 1
ATOM 4296 C CA . ALA A 1 556 ? 7.581 3.763 -19.665 1.00 83.38 556 ALA A CA 1
ATOM 4297 C C . ALA A 1 556 ? 8.864 3.090 -19.153 1.00 83.38 556 ALA A C 1
ATOM 4299 O O . ALA A 1 556 ? 9.283 3.336 -18.030 1.00 83.38 556 ALA A O 1
ATOM 4300 N N . ILE A 1 557 ? 9.553 2.308 -19.991 1.00 85.44 557 ILE A N 1
ATOM 4301 C CA . ILE A 1 557 ? 10.810 1.638 -19.617 1.00 85.44 557 ILE A CA 1
ATOM 4302 C C . ILE A 1 557 ? 11.873 2.649 -19.155 1.00 85.44 557 ILE A C 1
ATOM 4304 O O . ILE A 1 557 ? 12.525 2.436 -18.136 1.00 85.44 557 ILE A O 1
ATOM 4308 N N . ASN A 1 558 ? 12.058 3.749 -19.889 1.00 84.19 558 ASN A N 1
ATOM 4309 C CA . ASN A 1 558 ? 13.074 4.749 -19.569 1.00 84.19 558 ASN A CA 1
ATOM 4310 C C . ASN A 1 558 ? 12.805 5.408 -18.218 1.00 84.19 558 ASN A C 1
ATOM 4312 O O . ASN A 1 558 ? 13.743 5.560 -17.445 1.00 84.19 558 ASN A O 1
ATOM 4316 N N . GLN A 1 559 ? 11.544 5.722 -17.910 1.00 77.81 559 GLN A N 1
ATOM 4317 C CA . GLN A 1 559 ? 11.165 6.348 -16.642 1.00 77.81 559 GLN A CA 1
ATOM 4318 C C . GLN A 1 559 ? 11.614 5.549 -15.412 1.00 77.81 559 GLN A C 1
ATOM 4320 O O . GLN A 1 559 ? 11.969 6.128 -14.383 1.00 77.81 559 GLN A O 1
ATOM 4325 N N . TYR A 1 560 ? 11.605 4.219 -15.509 1.00 72.00 560 TYR A N 1
ATOM 4326 C CA . TYR A 1 560 ? 11.998 3.340 -14.408 1.00 72.00 560 TYR A CA 1
ATOM 4327 C C . TYR A 1 560 ? 13.463 2.892 -14.496 1.00 72.00 560 TYR A C 1
ATOM 4329 O O . TYR A 1 560 ? 14.077 2.662 -13.461 1.00 72.00 560 TYR A O 1
ATOM 4337 N N . ASN A 1 561 ? 14.066 2.873 -15.691 1.00 70.50 561 ASN A N 1
ATOM 4338 C CA . ASN A 1 561 ? 15.499 2.607 -15.866 1.00 70.50 561 ASN A CA 1
ATOM 4339 C C . ASN A 1 561 ? 16.406 3.777 -15.440 1.00 70.50 561 ASN A C 1
ATOM 4341 O O . ASN A 1 561 ? 17.583 3.555 -15.169 1.00 70.50 561 ASN A O 1
ATOM 4345 N N . THR A 1 562 ? 15.922 5.026 -15.418 1.00 61.09 562 THR A N 1
ATOM 4346 C CA . THR A 1 562 ? 16.755 6.195 -15.063 1.00 61.09 562 THR A CA 1
ATOM 4347 C C . THR A 1 562 ? 16.810 6.511 -13.567 1.00 61.09 562 THR A C 1
ATOM 4349 O O . THR A 1 562 ? 17.396 7.526 -13.191 1.00 61.09 562 THR A O 1
ATOM 4352 N N . ARG A 1 563 ? 16.220 5.682 -12.700 1.00 63.78 563 ARG A N 1
ATOM 4353 C CA . ARG A 1 563 ? 16.266 5.890 -11.244 1.00 63.78 563 ARG A CA 1
ATOM 4354 C C . ARG A 1 563 ? 17.600 5.378 -10.690 1.00 63.78 563 ARG A C 1
ATOM 4356 O O . ARG A 1 563 ? 17.840 4.176 -10.661 1.00 63.78 563 ARG A O 1
ATOM 4363 N N . GLY A 1 564 ? 18.481 6.302 -10.298 1.00 47.47 564 GLY A N 1
ATOM 4364 C CA . GLY A 1 564 ? 19.903 6.043 -10.017 1.00 47.47 564 GLY A CA 1
ATOM 4365 C C . GLY A 1 564 ? 20.206 5.079 -8.861 1.00 47.47 564 GLY A C 1
ATOM 4366 O O . GLY A 1 564 ? 21.265 4.458 -8.869 1.00 47.47 564 GLY A O 1
ATOM 4367 N N . TRP A 1 565 ? 19.282 4.906 -7.913 1.00 56.41 565 TRP A N 1
ATOM 4368 C CA . TRP A 1 565 ? 19.426 4.036 -6.730 1.00 56.41 565 TRP A CA 1
ATOM 4369 C C . TRP A 1 565 ? 18.935 2.597 -6.923 1.00 56.41 565 TRP A C 1
ATOM 4371 O O . TRP A 1 565 ? 19.027 1.813 -5.984 1.00 56.41 565 TRP A O 1
ATOM 4381 N N . TRP A 1 566 ? 18.435 2.213 -8.105 1.00 55.91 566 TRP A N 1
ATOM 4382 C CA . TRP A 1 566 ? 18.272 0.797 -8.459 1.00 55.91 566 TRP A CA 1
ATOM 4383 C C . TRP A 1 566 ? 19.514 0.331 -9.228 1.00 55.91 566 TRP A C 1
ATOM 4385 O O . TRP A 1 566 ? 19.570 0.490 -10.451 1.00 55.91 566 TRP A O 1
ATOM 4395 N N . PRO A 1 567 ? 20.546 -0.216 -8.558 1.00 50.97 567 PRO A N 1
ATOM 4396 C CA . PRO A 1 567 ? 21.744 -0.666 -9.246 1.00 50.97 567 PRO A CA 1
ATOM 4397 C C . PRO A 1 567 ? 21.414 -1.832 -10.190 1.00 50.97 567 PRO A C 1
ATOM 4399 O O . PRO A 1 567 ? 21.146 -2.950 -9.770 1.00 50.97 567 PRO A O 1
ATOM 4402 N N . GLY A 1 568 ? 21.479 -1.574 -11.498 1.00 55.88 568 GLY A N 1
ATOM 4403 C CA . GLY A 1 568 ? 21.796 -2.594 -12.500 1.00 55.88 568 GLY A CA 1
ATOM 4404 C C . GLY A 1 568 ? 20.677 -3.505 -13.013 1.00 55.88 568 GLY A C 1
ATOM 4405 O O . GLY A 1 568 ? 20.988 -4.382 -13.818 1.00 55.88 568 GLY A O 1
ATOM 4406 N N . SER A 1 569 ? 19.407 -3.323 -12.643 1.00 64.69 569 SER A N 1
ATOM 4407 C CA . SER A 1 569 ? 18.336 -4.164 -13.203 1.00 64.69 569 SER A CA 1
ATOM 4408 C C . SER A 1 569 ? 17.749 -3.553 -14.477 1.00 64.69 569 SER A C 1
ATOM 4410 O O . SER A 1 569 ? 17.227 -2.439 -14.485 1.00 64.69 569 SER A O 1
ATOM 4412 N N . ASN A 1 570 ? 17.831 -4.288 -15.587 1.00 85.12 570 ASN A N 1
ATOM 4413 C CA . ASN A 1 570 ? 17.181 -3.868 -16.821 1.00 85.12 570 ASN A CA 1
ATOM 4414 C C . ASN A 1 570 ? 15.674 -4.092 -16.686 1.00 85.12 570 ASN A C 1
ATOM 4416 O O . ASN A 1 570 ? 15.229 -5.215 -16.450 1.00 85.12 570 ASN A O 1
ATOM 4420 N N . VAL A 1 571 ? 14.875 -3.047 -16.898 1.00 88.38 571 VAL A N 1
ATOM 4421 C CA . VAL A 1 571 ? 13.423 -3.206 -16.973 1.00 88.38 571 VAL A CA 1
ATOM 4422 C C . VAL A 1 571 ? 13.032 -3.766 -18.344 1.00 88.38 571 VAL A C 1
ATOM 4424 O O . VAL A 1 571 ? 13.360 -3.208 -19.396 1.00 88.38 571 VAL A O 1
ATOM 4427 N N . THR A 1 572 ? 12.294 -4.875 -18.344 1.00 92.06 572 THR A N 1
ATOM 4428 C CA . THR A 1 572 ? 11.794 -5.562 -19.540 1.00 92.06 572 THR A CA 1
ATOM 4429 C C . THR A 1 572 ? 10.272 -5.615 -19.538 1.00 92.06 572 THR A C 1
ATOM 4431 O O . THR A 1 572 ? 9.644 -5.915 -18.531 1.00 92.06 572 THR A O 1
ATOM 4434 N N . THR A 1 573 ? 9.645 -5.338 -20.684 1.00 95.06 573 THR A N 1
ATOM 4435 C CA . THR A 1 573 ? 8.180 -5.442 -20.785 1.00 95.06 573 THR A CA 1
ATOM 4436 C C . THR A 1 573 ? 7.762 -6.892 -21.006 1.00 95.06 573 THR A C 1
ATOM 4438 O O . THR A 1 573 ? 8.235 -7.543 -21.942 1.00 95.06 573 THR A O 1
ATOM 4441 N N . ARG A 1 574 ? 6.860 -7.386 -20.158 1.00 96.69 574 ARG A N 1
ATOM 4442 C CA . ARG A 1 574 ? 6.279 -8.732 -20.196 1.00 96.69 574 ARG A CA 1
ATOM 4443 C C . ARG A 1 574 ? 4.755 -8.647 -20.116 1.00 96.69 574 ARG A C 1
ATOM 4445 O O . ARG A 1 574 ? 4.199 -7.646 -19.674 1.00 96.69 574 ARG A O 1
ATOM 4452 N N . PHE A 1 575 ? 4.073 -9.696 -20.568 1.00 97.94 575 PHE A N 1
ATOM 4453 C CA . PHE A 1 575 ? 2.613 -9.712 -20.673 1.00 97.94 575 PHE A CA 1
ATOM 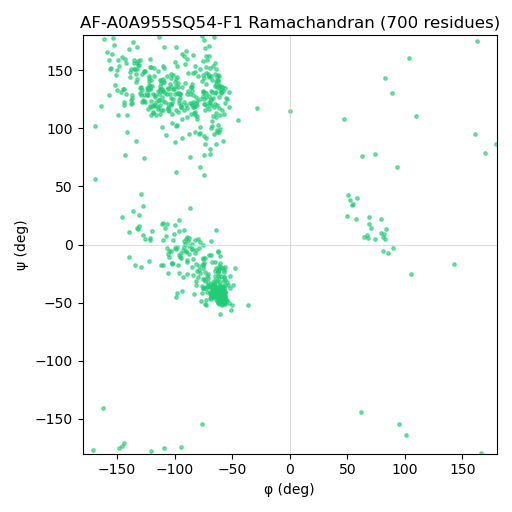4454 C C . PHE A 1 575 ? 2.046 -10.915 -19.930 1.00 97.94 575 PHE A C 1
ATOM 4456 O O . PHE A 1 575 ? 2.386 -12.058 -20.241 1.00 97.94 575 PHE A O 1
ATOM 4463 N N . TYR A 1 576 ? 1.171 -10.657 -18.963 1.00 98.25 576 TYR A N 1
ATOM 4464 C CA . TYR A 1 576 ? 0.589 -11.675 -18.095 1.00 98.25 576 TYR A CA 1
ATOM 4465 C C . TYR A 1 576 ? -0.924 -11.674 -18.238 1.00 98.25 576 TYR A C 1
ATOM 4467 O O . TYR A 1 576 ? -1.587 -10.721 -17.845 1.00 98.25 576 TYR A O 1
ATOM 4475 N N . ARG A 1 577 ? -1.486 -12.730 -18.816 1.00 98.25 577 ARG A N 1
ATOM 4476 C CA . ARG A 1 577 ? -2.912 -12.813 -19.128 1.00 98.25 577 ARG A CA 1
ATOM 4477 C C . ARG A 1 577 ? -3.635 -13.675 -18.111 1.00 98.25 577 ARG A C 1
ATOM 4479 O O . ARG A 1 577 ? -3.316 -14.854 -17.977 1.00 98.25 577 ARG A O 1
ATOM 4486 N N . PHE A 1 578 ? -4.637 -13.104 -17.447 1.00 98.31 578 PHE A N 1
ATOM 4487 C CA . PHE A 1 578 ? -5.599 -13.872 -16.662 1.00 98.31 578 PHE A CA 1
ATOM 4488 C C . PHE A 1 578 ? -6.397 -14.803 -17.577 1.00 98.31 578 PHE A C 1
ATOM 4490 O O . PHE A 1 578 ? -6.840 -14.377 -18.642 1.00 98.31 578 PHE A O 1
ATOM 4497 N N . ASP A 1 579 ? -6.640 -16.047 -17.156 1.00 97.94 579 ASP A N 1
ATOM 4498 C CA . ASP A 1 579 ? -7.640 -16.898 -17.804 1.00 97.94 579 ASP A CA 1
ATOM 4499 C C . ASP A 1 579 ? -8.998 -16.659 -17.133 1.00 97.94 579 ASP A C 1
ATOM 4501 O O . ASP A 1 579 ? -9.210 -17.088 -15.994 1.00 97.94 579 ASP A O 1
ATOM 4505 N N . PRO A 1 580 ? -9.965 -16.021 -17.812 1.00 97.06 580 PRO A N 1
ATOM 4506 C CA . PRO A 1 580 ? -11.233 -15.685 -17.178 1.00 97.06 580 PRO A CA 1
ATOM 4507 C C . PRO A 1 580 ? -12.047 -16.914 -16.768 1.00 97.06 580 PRO A C 1
ATOM 4509 O O . PRO A 1 580 ? -12.870 -16.816 -15.863 1.00 97.06 580 PRO A O 1
ATOM 4512 N N . ASN A 1 581 ? -11.804 -18.076 -17.389 1.00 97.69 581 ASN A N 1
ATOM 4513 C CA . ASN A 1 581 ? -12.479 -19.323 -17.019 1.00 97.69 581 ASN A CA 1
ATOM 4514 C C . ASN A 1 581 ? -11.930 -19.922 -15.717 1.00 97.69 581 ASN A C 1
ATOM 4516 O O . ASN A 1 581 ? -12.566 -20.796 -15.130 1.00 97.69 581 ASN A O 1
ATOM 4520 N N . ARG A 1 582 ? -10.746 -19.480 -15.280 1.00 97.75 582 ARG A N 1
ATOM 4521 C CA . ARG A 1 582 ? -10.144 -19.876 -14.005 1.00 97.75 582 ARG A CA 1
ATOM 4522 C C . ARG A 1 582 ? -10.571 -18.959 -12.866 1.00 97.75 582 ARG A C 1
ATOM 4524 O O . ARG A 1 582 ? -10.382 -19.339 -11.719 1.00 97.75 582 ARG A O 1
ATOM 4531 N N . ILE A 1 583 ? -11.170 -17.802 -13.142 1.00 98.00 583 ILE A N 1
ATOM 4532 C CA . ILE A 1 583 ? -11.683 -16.897 -12.108 1.00 98.00 583 ILE A CA 1
ATOM 4533 C C . ILE A 1 583 ? -13.093 -17.326 -11.701 1.00 98.00 583 ILE A C 1
ATOM 4535 O O . ILE A 1 583 ? -14.003 -17.369 -12.525 1.00 98.00 583 ILE A O 1
ATOM 4539 N N . VAL A 1 584 ? -13.270 -17.632 -10.419 1.00 97.25 584 VAL A N 1
ATOM 4540 C CA . VAL A 1 584 ? -14.534 -18.112 -9.845 1.00 97.25 584 VAL A CA 1
ATOM 4541 C C . VAL A 1 584 ? -15.301 -16.976 -9.176 1.00 97.25 584 VAL A C 1
ATOM 4543 O O . VAL A 1 584 ? -16.505 -16.856 -9.380 1.00 97.25 584 VAL A O 1
ATOM 4546 N N . ASP A 1 585 ? -14.614 -16.150 -8.386 1.00 96.56 585 ASP A N 1
ATOM 4547 C CA . ASP A 1 585 ? -15.218 -15.042 -7.645 1.00 96.56 585 ASP A CA 1
ATOM 4548 C C . ASP A 1 585 ? -14.214 -13.898 -7.456 1.00 96.56 585 ASP A C 1
ATOM 4550 O O . ASP A 1 585 ? -13.003 -14.126 -7.377 1.00 96.56 585 ASP A O 1
ATOM 4554 N N . ILE A 1 586 ? -14.720 -12.669 -7.378 1.00 95.25 586 ILE A N 1
ATOM 4555 C CA . ILE A 1 586 ? -13.935 -11.471 -7.085 1.00 95.25 586 ILE A CA 1
ATOM 4556 C C . ILE A 1 586 ? -14.743 -10.628 -6.104 1.00 95.25 586 ILE A C 1
ATOM 4558 O O . ILE A 1 586 ? -15.849 -10.188 -6.419 1.00 95.25 586 ILE A O 1
ATOM 4562 N N . LYS A 1 587 ? -14.169 -10.359 -4.933 1.00 91.56 587 LYS A N 1
ATOM 4563 C CA . LYS A 1 587 ? -14.806 -9.560 -3.888 1.00 91.56 587 LYS A CA 1
ATOM 4564 C C . LYS A 1 587 ? -13.877 -8.446 -3.430 1.00 91.56 587 LYS A C 1
ATOM 4566 O O . LYS A 1 587 ? -12.723 -8.700 -3.104 1.00 91.56 587 LYS A O 1
ATOM 4571 N N . LEU A 1 588 ? -14.393 -7.225 -3.333 1.00 89.75 588 LEU A N 1
ATOM 4572 C CA . LEU A 1 588 ? -13.740 -6.174 -2.560 1.00 89.75 588 LEU A CA 1
ATOM 4573 C C . LEU A 1 588 ? -14.121 -6.368 -1.088 1.00 89.75 588 LEU A C 1
ATOM 4575 O O . LEU A 1 588 ? -15.286 -6.247 -0.732 1.00 89.75 588 LEU A O 1
ATOM 4579 N N . ASP A 1 589 ? -13.157 -6.754 -0.261 1.00 87.00 589 ASP A N 1
ATOM 4580 C CA . ASP A 1 589 ? -13.305 -6.918 1.180 1.00 87.00 589 ASP A CA 1
ATOM 4581 C C . ASP A 1 589 ? -12.896 -5.630 1.888 1.00 87.00 589 ASP A C 1
ATOM 4583 O O . ASP A 1 589 ? -11.719 -5.270 1.957 1.00 87.00 589 ASP A O 1
ATOM 4587 N N . SER A 1 590 ? -13.893 -4.934 2.417 1.00 81.94 590 SER A N 1
ATOM 4588 C CA . SER A 1 590 ? -13.703 -3.728 3.212 1.00 81.94 590 SER A CA 1
ATOM 4589 C C . SER A 1 590 ? -13.805 -3.991 4.714 1.00 81.94 590 SER A C 1
ATOM 4591 O O . SER A 1 590 ? -13.828 -3.033 5.480 1.00 81.94 590 SER A O 1
ATOM 4593 N N . SER A 1 591 ? -13.861 -5.250 5.175 1.00 77.25 591 SER A N 1
ATOM 4594 C CA . SER A 1 591 ? -14.103 -5.605 6.587 1.00 77.25 591 SER A CA 1
ATOM 4595 C C . SER A 1 591 ? -13.103 -4.993 7.576 1.00 77.25 591 SER A C 1
ATOM 4597 O O . SER A 1 591 ? -13.479 -4.710 8.714 1.00 77.25 591 SER A O 1
ATOM 4599 N N . ARG A 1 592 ? -11.873 -4.719 7.124 1.00 74.62 592 ARG A N 1
ATOM 4600 C CA . ARG A 1 592 ? -10.815 -4.052 7.901 1.00 74.62 592 ARG A CA 1
ATOM 4601 C C . ARG A 1 592 ? -11.017 -2.551 8.078 1.00 74.62 592 ARG A C 1
ATOM 4603 O O . ARG A 1 592 ? -10.400 -1.964 8.960 1.00 74.62 592 ARG A O 1
ATOM 4610 N N . CYS A 1 593 ? -11.896 -1.934 7.294 1.00 73.56 593 CYS A N 1
ATOM 4611 C CA . CYS A 1 593 ? -12.230 -0.535 7.497 1.00 73.56 593 CYS A CA 1
ATOM 4612 C C . CYS A 1 593 ? -12.982 -0.366 8.810 1.00 73.56 593 CYS A C 1
ATOM 4614 O O . CYS A 1 593 ? -13.973 -1.065 9.046 1.00 73.56 593 CYS A O 1
ATOM 4616 N N . PRO A 1 594 ? -12.598 0.579 9.666 1.00 72.56 594 PRO A N 1
ATOM 4617 C CA . PRO A 1 594 ? -13.557 1.038 10.638 1.00 72.56 594 PRO A CA 1
ATOM 4618 C C . PRO A 1 594 ? -14.733 1.671 9.883 1.00 72.56 594 PRO A C 1
ATOM 4620 O O . PRO A 1 594 ? -14.601 2.176 8.764 1.00 72.56 594 PRO A O 1
ATOM 4623 N N . CYS A 1 595 ? -15.931 1.518 10.431 1.00 75.62 595 CYS A N 1
ATOM 4624 C CA . CYS A 1 595 ? -17.099 2.072 9.782 1.00 75.62 595 CYS A CA 1
ATOM 4625 C C . CYS A 1 595 ? -17.370 3.477 10.314 1.00 75.62 595 CYS A C 1
ATOM 4627 O O . CYS A 1 595 ? -17.748 3.635 11.473 1.00 75.62 595 CYS A O 1
ATOM 4629 N N . ASN A 1 596 ? -17.266 4.467 9.429 1.00 79.31 596 ASN A N 1
ATOM 4630 C CA . ASN A 1 596 ? -17.561 5.857 9.735 1.00 79.31 596 ASN A CA 1
ATOM 4631 C C . ASN A 1 596 ? -18.942 6.247 9.170 1.00 79.31 596 ASN A C 1
ATOM 4633 O O . ASN A 1 596 ? -19.071 6.480 7.967 1.00 79.31 596 ASN A O 1
ATOM 4637 N N . PRO A 1 597 ? -19.993 6.372 10.004 1.00 81.75 597 PRO A N 1
ATOM 4638 C CA . PRO A 1 597 ? -21.326 6.751 9.533 1.00 81.75 597 PRO A CA 1
ATOM 4639 C C . PRO A 1 597 ? -21.413 8.205 9.040 1.00 81.75 597 PRO A C 1
ATOM 4641 O O . PRO A 1 597 ? -22.444 8.596 8.497 1.00 81.75 597 PRO A O 1
ATOM 4644 N N . SER A 1 598 ? -20.366 9.010 9.257 1.00 76.25 598 SER A N 1
ATOM 4645 C CA . SER A 1 598 ? -20.284 10.408 8.820 1.00 76.25 598 SER A CA 1
ATOM 4646 C C . SER A 1 598 ? -19.487 10.589 7.526 1.00 76.25 598 SER A C 1
ATOM 4648 O O . SER A 1 598 ? -19.407 11.720 7.047 1.00 76.25 598 SER A O 1
ATOM 4650 N N . ALA A 1 599 ? -18.893 9.523 6.972 1.00 71.06 599 ALA A N 1
ATOM 4651 C CA . ALA A 1 599 ? -18.150 9.624 5.720 1.00 71.06 599 ALA A CA 1
ATOM 4652 C C . ALA A 1 599 ? -19.090 10.057 4.573 1.00 71.06 599 ALA A C 1
ATOM 4654 O O . ALA A 1 599 ? -20.242 9.605 4.529 1.00 71.06 599 ALA A O 1
ATOM 4655 N N . PRO A 1 600 ? -18.644 10.923 3.642 1.00 71.12 600 PRO A N 1
ATOM 4656 C CA . PRO A 1 600 ? -19.488 11.427 2.554 1.00 71.12 600 PRO A CA 1
ATOM 4657 C C . PRO A 1 600 ? -20.108 10.333 1.671 1.00 71.12 600 PRO A C 1
ATOM 4659 O O . PRO A 1 600 ? -21.183 10.536 1.106 1.00 71.12 600 PRO A O 1
ATOM 4662 N N . ASP A 1 601 ? -19.448 9.180 1.557 1.00 75.94 601 ASP A N 1
ATOM 4663 C CA . ASP A 1 601 ? -19.866 8.018 0.771 1.00 75.94 601 ASP A CA 1
ATOM 4664 C C . ASP A 1 601 ? -20.486 6.883 1.616 1.00 75.94 601 ASP A C 1
ATOM 4666 O O . ASP A 1 601 ? -20.859 5.840 1.064 1.00 75.94 601 ASP A O 1
ATOM 4670 N N . ALA A 1 602 ? -20.654 7.076 2.931 1.00 85.69 602 ALA A N 1
ATOM 4671 C CA . ALA A 1 602 ? -21.218 6.064 3.820 1.00 85.69 602 ALA A CA 1
ATOM 4672 C C . ALA A 1 602 ? -22.649 5.682 3.413 1.00 85.69 602 ALA A C 1
ATOM 4674 O O . ALA A 1 602 ? -23.502 6.532 3.142 1.00 85.69 602 ALA A O 1
ATOM 4675 N N . ILE A 1 603 ? -22.954 4.383 3.426 1.00 92.81 603 ILE A N 1
ATOM 4676 C CA . ILE A 1 603 ? -24.321 3.896 3.219 1.00 92.81 603 ILE A CA 1
ATOM 4677 C C . ILE A 1 603 ? -25.148 4.287 4.449 1.00 92.81 603 ILE A C 1
ATOM 4679 O O . ILE A 1 603 ? -24.827 3.844 5.555 1.00 92.81 603 ILE A O 1
ATOM 4683 N N . PRO A 1 604 ? -26.246 5.050 4.303 1.00 95.94 604 PRO A N 1
ATOM 4684 C CA . PRO A 1 604 ? -27.089 5.377 5.445 1.00 95.94 604 PRO A CA 1
ATOM 4685 C C . PRO A 1 604 ? -27.704 4.102 6.034 1.00 95.94 604 PRO A C 1
ATOM 4687 O O . PRO A 1 604 ? -28.438 3.394 5.345 1.00 95.94 604 PRO A O 1
ATOM 4690 N N . VAL A 1 605 ? -27.437 3.805 7.306 1.00 97.50 605 VAL A N 1
ATOM 4691 C CA . VAL A 1 605 ? -28.058 2.684 8.031 1.00 97.50 605 VAL A CA 1
ATOM 4692 C C . VAL A 1 605 ? -28.791 3.228 9.244 1.00 97.50 605 VAL A C 1
ATOM 4694 O O . VAL A 1 605 ? -28.275 4.079 9.963 1.00 97.50 605 VAL A O 1
ATOM 4697 N N . GLN A 1 606 ? -29.999 2.729 9.497 1.00 97.75 606 GLN A N 1
ATOM 4698 C CA . GLN A 1 606 ? -30.776 3.137 10.662 1.00 97.75 606 GLN A CA 1
ATOM 4699 C C . GLN A 1 606 ? -31.431 1.939 11.343 1.00 97.75 606 GLN A C 1
ATOM 4701 O O . GLN A 1 606 ? -32.176 1.191 10.715 1.00 97.75 606 GLN A O 1
ATOM 4706 N N . ILE A 1 607 ? -31.241 1.806 12.658 1.00 97.69 607 ILE A N 1
ATOM 4707 C CA . ILE A 1 607 ? -32.044 0.906 13.498 1.00 97.69 607 ILE A CA 1
ATOM 4708 C C . ILE A 1 607 ? -33.369 1.612 13.824 1.00 97.69 607 ILE A C 1
ATOM 4710 O O . ILE A 1 607 ? -33.403 2.593 14.568 1.00 97.69 607 ILE A O 1
ATOM 4714 N N . THR A 1 608 ? -34.474 1.116 13.263 1.00 97.81 608 THR A N 1
ATOM 4715 C CA . THR A 1 608 ? -35.825 1.679 13.457 1.00 97.81 608 THR A CA 1
ATOM 4716 C C . THR A 1 608 ? -36.575 1.022 14.614 1.00 97.81 608 THR A C 1
ATOM 4718 O O . THR A 1 608 ? -37.406 1.672 15.249 1.00 97.81 608 THR A O 1
ATOM 4721 N N . GLN A 1 609 ? -36.271 -0.245 14.920 1.00 97.19 609 GLN A N 1
ATOM 4722 C CA . GLN A 1 609 ? -36.776 -0.963 16.091 1.00 97.19 609 GLN A CA 1
ATOM 4723 C C . GLN A 1 609 ? -35.643 -1.691 16.825 1.00 97.19 609 GLN A C 1
ATOM 4725 O O . GLN A 1 609 ? -34.776 -2.261 16.161 1.00 97.19 609 GLN A O 1
ATOM 4730 N N . PRO A 1 610 ? -35.669 -1.723 18.170 1.00 96.38 610 PRO A N 1
ATOM 4731 C CA . PRO A 1 610 ? -36.707 -1.147 19.032 1.00 96.38 610 PRO A CA 1
ATOM 4732 C C . PRO A 1 610 ? -36.619 0.383 19.067 1.00 96.38 610 PRO A C 1
ATOM 4734 O O . PRO A 1 610 ? -35.530 0.943 18.968 1.00 96.38 610 PRO A O 1
ATOM 4737 N N . SER A 1 611 ? -37.746 1.085 19.201 1.00 94.44 611 SER A N 1
ATOM 4738 C CA . SER A 1 611 ? -37.740 2.551 19.341 1.00 94.44 611 SER A CA 1
ATOM 4739 C C . SER A 1 611 ? -37.241 2.995 20.719 1.00 94.44 611 SER A C 1
ATOM 4741 O O . SER A 1 611 ? -36.495 3.969 20.815 1.00 94.44 611 SER A O 1
ATOM 4743 N N . ASN A 1 612 ? -37.602 2.247 21.762 1.00 94.44 612 ASN A N 1
ATOM 4744 C CA . ASN A 1 612 ? -37.289 2.556 23.156 1.00 94.44 612 ASN A CA 1
ATOM 4745 C C . ASN A 1 612 ? -35.834 2.205 23.504 1.00 94.44 612 ASN A C 1
ATOM 4747 O O . ASN A 1 612 ? -35.261 1.276 22.936 1.00 94.44 612 ASN A O 1
ATOM 4751 N N . SER A 1 613 ? -35.253 2.932 24.459 1.00 95.88 613 SER A N 1
ATOM 4752 C CA . SER A 1 613 ? -33.907 2.679 24.995 1.00 95.88 613 SER A CA 1
ATOM 4753 C C . SER A 1 613 ? -33.879 1.638 26.118 1.00 95.88 613 SER A C 1
ATOM 4755 O O . SER A 1 613 ? -32.803 1.297 26.594 1.00 95.88 613 SER A O 1
ATOM 4757 N N . GLU A 1 614 ? -35.039 1.140 26.553 1.00 97.12 614 GLU A N 1
ATOM 4758 C CA . GLU A 1 614 ? -35.172 0.148 27.623 1.00 97.12 614 GLU A CA 1
ATOM 4759 C C . GLU A 1 614 ? -36.151 -0.964 27.230 1.00 97.12 614 GLU A C 1
ATOM 4761 O O . GLU A 1 614 ? -37.087 -0.737 26.454 1.00 97.12 614 GLU A O 1
ATOM 4766 N N . THR A 1 615 ? -35.947 -2.167 27.772 1.00 96.50 615 THR A N 1
ATOM 4767 C CA . THR A 1 615 ? -36.838 -3.315 27.564 1.00 96.50 615 THR A CA 1
ATOM 4768 C C . THR A 1 615 ? -36.847 -4.283 28.751 1.00 96.50 615 THR A C 1
ATOM 4770 O O . THR A 1 615 ? -35.823 -4.525 29.392 1.00 96.50 615 THR A O 1
ATOM 4773 N N . GLU A 1 616 ? -38.010 -4.885 29.000 1.00 95.69 616 GLU A N 1
ATOM 4774 C CA . GLU A 1 616 ? -38.205 -5.999 29.943 1.00 95.69 616 GLU A CA 1
ATOM 4775 C C . GLU A 1 616 ? -38.063 -7.372 29.257 1.00 95.69 616 GLU A C 1
ATOM 4777 O O . GLU A 1 616 ? -38.169 -8.419 29.896 1.00 95.69 616 GLU A O 1
ATOM 4782 N N . GLU A 1 617 ? -37.835 -7.394 27.941 1.00 93.06 617 GLU A N 1
ATOM 4783 C CA . GLU A 1 617 ? -37.683 -8.613 27.150 1.00 93.06 617 GLU A CA 1
ATOM 4784 C C . GLU A 1 617 ? -36.203 -8.965 26.957 1.00 93.06 617 GLU A C 1
ATOM 4786 O O . GLU A 1 617 ? -35.359 -8.108 26.691 1.00 93.06 617 GLU A O 1
ATOM 4791 N N . ARG A 1 618 ? -35.878 -10.260 27.062 1.00 90.25 618 ARG A N 1
ATOM 4792 C CA . ARG A 1 618 ? -34.514 -10.764 26.812 1.00 90.25 618 ARG A CA 1
ATOM 4793 C C . ARG A 1 618 ? -34.238 -10.950 25.323 1.00 90.25 618 ARG A C 1
ATOM 4795 O O . ARG A 1 618 ? -33.097 -10.840 24.894 1.00 90.25 618 ARG A O 1
ATOM 4802 N N . VAL 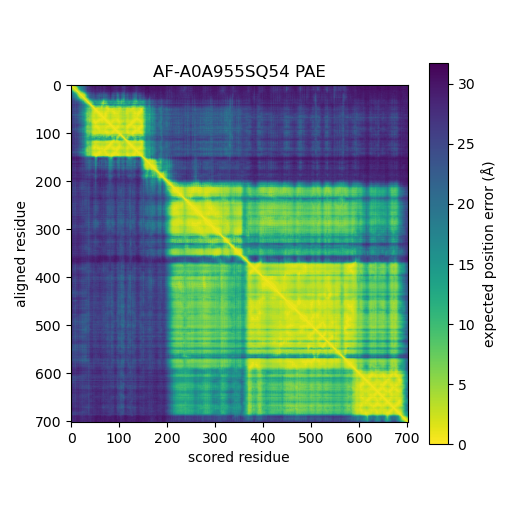A 1 619 ? -35.269 -11.272 24.550 1.00 94.50 619 VAL A N 1
ATOM 4803 C CA . VAL A 1 619 ? -35.177 -11.463 23.103 1.00 94.50 619 VAL A CA 1
ATOM 4804 C C . VAL A 1 619 ? -36.078 -10.435 22.461 1.00 94.50 619 VAL A C 1
ATOM 4806 O O . VAL A 1 619 ? -37.291 -10.518 22.621 1.00 94.50 619 VAL A O 1
ATOM 4809 N N . ILE A 1 620 ? -35.490 -9.491 21.738 1.00 96.62 620 ILE A N 1
ATOM 4810 C CA . ILE A 1 620 ? -36.238 -8.435 21.060 1.00 96.62 620 ILE A CA 1
ATOM 4811 C C . ILE A 1 620 ? -36.196 -8.641 19.550 1.00 96.62 620 ILE A C 1
ATOM 4813 O O . ILE A 1 620 ? -35.261 -9.236 19.009 1.00 96.62 620 ILE A O 1
ATOM 4817 N N . SER A 1 621 ? -37.220 -8.136 18.864 1.00 96.69 621 SER A N 1
ATOM 4818 C CA . SER A 1 621 ? -37.171 -7.986 17.410 1.00 96.69 621 SER A CA 1
ATOM 4819 C C . SER A 1 621 ? -36.473 -6.673 17.077 1.00 96.69 621 SER A C 1
ATOM 4821 O O . SER A 1 621 ? -36.845 -5.621 17.595 1.00 96.69 621 SER A O 1
ATOM 4823 N N . MET A 1 622 ? -35.473 -6.744 16.211 1.00 97.12 622 MET A N 1
ATOM 4824 C CA . MET A 1 622 ? -34.760 -5.598 15.674 1.00 97.12 622 MET A CA 1
ATOM 4825 C C . MET A 1 622 ? -35.113 -5.442 14.197 1.00 97.12 622 MET A C 1
ATOM 4827 O O . MET A 1 622 ? -35.206 -6.431 13.464 1.00 97.12 622 MET A O 1
ATOM 4831 N N . SER A 1 623 ? -35.298 -4.206 13.748 1.00 98.25 623 SER A N 1
ATOM 4832 C CA . SER A 1 623 ? -35.456 -3.891 12.330 1.00 98.25 623 SER A CA 1
ATOM 4833 C C . SER A 1 623 ? -34.841 -2.545 11.993 1.00 98.25 623 SER A C 1
ATOM 4835 O O . SER A 1 623 ? -34.651 -1.696 12.866 1.00 98.25 623 SER A O 1
ATOM 4837 N N . GLY A 1 624 ? -34.575 -2.326 10.713 1.00 98.19 624 GLY A N 1
ATOM 4838 C CA . GLY A 1 624 ? -33.967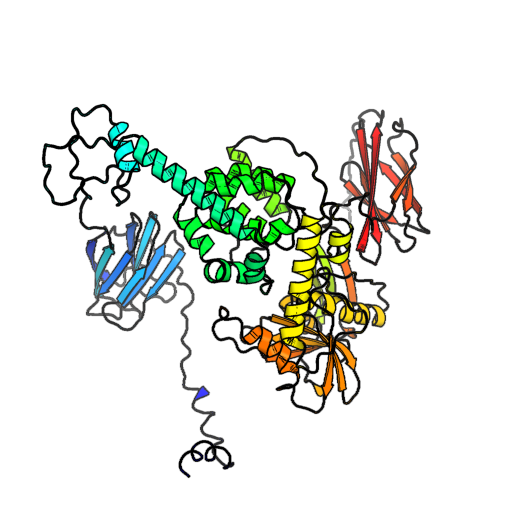 -1.096 10.243 1.00 98.19 624 GLY A CA 1
ATOM 4839 C C . GLY A 1 624 ? -33.960 -0.962 8.733 1.00 98.19 624 GLY A C 1
ATOM 4840 O O . GLY A 1 624 ? -34.514 -1.802 8.018 1.00 98.19 624 GLY A O 1
ATOM 4841 N N . THR A 1 625 ? -33.357 0.127 8.276 1.00 98.25 625 THR A N 1
ATOM 4842 C CA . THR A 1 625 ? -33.231 0.482 6.864 1.00 98.25 625 THR A CA 1
ATOM 4843 C C . THR A 1 625 ? -31.768 0.603 6.459 1.00 98.25 625 THR A C 1
ATOM 4845 O O . THR A 1 625 ? -30.900 0.916 7.276 1.00 98.25 625 THR A O 1
ATOM 4848 N N . VAL A 1 626 ? -31.523 0.354 5.178 1.00 98.19 626 VAL A N 1
ATOM 4849 C CA . VAL A 1 626 ? -30.255 0.518 4.475 1.00 98.19 626 VAL A CA 1
ATOM 4850 C C . VAL A 1 626 ? -30.544 1.393 3.261 1.00 98.19 626 VAL A C 1
ATOM 4852 O O . VAL A 1 626 ? -31.426 1.076 2.466 1.00 98.19 626 VAL A O 1
ATOM 4855 N N . GLY A 1 627 ? -29.836 2.513 3.133 1.00 96.50 627 GLY A N 1
ATOM 4856 C CA . GLY A 1 627 ? -30.052 3.506 2.077 1.00 96.50 627 GLY A CA 1
ATOM 4857 C C . GLY A 1 627 ? -29.637 3.040 0.680 1.00 96.50 627 GLY A C 1
ATOM 4858 O O . GLY A 1 627 ? -29.943 3.713 -0.300 1.00 96.50 627 GLY A O 1
ATOM 4859 N N . ASP A 1 628 ? -28.972 1.889 0.587 1.00 94.38 628 ASP A N 1
ATOM 4860 C CA . ASP A 1 628 ? -28.544 1.262 -0.656 1.00 94.38 628 ASP A CA 1
ATOM 4861 C C . ASP A 1 628 ? -29.278 -0.069 -0.885 1.00 94.38 628 ASP A C 1
ATOM 4863 O O . ASP A 1 628 ? -29.134 -1.028 -0.127 1.00 94.38 628 ASP A O 1
ATOM 4867 N N . ASN A 1 629 ? -30.060 -0.129 -1.965 1.00 94.81 629 ASN A N 1
ATOM 4868 C CA . ASN A 1 629 ? -30.843 -1.307 -2.339 1.00 94.81 629 ASN A CA 1
ATOM 4869 C C . ASN A 1 629 ? -30.010 -2.443 -2.953 1.00 94.81 629 ASN A C 1
ATOM 4871 O O . ASN A 1 629 ? -30.540 -3.541 -3.121 1.00 94.81 629 ASN A O 1
ATOM 4875 N N . SER A 1 630 ? -28.749 -2.192 -3.317 1.00 91.38 630 SER A N 1
ATOM 4876 C CA . SER A 1 630 ? -27.827 -3.230 -3.792 1.00 91.38 630 SER A CA 1
ATOM 4877 C C . SER A 1 630 ? -27.295 -4.109 -2.654 1.00 91.38 630 SER A C 1
ATOM 4879 O O . SER A 1 630 ? -26.827 -5.218 -2.903 1.00 91.38 630 SER A O 1
ATOM 4881 N N . VAL A 1 631 ? -27.412 -3.654 -1.402 1.00 94.19 631 VAL A N 1
ATOM 4882 C CA . VAL A 1 631 ? -27.034 -4.423 -0.214 1.00 94.19 631 VAL A CA 1
ATOM 4883 C C . VAL A 1 631 ? -28.039 -5.553 0.014 1.00 94.19 631 VAL A C 1
ATOM 4885 O O . VAL A 1 631 ? -29.220 -5.317 0.273 1.00 94.19 631 VAL A O 1
ATOM 4888 N N . THR A 1 632 ? -27.555 -6.795 -0.016 1.00 95.38 632 THR A N 1
ATOM 4889 C CA . THR A 1 632 ? -28.369 -8.005 0.206 1.00 95.38 632 THR A CA 1
ATOM 4890 C C . THR A 1 632 ? -28.147 -8.660 1.571 1.00 95.38 632 THR A C 1
ATOM 4892 O O . THR A 1 632 ? -28.872 -9.583 1.948 1.00 95.38 632 THR A O 1
ATOM 4895 N N . SER A 1 633 ? -27.160 -8.200 2.340 1.00 95.88 633 SER A N 1
ATOM 4896 C CA . SER A 1 633 ? -26.813 -8.741 3.658 1.00 95.88 633 SER A CA 1
ATOM 4897 C C . SER A 1 633 ? -26.265 -7.668 4.594 1.00 95.88 633 SER A C 1
ATOM 4899 O O . SER A 1 633 ? -25.679 -6.689 4.146 1.00 95.88 633 SER A O 1
ATOM 4901 N N . ALA A 1 634 ? -26.432 -7.875 5.899 1.00 96.50 634 ALA A N 1
ATOM 4902 C CA . ALA A 1 634 ? -25.876 -7.037 6.958 1.00 96.50 634 ALA A CA 1
ATOM 4903 C C . ALA A 1 634 ? -25.269 -7.914 8.059 1.00 96.50 634 ALA A C 1
ATOM 4905 O O . ALA A 1 634 ? -25.656 -9.074 8.220 1.00 96.50 634 ALA A O 1
ATOM 4906 N N . VAL A 1 635 ? -24.365 -7.352 8.856 1.00 95.56 635 VAL A N 1
ATOM 4907 C CA . VAL A 1 635 ? -23.886 -7.961 10.098 1.00 95.56 635 VAL A CA 1
ATOM 4908 C C . VAL A 1 635 ? -24.451 -7.171 11.268 1.00 95.56 635 VAL A C 1
ATOM 4910 O O . VAL A 1 635 ? -24.249 -5.968 11.391 1.00 95.56 635 VAL A O 1
ATOM 4913 N N . VAL A 1 636 ? -25.178 -7.858 12.138 1.00 96.38 636 VAL A N 1
ATOM 4914 C CA . VAL A 1 636 ? -25.664 -7.319 13.407 1.00 96.38 636 VAL A CA 1
ATOM 4915 C C . VAL A 1 636 ? -24.716 -7.761 14.498 1.00 96.38 636 VAL A C 1
ATOM 4917 O O . VAL A 1 636 ? -24.447 -8.952 14.601 1.00 96.38 636 VAL A O 1
ATOM 4920 N N . SER A 1 637 ? -24.248 -6.852 15.340 1.00 94.81 637 SER A N 1
ATOM 4921 C CA . SER A 1 637 ? -23.493 -7.194 16.539 1.00 94.81 637 SER A CA 1
ATOM 4922 C C . SER A 1 637 ? -24.296 -6.868 17.792 1.00 94.81 637 SER A C 1
ATOM 4924 O O . SER A 1 637 ? -24.958 -5.835 17.864 1.00 94.81 637 SER A O 1
ATOM 4926 N N . VAL A 1 638 ? -24.248 -7.742 18.798 1.00 92.81 638 VAL A N 1
ATOM 4927 C CA . VAL A 1 638 ? -24.744 -7.428 20.147 1.00 92.81 638 VAL A CA 1
ATOM 4928 C C . VAL A 1 638 ? -23.619 -7.627 21.136 1.00 92.81 638 VAL A C 1
ATOM 4930 O O . VAL A 1 638 ? -23.114 -8.737 21.285 1.00 92.81 638 VAL A O 1
ATOM 4933 N N . ASN A 1 639 ? -23.216 -6.544 21.800 1.00 88.38 639 ASN A N 1
ATOM 4934 C CA . ASN A 1 639 ? -22.052 -6.518 22.690 1.00 88.38 639 ASN A CA 1
ATOM 4935 C C . ASN A 1 639 ? -20.801 -7.097 22.009 1.00 88.38 639 ASN A C 1
ATOM 4937 O O . ASN A 1 639 ? -20.086 -7.911 22.588 1.00 88.38 639 ASN A O 1
ATOM 4941 N N . GLY A 1 640 ? -20.596 -6.729 20.741 1.00 83.81 640 GLY A N 1
ATOM 4942 C CA . GLY A 1 640 ? -19.476 -7.194 19.924 1.00 83.81 640 GLY A CA 1
ATOM 4943 C C . GLY A 1 640 ? -19.641 -8.582 19.297 1.00 83.81 640 GLY A C 1
ATOM 4944 O O . GLY A 1 640 ? -18.800 -8.957 18.493 1.00 83.81 640 GLY A O 1
ATOM 4945 N N . VAL A 1 641 ? -20.706 -9.340 19.593 1.00 83.38 641 VAL A N 1
ATOM 4946 C CA . VAL A 1 641 ? -20.925 -10.676 19.001 1.00 83.38 641 VAL A CA 1
ATOM 4947 C C . VAL A 1 641 ? -21.649 -10.552 17.653 1.00 83.38 641 VAL A C 1
ATOM 4949 O O . VAL A 1 641 ? -22.821 -10.168 17.666 1.00 83.38 641 VAL A O 1
ATOM 4952 N N . PRO A 1 642 ? -21.008 -10.867 16.507 1.00 90.56 642 PRO A N 1
ATOM 4953 C CA . PRO A 1 642 ? -21.584 -10.658 15.180 1.00 90.56 642 PRO A CA 1
ATOM 4954 C C . PRO A 1 642 ? -22.540 -11.784 14.748 1.00 90.56 642 PRO A C 1
ATOM 4956 O O . PRO A 1 642 ? -22.344 -12.960 15.051 1.00 90.56 642 PRO A O 1
ATOM 4959 N N . GLN A 1 643 ? -23.550 -11.421 13.961 1.00 91.50 643 GLN A N 1
ATOM 4960 C CA . GLN A 1 643 ? -24.533 -12.301 13.340 1.00 91.50 643 GLN A CA 1
ATOM 4961 C C . GLN A 1 643 ? -24.887 -11.768 11.946 1.00 91.50 643 GLN A C 1
ATOM 4963 O O . GLN A 1 643 ? -25.377 -10.649 11.805 1.00 91.50 643 GLN A O 1
ATOM 4968 N N . SER A 1 644 ? -24.698 -12.582 10.906 1.00 93.69 644 SER A N 1
ATOM 4969 C CA . SER A 1 644 ? -25.135 -12.234 9.546 1.00 93.69 644 SER A CA 1
ATOM 4970 C C . SER A 1 644 ? -26.656 -12.321 9.401 1.00 93.69 644 SER A C 1
ATOM 4972 O O . SER A 1 644 ? -27.284 -13.266 9.885 1.00 93.69 644 SER A O 1
ATOM 4974 N N . ILE A 1 645 ? -27.248 -11.350 8.709 1.00 97.31 645 ILE A N 1
ATOM 4975 C CA . ILE A 1 645 ? -28.679 -11.288 8.399 1.00 97.31 645 ILE A CA 1
ATOM 4976 C C . ILE A 1 645 ? -28.902 -10.889 6.938 1.00 97.31 645 ILE A C 1
ATOM 4978 O O . ILE A 1 645 ? -28.057 -10.244 6.319 1.00 97.31 645 ILE A O 1
ATOM 4982 N N . ALA A 1 646 ? -30.058 -11.253 6.386 1.00 96.94 646 ALA A N 1
ATOM 4983 C CA . ALA A 1 646 ? -30.454 -10.830 5.047 1.00 96.94 646 ALA A CA 1
ATOM 4984 C C . ALA A 1 646 ? -31.003 -9.392 5.049 1.00 96.94 646 ALA A C 1
ATOM 4986 O O . ALA A 1 646 ? -31.713 -8.989 5.976 1.00 96.94 646 ALA A O 1
ATOM 4987 N N . VAL A 1 647 ? -30.719 -8.657 3.974 1.00 97.94 647 VAL A N 1
ATOM 4988 C CA . VAL A 1 647 ? -31.307 -7.351 3.650 1.00 97.94 647 VAL A CA 1
ATOM 4989 C C . VAL A 1 647 ? -32.134 -7.521 2.379 1.00 97.94 647 VAL A C 1
ATOM 4991 O O . VAL A 1 647 ? -31.689 -8.135 1.412 1.00 97.94 647 VAL A O 1
ATOM 4994 N N . SER A 1 648 ? -33.365 -7.014 2.375 1.00 96.75 648 SER A N 1
ATOM 4995 C CA . SER A 1 648 ? -34.252 -7.087 1.213 1.00 96.75 648 SER A CA 1
ATOM 4996 C C . SER A 1 648 ? -34.980 -5.765 1.024 1.00 96.75 648 SER A C 1
ATOM 4998 O O . SER A 1 648 ? -35.629 -5.275 1.947 1.00 96.75 648 SER A O 1
ATOM 5000 N N . GLY A 1 649 ? -34.846 -5.171 -0.166 1.00 94.56 649 GLY A N 1
ATOM 5001 C CA . GLY A 1 649 ? -35.470 -3.886 -0.497 1.00 94.56 649 GLY A CA 1
ATOM 5002 C C . GLY A 1 649 ? -35.051 -2.751 0.442 1.00 94.56 649 GLY A C 1
ATOM 5003 O O . GLY A 1 649 ? -35.909 -1.987 0.879 1.00 94.56 649 GLY A O 1
ATOM 5004 N N . GLY A 1 650 ? -33.770 -2.711 0.827 1.00 96.88 650 GLY A N 1
ATOM 5005 C CA . GLY A 1 650 ? -33.242 -1.707 1.754 1.00 96.88 650 GLY A CA 1
ATOM 5006 C C . GLY A 1 650 ? -33.757 -1.852 3.190 1.00 96.88 650 GLY A C 1
ATOM 5007 O O . GLY A 1 650 ? -33.681 -0.907 3.968 1.00 96.88 650 GLY A O 1
ATOM 5008 N N . MET A 1 651 ? -34.311 -3.008 3.568 1.00 98.00 651 MET A N 1
ATOM 5009 C CA . MET A 1 651 ? -34.804 -3.276 4.920 1.00 98.00 651 MET A CA 1
ATOM 5010 C C . MET A 1 651 ? -34.190 -4.546 5.496 1.00 98.00 651 MET A C 1
ATOM 5012 O O . MET A 1 651 ? -33.945 -5.517 4.779 1.00 98.00 651 MET A O 1
ATOM 5016 N N . PHE A 1 652 ? -34.012 -4.565 6.814 1.00 98.25 652 PHE A N 1
ATOM 5017 C CA . PHE A 1 652 ? -33.583 -5.749 7.549 1.00 98.25 652 PHE A CA 1
ATOM 5018 C C . PHE A 1 652 ? -34.447 -5.987 8.786 1.00 98.25 652 PHE A C 1
ATOM 5020 O O . PHE A 1 652 ? -34.980 -5.049 9.385 1.00 98.25 652 PHE A O 1
ATOM 5027 N N . SER A 1 653 ? -34.576 -7.252 9.188 1.00 98.00 653 SER A N 1
ATOM 5028 C CA . SER A 1 653 ? -35.210 -7.631 10.450 1.00 98.00 653 SER A CA 1
ATOM 5029 C C . SER A 1 653 ? -34.640 -8.940 10.988 1.00 98.00 653 SER A C 1
ATOM 5031 O O . SER A 1 653 ? -34.437 -9.893 10.240 1.00 98.00 653 SER A O 1
ATOM 5033 N N . THR A 1 654 ? -34.380 -8.989 12.293 1.00 98.12 654 THR A N 1
ATOM 5034 C CA . THR A 1 654 ? -33.884 -10.182 12.990 1.00 98.12 654 THR A CA 1
ATOM 5035 C C . THR A 1 654 ? -34.311 -10.167 14.459 1.00 98.12 654 THR A C 1
ATOM 5037 O O . THR A 1 654 ? -34.837 -9.171 14.955 1.00 98.12 654 THR A O 1
ATOM 5040 N N . LYS A 1 655 ? -34.084 -11.268 15.177 1.00 96.38 655 LYS A N 1
ATOM 5041 C CA . LYS A 1 655 ? -34.192 -11.313 16.638 1.00 96.38 655 LYS A CA 1
ATOM 5042 C C . LYS A 1 655 ? -32.803 -11.311 17.248 1.00 96.38 655 LYS A C 1
ATOM 5044 O O . LYS A 1 655 ? -31.935 -12.037 16.775 1.00 96.38 655 LYS A O 1
ATOM 5049 N N . VAL A 1 656 ? -32.632 -10.552 18.323 1.00 95.31 656 VAL A N 1
ATOM 5050 C CA . VAL A 1 656 ? -31.374 -10.493 19.069 1.00 95.31 656 VAL A CA 1
ATOM 5051 C C . VAL A 1 656 ? -31.597 -10.779 20.547 1.00 95.31 656 VAL A C 1
ATOM 5053 O O . VAL A 1 656 ? -32.668 -10.498 21.091 1.00 95.31 656 VAL A O 1
ATOM 5056 N N . VAL A 1 657 ? -30.588 -11.363 21.190 1.00 93.12 657 VAL A N 1
ATOM 5057 C CA . VAL A 1 657 ? -30.612 -11.717 22.613 1.00 93.12 657 VAL A CA 1
ATOM 5058 C C . VAL A 1 657 ? -29.801 -10.692 23.392 1.00 93.12 657 VAL A C 1
ATOM 5060 O O . VAL A 1 657 ? -28.636 -10.468 23.083 1.00 93.12 657 VAL A O 1
ATOM 5063 N N . LEU A 1 658 ? -30.410 -10.090 24.409 1.00 91.44 658 LEU A N 1
ATOM 5064 C CA . LEU A 1 658 ? -29.784 -9.084 25.258 1.00 91.44 658 LEU A CA 1
ATOM 5065 C C . LEU A 1 658 ? -29.280 -9.695 26.570 1.00 91.44 658 LEU A C 1
ATOM 5067 O O . LEU A 1 658 ? -29.940 -10.535 27.193 1.00 91.44 658 LEU A O 1
ATOM 5071 N N . SER A 1 659 ? -28.127 -9.218 27.021 1.00 90.44 659 SER A N 1
ATOM 5072 C CA . SER A 1 659 ? -27.650 -9.380 28.393 1.00 90.44 659 SER A CA 1
ATOM 5073 C C . SER A 1 659 ? -28.409 -8.444 29.335 1.00 90.44 659 SER A C 1
ATOM 5075 O O . SER A 1 659 ? -28.958 -7.432 28.916 1.00 90.44 659 SER A O 1
ATOM 5077 N N . SER A 1 660 ? -28.431 -8.763 30.629 1.00 90.44 660 SER A N 1
ATOM 5078 C CA . SER A 1 660 ? -28.940 -7.837 31.652 1.00 90.44 660 SER A CA 1
ATOM 5079 C C . SER A 1 660 ? -28.050 -6.590 31.726 1.00 90.44 660 SER A C 1
ATOM 5081 O O . SER A 1 660 ? -26.826 -6.733 31.749 1.00 90.44 660 SER A O 1
ATOM 5083 N N . GLY A 1 661 ? -28.649 -5.400 31.806 1.00 93.75 661 GLY A N 1
ATOM 5084 C CA . GLY A 1 661 ? -27.937 -4.118 31.791 1.00 93.75 661 GLY A CA 1
ATOM 5085 C C . GLY A 1 661 ? -27.862 -3.489 30.399 1.00 93.75 661 GLY A C 1
ATOM 5086 O O . GLY A 1 661 ? -28.732 -3.719 29.559 1.00 93.75 661 GLY A O 1
ATOM 5087 N N . ASP A 1 662 ? -26.848 -2.658 30.172 1.00 96.00 662 ASP A N 1
ATOM 5088 C CA . ASP A 1 662 ? -26.664 -1.949 28.905 1.00 96.00 662 ASP A CA 1
ATOM 5089 C C . ASP A 1 662 ? -26.129 -2.899 27.832 1.00 96.00 662 ASP A C 1
ATOM 5091 O O . ASP A 1 662 ? -25.192 -3.662 28.068 1.00 96.00 662 ASP A O 1
ATOM 5095 N N . ASN A 1 663 ? -26.754 -2.865 26.657 1.00 94.25 663 ASN A N 1
ATOM 5096 C CA . ASN A 1 663 ? -26.325 -3.612 25.486 1.00 94.25 663 ASN A CA 1
ATOM 5097 C C . ASN A 1 663 ? -26.082 -2.650 24.336 1.00 94.25 663 ASN A C 1
ATOM 5099 O O . ASN A 1 663 ? -26.946 -1.820 24.048 1.00 94.25 663 ASN A O 1
ATOM 5103 N N . THR A 1 664 ? -24.962 -2.808 23.642 1.00 96.06 664 THR A N 1
ATOM 5104 C CA . THR A 1 664 ? -24.698 -2.091 22.392 1.00 96.06 664 THR A CA 1
ATOM 5105 C C . THR A 1 664 ? -25.078 -2.988 21.229 1.00 96.06 664 THR A C 1
ATOM 5107 O O . THR A 1 664 ? -24.570 -4.104 21.111 1.00 96.06 664 THR A O 1
ATOM 5110 N N . ILE A 1 665 ? -25.991 -2.506 20.390 1.00 96.56 665 ILE A N 1
ATOM 5111 C CA . ILE A 1 665 ? -26.378 -3.161 19.147 1.00 96.56 665 ILE A CA 1
ATOM 5112 C C . ILE A 1 665 ? -25.775 -2.380 17.990 1.00 96.56 665 ILE A C 1
ATOM 5114 O O . ILE A 1 665 ? -26.136 -1.221 17.791 1.00 96.56 665 ILE A O 1
ATOM 5118 N N . GLY A 1 666 ? -24.895 -3.018 17.229 1.00 95.56 666 GLY A N 1
ATOM 5119 C CA . GLY A 1 666 ? -24.353 -2.481 15.989 1.00 95.56 666 GLY A CA 1
ATOM 5120 C C . GLY A 1 666 ? -25.009 -3.135 14.780 1.00 95.56 666 GLY A C 1
ATOM 5121 O O . GLY A 1 666 ? -25.363 -4.313 14.808 1.00 95.56 666 GLY A O 1
ATOM 5122 N N . VAL A 1 667 ? -25.166 -2.379 13.700 1.00 97.12 667 VAL A N 1
ATOM 5123 C CA . VAL A 1 667 ? -25.457 -2.926 12.373 1.00 97.12 667 VAL A CA 1
ATOM 5124 C C . VAL A 1 667 ? -24.418 -2.378 11.422 1.00 97.12 667 VAL A C 1
ATOM 5126 O O . VAL A 1 667 ? -24.231 -1.167 11.369 1.00 97.12 667 VAL A O 1
ATOM 5129 N N . THR A 1 668 ? -23.771 -3.257 10.669 1.00 95.25 668 THR A N 1
ATOM 5130 C CA . THR A 1 668 ? -22.854 -2.901 9.590 1.00 95.25 668 THR A CA 1
ATOM 5131 C C . THR A 1 668 ? -23.335 -3.517 8.281 1.00 95.25 668 THR A C 1
ATOM 5133 O O . THR A 1 668 ? -23.887 -4.620 8.247 1.00 95.25 668 THR A O 1
ATOM 5136 N N . VAL A 1 669 ? -23.163 -2.781 7.192 1.00 94.88 669 VAL A N 1
ATOM 5137 C CA . VAL A 1 669 ? -23.477 -3.215 5.831 1.00 94.88 669 VAL A CA 1
ATOM 5138 C C . VAL A 1 669 ? -22.301 -2.924 4.918 1.00 94.88 669 VAL A C 1
ATOM 5140 O O . VAL A 1 669 ? -21.517 -2.009 5.173 1.00 94.88 669 VAL A O 1
ATOM 5143 N N . GLU A 1 670 ? -22.223 -3.695 3.846 1.00 91.19 670 GLU A N 1
ATOM 5144 C CA . GLU A 1 670 ? -21.261 -3.538 2.766 1.00 91.19 670 GLU A CA 1
ATOM 5145 C C . GLU A 1 670 ? -22.024 -3.737 1.454 1.00 91.19 670 GLU A C 1
ATOM 5147 O O . GLU A 1 670 ? -22.764 -4.716 1.301 1.00 91.19 670 GLU A O 1
ATOM 5152 N N . SER A 1 671 ? -21.925 -2.775 0.544 1.00 88.38 671 SER A N 1
ATOM 5153 C CA . SER A 1 671 ? -22.473 -2.882 -0.811 1.00 88.38 671 SER A CA 1
ATOM 5154 C C . SER A 1 671 ? -21.493 -3.612 -1.735 1.00 88.38 671 SER A C 1
ATOM 5156 O O . SER A 1 671 ? -20.300 -3.698 -1.440 1.00 88.38 671 SER A O 1
ATOM 5158 N N . PRO A 1 672 ? -21.951 -4.104 -2.901 1.00 81.94 672 PRO A N 1
ATOM 5159 C CA . PRO A 1 672 ? -21.074 -4.734 -3.894 1.00 81.94 672 PRO A CA 1
ATOM 5160 C C . PRO A 1 672 ? -19.967 -3.821 -4.456 1.00 81.94 672 PRO A C 1
ATOM 5162 O O . PRO A 1 672 ? -19.020 -4.309 -5.066 1.00 81.94 672 PRO A O 1
ATOM 5165 N N . ASP A 1 673 ? -20.083 -2.500 -4.271 1.00 76.12 673 ASP A N 1
ATOM 5166 C CA . ASP A 1 673 ? -19.057 -1.511 -4.630 1.00 76.12 673 ASP A CA 1
ATOM 5167 C C . ASP A 1 673 ? -18.047 -1.228 -3.489 1.00 76.12 673 ASP A C 1
ATOM 5169 O O . ASP A 1 673 ? -17.188 -0.350 -3.595 1.00 76.12 673 ASP A O 1
ATOM 5173 N N . GLY A 1 674 ? -18.153 -1.964 -2.376 1.00 79.44 674 GLY A N 1
ATOM 5174 C CA . GLY A 1 674 ? -17.299 -1.851 -1.195 1.00 79.44 674 GLY A CA 1
ATOM 5175 C C . GLY A 1 674 ? -17.563 -0.627 -0.319 1.00 79.44 674 GLY A C 1
ATOM 5176 O O . GLY A 1 674 ? -16.815 -0.410 0.636 1.00 79.44 674 GLY A O 1
ATOM 5177 N N . ARG A 1 675 ? -18.590 0.190 -0.605 1.00 84.62 675 ARG A N 1
ATOM 5178 C CA . ARG A 1 675 ? -19.037 1.205 0.360 1.00 84.62 675 ARG A CA 1
ATOM 5179 C C . ARG A 1 675 ? -19.578 0.514 1.606 1.00 84.62 675 ARG A C 1
ATOM 5181 O O . ARG A 1 675 ? -20.175 -0.564 1.552 1.00 84.62 675 ARG A O 1
ATOM 5188 N N . ARG A 1 676 ? -19.372 1.153 2.753 1.00 88.50 676 ARG A N 1
ATOM 5189 C CA . ARG A 1 676 ? -19.822 0.644 4.047 1.00 88.50 676 ARG A CA 1
ATOM 5190 C C . ARG A 1 676 ? -20.821 1.585 4.677 1.00 88.50 676 ARG A C 1
ATOM 5192 O O . ARG A 1 676 ? -20.801 2.790 4.457 1.00 88.50 676 ARG A O 1
ATOM 5199 N N . GLY A 1 677 ? -21.699 1.016 5.481 1.00 92.38 677 GLY A N 1
ATOM 5200 C CA . GLY A 1 677 ? -22.590 1.770 6.343 1.00 92.38 677 GLY A CA 1
ATOM 5201 C C . GLY A 1 677 ? -22.665 1.119 7.702 1.00 92.38 677 GLY A C 1
ATOM 5202 O O . GLY A 1 677 ? -22.524 -0.100 7.828 1.00 92.38 677 GLY A O 1
ATOM 5203 N N . CYS A 1 678 ? -22.908 1.919 8.726 1.00 94.81 678 CYS A N 1
ATOM 5204 C CA . CYS A 1 678 ? -23.143 1.396 10.055 1.00 94.81 678 CYS A CA 1
ATOM 5205 C C . CYS A 1 678 ? -23.976 2.332 10.897 1.00 94.81 678 CYS A C 1
ATOM 5207 O O . CYS A 1 678 ? -24.170 3.507 10.596 1.00 94.81 678 CYS A O 1
ATOM 5209 N N . THR A 1 679 ? -24.484 1.768 11.978 1.00 96.19 679 THR A N 1
ATOM 5210 C CA . THR A 1 679 ? -25.174 2.494 13.026 1.00 96.19 679 THR A CA 1
ATOM 5211 C C . THR A 1 679 ? -25.081 1.684 14.308 1.00 96.19 679 THR A C 1
ATOM 5213 O O . THR A 1 679 ? -25.029 0.451 14.269 1.00 96.19 679 THR A O 1
ATOM 5216 N N . GLU A 1 680 ? -25.089 2.370 15.441 1.00 95.62 680 GLU A N 1
ATOM 5217 C CA . GLU A 1 680 ? -25.138 1.740 16.751 1.00 95.62 680 GLU A CA 1
ATOM 5218 C C . GLU A 1 680 ? -26.299 2.292 17.569 1.00 95.62 680 GLU A C 1
ATOM 5220 O O . GLU A 1 680 ? -26.699 3.453 17.444 1.00 95.62 680 GLU A O 1
ATOM 5225 N N . LYS A 1 681 ? -26.849 1.442 18.434 1.00 95.56 681 LYS A N 1
ATOM 5226 C CA . LYS A 1 681 ? -27.869 1.821 19.403 1.00 95.56 681 LYS A CA 1
ATOM 5227 C C . LYS A 1 681 ? -27.648 1.090 20.718 1.00 95.56 681 LYS A C 1
ATOM 5229 O O . LYS A 1 681 ? -27.559 -0.136 20.748 1.00 95.56 681 LYS A O 1
ATOM 5234 N N . THR A 1 682 ? -27.640 1.836 21.818 1.00 96.94 682 THR A N 1
ATOM 5235 C CA . THR A 1 682 ? -27.630 1.258 23.166 1.00 96.94 682 THR A CA 1
ATOM 5236 C C . THR A 1 682 ? -29.054 1.006 23.653 1.00 96.94 682 THR A C 1
ATOM 5238 O O . THR A 1 682 ? -29.910 1.891 23.576 1.00 96.94 682 THR A O 1
ATOM 5241 N N . ILE A 1 683 ? -29.308 -0.194 24.178 1.00 96.94 683 ILE A N 1
ATOM 5242 C CA . ILE A 1 683 ? -30.567 -0.577 24.830 1.00 96.94 683 ILE A CA 1
ATOM 5243 C C . ILE A 1 683 ? -30.261 -1.207 26.186 1.00 96.94 683 ILE A C 1
ATOM 5245 O O . ILE A 1 683 ? -29.487 -2.160 26.287 1.00 96.94 683 ILE A O 1
ATOM 5249 N N . ARG A 1 684 ? -30.921 -0.715 27.232 1.00 96.88 684 ARG A N 1
ATOM 5250 C CA . ARG A 1 684 ? -30.870 -1.299 28.571 1.00 96.88 684 ARG A CA 1
ATOM 5251 C C . ARG A 1 684 ? -31.915 -2.404 28.713 1.00 96.88 684 ARG A C 1
ATOM 5253 O O . ARG A 1 684 ? -33.110 -2.168 28.553 1.00 96.88 684 ARG A O 1
ATOM 5260 N N . SER A 1 685 ? -31.482 -3.618 29.034 1.00 95.38 685 SER A N 1
ATOM 5261 C CA . SER A 1 685 ? -32.375 -4.715 29.406 1.00 95.38 685 SER A CA 1
ATOM 5262 C C . SER A 1 685 ? -32.517 -4.774 30.923 1.00 95.38 685 SER A C 1
ATOM 5264 O O . SER A 1 685 ? -31.548 -5.044 31.636 1.00 95.38 685 SER A O 1
ATOM 5266 N N . ASN A 1 686 ? -33.742 -4.598 31.411 1.00 93.38 686 ASN A N 1
ATOM 5267 C CA . ASN A 1 686 ? -34.088 -4.750 32.827 1.00 93.38 686 ASN A CA 1
ATOM 5268 C C . ASN A 1 686 ? -34.322 -6.216 33.219 1.00 93.38 686 ASN A C 1
ATOM 5270 O O . ASN A 1 686 ? -34.655 -6.525 34.365 1.00 93.38 686 ASN A O 1
ATOM 5274 N N . THR A 1 687 ? -34.113 -7.148 32.282 1.00 88.25 687 THR A N 1
ATOM 5275 C CA . THR A 1 687 ? -34.241 -8.572 32.575 1.00 88.25 687 THR A CA 1
ATOM 5276 C C . THR A 1 687 ? -33.266 -8.979 33.669 1.00 88.25 687 THR A C 1
ATOM 5278 O O . THR A 1 687 ? -32.075 -8.657 33.642 1.00 88.25 687 THR A O 1
ATOM 5281 N N . LEU A 1 688 ? -33.770 -9.721 34.652 1.00 81.81 688 LEU A N 1
ATOM 5282 C CA . LEU A 1 688 ? -32.937 -10.248 35.723 1.00 81.81 688 LEU A CA 1
ATOM 5283 C C . LEU A 1 688 ? -31.867 -11.187 35.150 1.00 81.81 688 LEU A C 1
ATOM 5285 O O . LEU A 1 688 ? -32.111 -11.953 34.208 1.00 81.81 688 LEU A O 1
ATOM 5289 N N . LYS A 1 689 ? -30.678 -11.180 35.762 1.00 72.94 689 LYS A N 1
ATOM 5290 C CA . LYS A 1 689 ? -29.667 -12.216 35.527 1.00 72.94 689 LYS A CA 1
ATOM 5291 C C . LYS A 1 689 ? -30.252 -13.570 35.935 1.00 72.94 689 LYS A C 1
ATOM 5293 O O . LYS A 1 689 ? -30.303 -13.910 37.109 1.00 72.94 689 LYS A O 1
ATOM 5298 N N . THR A 1 690 ? -30.727 -14.329 34.957 1.00 62.81 690 THR A N 1
ATOM 5299 C CA . THR A 1 690 ? -31.116 -15.730 35.139 1.00 62.81 690 THR A CA 1
ATOM 5300 C C . THR A 1 690 ? -29.911 -16.631 34.889 1.00 62.81 690 THR A C 1
ATOM 5302 O O . THR A 1 690 ? -29.258 -16.509 33.850 1.00 62.81 690 THR A O 1
ATOM 5305 N N . THR A 1 691 ? -29.634 -17.536 35.828 1.00 48.59 691 THR A N 1
ATOM 5306 C CA . THR A 1 691 ? -28.681 -18.638 35.659 1.00 48.59 691 THR A CA 1
ATOM 5307 C C . THR A 1 691 ? -29.317 -19.699 34.768 1.00 48.59 691 THR A C 1
ATOM 5309 O O . THR A 1 691 ? -30.367 -20.241 35.108 1.00 48.59 691 THR A O 1
ATOM 5312 N N . ILE A 1 692 ? -28.694 -20.007 33.632 1.00 55.78 692 ILE A N 1
ATOM 5313 C CA . ILE A 1 692 ? -29.099 -21.129 32.780 1.00 55.78 692 ILE A CA 1
ATOM 5314 C C . ILE A 1 692 ? -28.208 -22.320 33.140 1.00 55.78 692 ILE A C 1
ATOM 5316 O O . ILE A 1 692 ? -26.987 -22.215 33.087 1.00 55.78 692 ILE A O 1
ATOM 5320 N N . SER A 1 693 ? -28.814 -23.450 33.505 1.00 38.09 693 SER A N 1
ATOM 5321 C CA . SER A 1 693 ? -28.129 -24.742 33.577 1.00 38.09 693 SER A CA 1
ATOM 5322 C C . SER A 1 693 ? -28.538 -25.553 32.353 1.00 38.09 693 SER A C 1
ATOM 5324 O O . SER A 1 693 ? -29.726 -25.790 32.139 1.00 38.09 693 SER A O 1
ATOM 5326 N N . VAL A 1 694 ? -27.566 -25.931 31.523 1.00 50.78 694 VAL A N 1
ATOM 5327 C CA . VAL A 1 694 ? -27.782 -26.816 30.375 1.00 50.78 694 VAL A CA 1
ATOM 5328 C C . VAL A 1 694 ? -27.208 -28.182 30.732 1.00 50.78 694 VAL A C 1
ATOM 5330 O O . VAL A 1 694 ? -26.004 -28.319 30.927 1.00 50.78 694 VAL A O 1
ATOM 5333 N N . THR A 1 695 ? -28.062 -29.200 30.821 1.00 54.69 695 THR A N 1
ATOM 5334 C CA . THR A 1 695 ? -27.631 -30.600 30.904 1.00 54.69 695 THR A CA 1
ATOM 5335 C C . THR A 1 695 ? -27.714 -31.204 29.511 1.00 54.69 695 THR A C 1
ATOM 5337 O O . THR A 1 695 ? -28.797 -31.515 29.023 1.00 54.69 695 THR A O 1
ATOM 5340 N N . LEU A 1 696 ? -26.565 -31.355 28.857 1.00 44.81 696 LEU A N 1
ATOM 5341 C CA . LEU A 1 696 ? -26.462 -32.110 27.613 1.00 44.81 696 LEU A CA 1
ATOM 5342 C C . LEU A 1 696 ? -26.370 -33.596 27.969 1.00 44.81 696 LEU A C 1
ATOM 5344 O O . LEU A 1 696 ? -25.489 -34.007 28.718 1.00 44.81 696 LEU A O 1
ATOM 5348 N N . THR A 1 697 ? -27.304 -34.401 27.468 1.00 59.72 697 THR A N 1
ATOM 5349 C CA . THR A 1 697 ? -27.251 -35.864 27.576 1.00 59.72 697 THR A CA 1
ATOM 5350 C C . THR A 1 697 ? -27.128 -36.428 26.173 1.00 59.72 697 THR A C 1
ATOM 5352 O O . THR A 1 697 ? -28.063 -36.333 25.381 1.00 59.72 697 THR A O 1
ATOM 5355 N N . TRP A 1 698 ? -25.974 -36.999 25.856 1.00 63.09 698 TRP A N 1
ATOM 5356 C CA . TRP A 1 698 ? -25.776 -37.780 24.639 1.00 63.09 698 TRP A CA 1
ATOM 5357 C C . TRP A 1 698 ? -25.943 -39.266 24.956 1.00 63.09 698 TRP A C 1
ATOM 5359 O O . TRP A 1 698 ? -25.429 -39.767 25.956 1.00 63.09 698 TRP A O 1
ATOM 5369 N N . ASN A 1 699 ? -26.675 -39.969 24.095 1.00 64.44 699 ASN A N 1
ATOM 5370 C CA . ASN A 1 699 ? -26.805 -41.420 24.128 1.00 64.44 699 ASN A CA 1
ATOM 5371 C C . ASN A 1 699 ? -25.968 -41.993 22.979 1.00 64.44 699 ASN A C 1
ATOM 5373 O O . ASN A 1 699 ? -26.235 -41.685 21.822 1.00 64.44 699 ASN A O 1
ATOM 5377 N N . LEU A 1 700 ? -24.950 -42.788 23.314 1.00 66.12 700 LEU A N 1
ATOM 5378 C CA . LEU A 1 700 ? -24.015 -43.404 22.365 1.00 66.12 700 LEU A CA 1
ATOM 5379 C C . LEU A 1 700 ? -24.405 -44.843 21.985 1.00 66.12 700 LEU A C 1
ATOM 5381 O O . LEU A 1 700 ? -23.552 -45.608 21.542 1.00 66.12 700 LEU A O 1
ATOM 5385 N N . ASN A 1 701 ? -25.668 -45.242 22.157 1.00 58.25 701 ASN A N 1
ATOM 5386 C CA . ASN A 1 701 ? -26.135 -46.522 21.629 1.00 58.25 701 ASN A CA 1
ATOM 5387 C C . ASN A 1 701 ? -26.274 -46.428 20.101 1.00 58.25 701 ASN A C 1
ATOM 5389 O O . ASN A 1 701 ? -27.320 -46.014 19.598 1.00 58.25 701 ASN A O 1
ATOM 5393 N N . PHE A 1 702 ? -25.193 -46.788 19.407 1.00 49.00 702 PHE A N 1
ATOM 5394 C CA . PHE A 1 702 ? -25.174 -47.124 17.984 1.00 49.00 702 PHE A CA 1
ATOM 5395 C C . PHE A 1 702 ? -25.766 -48.513 17.738 1.00 49.00 702 PHE A C 1
ATOM 5397 O O . PHE A 1 702 ? -25.488 -49.426 18.554 1.00 49.00 702 PHE A O 1
#